Protein AF-A0A651HTE1-F1 (afdb_monomer)

Secondary structure (DSSP, 8-state):
--PPPTT--PPP-EEEEE-----TTS--HHHHHHHHHHHHHHHHHHT-SEEEE----S-STTTT-S-HHHHHHHHHTT-SSSEEEES-EEGGGS-HHHHHHHHHHHHHHHTS-EEEEEE----GGGGGGTTS-STTHHHHHHHHHHHHHHHHHTPPEEEE-TTS-EEEE--SSPPSSSS--EEEE--S-HHHHHHHHHHT-EEEEE-TT--HHHHHHHHHHHHHHHHHTT-SS---EEEEEEEEE-SSSTTHHHHHHHHHHHHHHHHHHHHHHHHHHSHHHHS-GGGSSTT--HHHHHHHHHHHHHHHHHHT-EEE-HHHHHHHHHHHHHTT--EEEEE--SSS-HHHHHHTHHHHHHHHHHHT-HHHHHHHTTSPPSS---------------------------------------------HHHHHHHHHHHHHHHHHHT-S---TTSBTTTTT--HHHHHHHHHHHHHHH-----HHHHHHS-BHHHHHHHHHHHHHHHHHHHHHHHHHHHHHTS-----------

Mean predicted aligned error: 14.79 Å

Nearest PDB structures (foldseek):
  6ket-assembly1_B  TM=9.426E-01  e=9.103E-34  Cylindrospermum alatosporum CCALA 988
  6ket-assembly1_A  TM=9.196E-01  e=2.499E-34  Cylindrospermum alatosporum CCALA 988
  1luc-assembly1_A  TM=8.635E-01  e=4.051E-17  Vibrio harveyi
  3fgc-assembly1_A  TM=8.120E-01  e=8.127E-17  Vibrio harveyi
  1xkj-assembly1_A  TM=7.922E-01  e=3.502E-14  Vibrio harveyi

pLDDT: mean 77.58, std 23.52, range [21.45, 98.88]

Structure (mmCIF, N/CA/C/O backbone):
data_AF-A0A651HTE1-F1
#
_entry.id   AF-A0A651HTE1-F1
#
loop_
_atom_site.group_PDB
_atom_site.id
_atom_site.type_symbol
_atom_site.label_atom_id
_atom_site.label_alt_id
_atom_site.label_comp_id
_atom_site.label_asym_id
_atom_site.label_entity_id
_atom_site.label_seq_id
_atom_site.pdbx_PDB_ins_code
_atom_site.Cartn_x
_atom_site.Cartn_y
_atom_site.Cartn_z
_atom_site.occupancy
_atom_site.B_iso_or_equiv
_atom_site.auth_seq_id
_atom_site.auth_comp_id
_atom_site.auth_asym_id
_atom_site.auth_atom_id
_atom_site.pdbx_PDB_model_num
ATOM 1 N N . MET A 1 1 ? -31.032 5.563 2.799 1.00 35.97 1 MET A N 1
ATOM 2 C CA . MET A 1 1 ? -30.763 4.192 3.279 1.00 35.97 1 MET A CA 1
ATOM 3 C C . MET A 1 1 ? -31.498 3.219 2.383 1.00 35.97 1 MET A C 1
ATOM 5 O O . MET A 1 1 ? -32.690 3.007 2.568 1.00 35.97 1 MET A O 1
ATOM 9 N N . THR A 1 2 ? -30.795 2.662 1.408 1.00 28.70 2 THR A N 1
ATOM 10 C CA . THR A 1 2 ? -31.246 1.480 0.676 1.00 28.70 2 THR A CA 1
ATOM 11 C C . THR A 1 2 ? -30.296 0.391 1.140 1.00 28.70 2 THR A C 1
ATOM 13 O O . THR A 1 2 ? -29.113 0.429 0.813 1.00 28.70 2 THR A O 1
ATOM 16 N N . PHE A 1 3 ? -30.761 -0.485 2.030 1.00 35.16 3 PHE A N 1
ATOM 17 C CA . PHE A 1 3 ? -30.018 -1.708 2.320 1.00 35.16 3 PHE A CA 1
ATOM 18 C C . PHE A 1 3 ? -29.878 -2.483 1.001 1.00 35.16 3 PHE A C 1
ATOM 20 O O . PHE A 1 3 ? -30.818 -2.443 0.199 1.00 35.16 3 PHE A O 1
ATOM 27 N N . PRO A 1 4 ? -28.726 -3.117 0.730 1.00 42.25 4 PRO A N 1
ATOM 28 C CA . PRO A 1 4 ? -28.551 -3.855 -0.509 1.00 42.25 4 PRO A CA 1
ATOM 29 C C . PRO A 1 4 ? -29.582 -4.986 -0.604 1.00 42.25 4 PRO A C 1
ATOM 31 O O . PRO A 1 4 ? -30.044 -5.516 0.408 1.00 42.25 4 PRO A O 1
ATOM 34 N N . ASP A 1 5 ? -29.953 -5.304 -1.842 1.00 39.78 5 ASP A N 1
ATOM 35 C CA . ASP A 1 5 ? -30.881 -6.372 -2.202 1.00 39.78 5 ASP A CA 1
ATOM 36 C C . ASP A 1 5 ? -30.426 -7.703 -1.557 1.00 39.78 5 ASP A C 1
ATOM 38 O O . ASP A 1 5 ? -29.271 -8.096 -1.757 1.00 39.78 5 ASP A O 1
ATOM 42 N N . PRO A 1 6 ? -31.270 -8.398 -0.767 1.00 41.12 6 PRO A N 1
ATOM 43 C CA . PRO A 1 6 ? -30.900 -9.639 -0.074 1.00 41.12 6 PRO A CA 1
ATOM 44 C C . PRO A 1 6 ? -30.515 -10.807 -1.003 1.00 41.12 6 PRO A C 1
ATOM 46 O O . PRO A 1 6 ? -30.077 -11.841 -0.505 1.00 41.12 6 PRO A O 1
ATOM 49 N N . ASP A 1 7 ? -30.660 -10.650 -2.323 1.00 42.41 7 ASP A N 1
ATOM 50 C CA . ASP A 1 7 ? -30.293 -11.641 -3.346 1.00 42.41 7 ASP A CA 1
ATOM 51 C C . ASP A 1 7 ? -28.888 -11.412 -3.958 1.00 42.41 7 ASP A C 1
ATOM 53 O O . ASP A 1 7 ? -28.466 -12.117 -4.876 1.00 42.41 7 ASP A O 1
ATOM 57 N N . MET A 1 8 ? -28.119 -10.435 -3.459 1.00 53.06 8 MET A N 1
ATOM 58 C CA . MET A 1 8 ? -26.707 -10.281 -3.829 1.00 53.06 8 MET A CA 1
ATOM 59 C C . MET A 1 8 ? -25.881 -11.396 -3.177 1.00 53.06 8 MET A C 1
ATOM 61 O O . MET A 1 8 ? -25.616 -11.368 -1.975 1.00 53.06 8 MET A O 1
ATOM 65 N N . SER A 1 9 ? -25.445 -12.381 -3.967 1.00 58.56 9 SER A N 1
ATOM 66 C CA . SER A 1 9 ? -24.512 -13.407 -3.496 1.00 58.56 9 SER A CA 1
ATOM 67 C C . SER A 1 9 ? -23.218 -12.742 -3.015 1.00 58.56 9 SER A C 1
ATOM 69 O O . SER A 1 9 ? -22.417 -12.273 -3.829 1.00 58.56 9 SER A O 1
ATOM 71 N N . MET A 1 10 ? -23.022 -12.689 -1.698 1.00 74.62 10 MET A N 1
ATOM 72 C CA . MET A 1 10 ? -21.795 -12.183 -1.090 1.00 74.62 10 MET A CA 1
ATOM 73 C C . MET A 1 10 ? -20.603 -12.994 -1.602 1.00 74.62 10 MET A C 1
ATOM 75 O O . MET A 1 10 ? -20.641 -14.226 -1.613 1.00 74.62 10 MET A O 1
ATOM 79 N N . LYS A 1 11 ? -19.545 -12.317 -2.052 1.00 83.69 11 LYS A N 1
ATOM 80 C CA . LYS A 1 11 ? -18.303 -12.995 -2.432 1.00 83.69 11 LYS A CA 1
ATOM 81 C C . LYS A 1 11 ? -17.443 -13.207 -1.176 1.00 83.69 11 LYS A C 1
ATOM 83 O O . LYS A 1 11 ? -17.454 -12.332 -0.302 1.00 83.69 11 LYS A O 1
ATOM 88 N N . PRO A 1 12 ? -16.709 -14.332 -1.071 1.00 90.44 12 PRO A N 1
ATOM 89 C CA . PRO A 1 12 ? -15.639 -14.466 -0.087 1.00 90.44 12 PRO A CA 1
ATOM 90 C C . PRO A 1 12 ? -14.688 -13.275 -0.189 1.00 90.44 12 PRO A C 1
ATOM 92 O O . PRO A 1 12 ? -14.401 -12.825 -1.299 1.00 90.44 12 PRO A O 1
ATOM 95 N N . LEU A 1 13 ? -14.226 -12.774 0.952 1.00 95.25 13 LEU A N 1
ATOM 96 C CA . LEU A 1 13 ? -13.308 -11.645 1.007 1.00 95.25 13 LEU A CA 1
ATOM 97 C C . LEU A 1 13 ? -11.955 -12.111 1.536 1.00 95.25 13 LEU A C 1
ATOM 99 O O . LEU A 1 13 ? -11.858 -12.604 2.664 1.00 95.25 13 LEU A O 1
ATOM 103 N N . ASP A 1 14 ? -10.912 -11.928 0.734 1.00 97.81 14 ASP A N 1
ATOM 104 C CA . ASP A 1 14 ? -9.554 -12.264 1.142 1.00 97.81 14 ASP A CA 1
ATOM 105 C C . ASP A 1 14 ? -9.010 -11.226 2.130 1.00 97.81 14 ASP A C 1
ATOM 107 O O . ASP A 1 14 ? -9.270 -10.028 2.003 1.00 97.81 14 ASP A O 1
ATOM 111 N N . LEU A 1 15 ? -8.217 -11.673 3.110 1.00 98.69 15 LEU A N 1
ATOM 112 C CA . LEU A 1 15 ? -7.454 -10.772 3.979 1.00 98.69 15 LEU A CA 1
ATOM 113 C C . LEU A 1 15 ? -5.953 -10.934 3.741 1.00 98.69 15 LEU A C 1
ATOM 115 O O . LEU A 1 15 ? -5.420 -12.050 3.770 1.00 98.69 15 LEU A O 1
ATOM 119 N N . GLY A 1 16 ? -5.275 -9.803 3.575 1.00 98.38 16 GLY A N 1
ATOM 120 C CA . GLY A 1 16 ? -3.819 -9.675 3.590 1.00 98.38 16 GLY A CA 1
ATOM 121 C C . GLY A 1 16 ? -3.338 -8.883 4.806 1.00 98.38 16 GLY A C 1
ATOM 122 O O . GLY A 1 16 ? -4.130 -8.236 5.490 1.00 98.38 16 GLY A O 1
ATOM 123 N N . ILE A 1 17 ? -2.034 -8.909 5.080 1.00 98.44 17 ILE A N 1
ATOM 124 C CA . ILE A 1 17 ? -1.409 -8.025 6.075 1.00 98.44 17 ILE A CA 1
ATOM 125 C C . ILE A 1 17 ? -0.729 -6.875 5.345 1.00 98.44 17 ILE A C 1
ATOM 127 O O . ILE A 1 17 ? 0.054 -7.083 4.421 1.00 98.44 17 ILE A O 1
ATOM 131 N N . PHE A 1 18 ? -1.019 -5.657 5.779 1.00 97.56 18 PHE A N 1
ATOM 132 C CA . PHE A 1 18 ? -0.428 -4.439 5.261 1.00 97.56 18 PHE A CA 1
ATOM 133 C C . PHE A 1 18 ? 0.492 -3.834 6.316 1.00 97.56 18 PHE A C 1
ATOM 135 O O . PHE A 1 18 ? 0.109 -3.685 7.478 1.00 97.56 18 PHE A O 1
ATOM 142 N N . PHE A 1 19 ? 1.703 -3.479 5.902 1.00 94.00 19 PHE A N 1
ATOM 143 C CA . PHE A 1 19 ? 2.649 -2.770 6.749 1.00 94.00 19 PHE A CA 1
ATOM 144 C C . PHE A 1 19 ? 2.746 -1.316 6.313 1.00 94.00 19 PHE A C 1
ATOM 146 O O . PHE A 1 19 ? 2.867 -0.999 5.132 1.00 94.00 19 PHE A O 1
ATOM 153 N N . PHE A 1 20 ? 2.727 -0.421 7.284 1.00 82.19 20 PHE A N 1
ATOM 154 C CA . PHE A 1 20 ? 3.165 0.950 7.125 1.00 82.19 20 PHE A CA 1
ATOM 155 C C . PHE A 1 20 ? 4.666 1.091 7.379 1.00 82.19 20 PHE A C 1
ATOM 157 O O . PHE A 1 20 ? 5.281 2.035 6.888 1.00 82.19 20 PHE A O 1
ATOM 164 N N . ALA A 1 21 ? 5.253 0.147 8.120 1.00 67.25 21 ALA A N 1
ATOM 165 C CA . ALA A 1 21 ? 6.638 0.133 8.564 1.00 67.25 21 ALA A CA 1
ATOM 166 C C . ALA A 1 21 ? 6.965 1.311 9.511 1.00 67.25 21 ALA A C 1
ATOM 168 O O . ALA A 1 21 ? 8.004 1.965 9.387 1.00 67.25 21 ALA A O 1
ATOM 169 N N . SER A 1 22 ? 6.054 1.624 10.442 1.00 65.06 22 SER A N 1
ATOM 170 C CA . SER A 1 22 ? 6.241 2.717 11.408 1.00 65.06 22 SER A CA 1
ATOM 171 C C . SER A 1 22 ? 7.262 2.356 12.492 1.00 65.06 22 SER A C 1
ATOM 173 O O . SER A 1 22 ? 7.169 1.294 13.101 1.00 65.06 22 SER A O 1
ATOM 175 N N . SER A 1 23 ? 8.207 3.260 12.773 1.00 55.91 23 SER A N 1
ATOM 176 C CA . SER A 1 23 ? 9.085 3.184 13.952 1.00 55.91 23 SER A CA 1
ATOM 177 C C . SER A 1 23 ? 8.604 4.072 15.111 1.00 55.91 23 SER A C 1
ATOM 179 O O . SER A 1 23 ? 9.311 4.239 16.105 1.00 55.91 23 SER A O 1
ATOM 181 N N . GLU A 1 24 ? 7.445 4.725 14.981 1.00 52.22 24 GLU A N 1
ATOM 182 C CA . GLU A 1 24 ? 6.925 5.615 16.020 1.00 52.22 24 GLU A CA 1
ATOM 183 C C . GLU A 1 24 ? 6.184 4.813 17.095 1.00 52.22 24 GLU A C 1
ATOM 185 O O . GLU A 1 24 ? 5.002 4.512 16.972 1.00 52.22 24 GLU A O 1
ATOM 190 N N . GLY A 1 25 ? 6.923 4.465 18.148 1.00 48.06 25 GLY A N 1
ATOM 191 C CA . GLY A 1 25 ? 6.406 3.814 19.358 1.00 48.06 25 GLY A CA 1
ATOM 192 C C . GLY A 1 25 ? 7.409 3.738 20.517 1.00 48.06 25 GLY A C 1
ATOM 193 O O . GLY A 1 25 ? 7.074 3.241 21.584 1.00 48.06 25 GLY A O 1
ATOM 194 N N . GLY A 1 26 ? 8.640 4.236 20.332 1.00 48.03 26 GLY A N 1
ATOM 195 C CA . GLY A 1 26 ? 9.736 4.034 21.289 1.00 48.03 26 GLY A CA 1
ATOM 196 C C . GLY A 1 26 ? 10.455 2.686 21.138 1.00 48.03 26 GLY A C 1
ATOM 197 O O . GLY A 1 26 ? 11.458 2.469 21.814 1.00 48.03 26 GLY A O 1
ATOM 198 N N . ASP A 1 27 ? 9.984 1.833 20.227 1.00 54.59 27 ASP A N 1
ATOM 199 C CA . ASP A 1 27 ? 10.595 0.553 19.875 1.00 54.59 27 ASP A CA 1
ATOM 200 C C . ASP A 1 27 ? 11.786 0.759 18.909 1.00 54.59 27 ASP A C 1
ATOM 202 O O . ASP A 1 27 ? 11.770 1.637 18.041 1.00 54.59 27 ASP A O 1
ATOM 206 N N . ASP A 1 28 ? 12.853 -0.034 19.071 1.00 68.31 28 ASP A N 1
ATOM 207 C CA . ASP A 1 28 ? 14.026 -0.025 18.181 1.00 68.31 28 ASP A CA 1
ATOM 208 C C . ASP A 1 28 ? 13.584 -0.415 16.754 1.00 68.31 28 ASP A C 1
ATOM 210 O O . ASP A 1 28 ? 12.675 -1.224 16.576 1.00 68.31 28 ASP A O 1
ATOM 214 N N . ALA A 1 29 ? 14.250 0.084 15.706 1.00 77.12 29 ALA A N 1
ATOM 215 C CA . ALA A 1 29 ? 13.986 -0.331 14.321 1.00 77.12 29 ALA A CA 1
ATOM 216 C C . ALA A 1 29 ? 14.007 -1.867 14.162 1.00 77.12 29 ALA A C 1
ATOM 218 O O . ALA A 1 29 ? 13.309 -2.435 13.321 1.00 77.12 29 ALA A O 1
ATOM 219 N N . ARG A 1 30 ? 14.782 -2.552 15.013 1.00 84.94 30 ARG A N 1
ATOM 220 C CA . ARG A 1 30 ? 14.804 -4.016 15.126 1.00 84.94 30 ARG A CA 1
ATOM 221 C C . ARG A 1 30 ? 13.449 -4.630 15.468 1.00 84.94 30 ARG A C 1
ATOM 223 O O . ARG A 1 30 ? 13.124 -5.672 14.904 1.00 84.94 30 ARG A O 1
ATOM 230 N N . ASP A 1 31 ? 12.677 -4.015 16.354 1.00 86.38 31 ASP A N 1
ATOM 231 C CA . ASP A 1 31 ? 11.358 -4.511 16.746 1.00 86.38 31 ASP A CA 1
ATOM 232 C C . ASP A 1 31 ? 10.343 -4.361 15.611 1.00 86.38 31 ASP A C 1
ATOM 234 O O . ASP A 1 31 ? 9.562 -5.279 15.365 1.00 86.38 31 ASP A O 1
ATOM 238 N N . GLY A 1 32 ? 10.421 -3.282 14.828 1.00 88.44 32 GLY A N 1
ATOM 239 C CA . GLY A 1 32 ? 9.608 -3.142 13.617 1.00 88.44 32 GLY A CA 1
ATOM 240 C C . GLY A 1 32 ? 9.885 -4.247 12.588 1.00 88.44 32 GLY A C 1
ATOM 241 O O . GLY A 1 32 ? 8.960 -4.861 12.055 1.00 88.44 32 GLY A O 1
ATOM 242 N N . TYR A 1 33 ? 11.156 -4.600 12.360 1.00 92.31 33 TYR A N 1
ATOM 243 C CA . TYR A 1 33 ? 11.487 -5.748 11.502 1.00 92.31 33 TYR A CA 1
ATOM 244 C C . TYR A 1 33 ? 11.105 -7.098 12.125 1.00 92.31 33 TYR A C 1
ATOM 246 O O . TYR A 1 33 ? 10.729 -8.015 11.391 1.00 92.31 33 TYR A O 1
ATOM 254 N N . ARG A 1 34 ? 11.162 -7.235 13.459 1.00 94.12 34 ARG A N 1
ATOM 255 C CA . ARG A 1 34 ? 10.652 -8.418 14.175 1.00 94.12 34 ARG A CA 1
ATOM 256 C C . ARG A 1 34 ? 9.163 -8.605 13.901 1.00 94.12 34 ARG A C 1
ATOM 258 O O . ARG A 1 34 ? 8.772 -9.701 13.500 1.00 94.12 34 ARG A O 1
ATOM 265 N N . LEU A 1 35 ? 8.369 -7.540 14.030 1.00 94.06 35 LEU A N 1
ATOM 266 C CA . LEU A 1 35 ? 6.942 -7.547 13.709 1.00 94.06 35 LEU A CA 1
ATOM 267 C C . LEU A 1 35 ? 6.697 -8.042 12.281 1.00 94.06 35 LEU A C 1
ATOM 269 O O . LEU A 1 35 ? 5.944 -8.994 12.089 1.00 94.06 35 LEU A O 1
ATOM 273 N N . ILE A 1 36 ? 7.372 -7.446 11.294 1.00 95.25 36 ILE A N 1
ATOM 274 C CA . ILE A 1 36 ? 7.217 -7.803 9.876 1.00 95.25 36 ILE A CA 1
ATOM 275 C C . ILE A 1 36 ? 7.532 -9.290 9.643 1.00 95.25 36 ILE A C 1
ATOM 277 O O . ILE A 1 36 ? 6.747 -10.001 9.014 1.00 95.25 36 ILE A O 1
ATOM 281 N N . LEU A 1 37 ? 8.653 -9.790 10.174 1.00 96.81 37 LEU A N 1
ATOM 282 C CA . LEU A 1 37 ? 9.079 -11.182 9.988 1.00 96.81 37 LEU A CA 1
ATOM 283 C C . LEU A 1 37 ? 8.140 -12.188 10.665 1.00 96.81 37 LEU A C 1
ATOM 285 O O . LEU A 1 37 ? 7.829 -13.234 10.086 1.00 96.81 37 LEU A O 1
ATOM 289 N N . GLU A 1 38 ? 7.708 -11.912 11.893 1.00 98.12 38 GLU A N 1
ATOM 290 C CA . GLU A 1 38 ? 6.826 -12.810 12.640 1.00 98.12 38 GLU A CA 1
ATOM 291 C C . GLU A 1 38 ? 5.405 -12.814 12.069 1.00 98.12 38 GLU A C 1
ATOM 293 O O . GLU A 1 38 ? 4.844 -13.895 11.857 1.00 98.12 38 GLU A O 1
ATOM 298 N N . ALA A 1 39 ? 4.867 -11.641 11.720 1.00 98.06 39 ALA A N 1
ATOM 299 C CA . ALA A 1 39 ? 3.572 -11.513 11.062 1.00 98.06 39 ALA A CA 1
ATOM 300 C C . ALA A 1 39 ? 3.565 -12.200 9.691 1.00 98.06 39 ALA A C 1
ATOM 302 O O . ALA A 1 39 ? 2.639 -12.953 9.401 1.00 98.06 39 ALA A O 1
ATOM 303 N N . ALA A 1 40 ? 4.623 -12.046 8.888 1.00 98.25 40 ALA A N 1
ATOM 304 C CA . ALA A 1 40 ? 4.748 -12.723 7.597 1.00 98.25 40 ALA A CA 1
ATOM 305 C C . ALA A 1 40 ? 4.700 -14.252 7.726 1.00 98.25 40 ALA A C 1
ATOM 307 O O . ALA A 1 40 ? 3.931 -14.926 7.039 1.00 98.25 40 ALA A O 1
ATOM 308 N N . ARG A 1 41 ? 5.488 -14.812 8.654 1.00 98.62 41 ARG A N 1
ATOM 309 C CA . ARG A 1 41 ? 5.513 -16.258 8.930 1.00 98.62 41 ARG A CA 1
ATOM 310 C C . ARG A 1 41 ? 4.170 -16.767 9.448 1.00 98.62 41 ARG A C 1
ATOM 312 O O . ARG A 1 41 ? 3.784 -17.897 9.150 1.00 98.62 41 ARG A O 1
ATOM 319 N N . PHE A 1 42 ? 3.491 -15.979 10.278 1.00 98.69 42 PHE A N 1
ATOM 320 C CA . PHE A 1 42 ? 2.157 -16.305 10.764 1.00 98.69 42 PHE A CA 1
ATOM 321 C C . PHE A 1 42 ? 1.151 -16.332 9.608 1.00 98.69 42 PHE A C 1
ATOM 323 O O . PHE A 1 42 ? 0.490 -17.349 9.399 1.00 98.69 42 PHE A O 1
ATOM 330 N N . ALA A 1 43 ? 1.094 -15.252 8.830 1.00 98.62 43 ALA A N 1
ATOM 331 C CA . ALA A 1 43 ? 0.166 -15.057 7.725 1.00 98.62 43 ALA A CA 1
ATOM 332 C C . ALA A 1 43 ? 0.271 -16.174 6.676 1.00 98.62 43 ALA A C 1
ATOM 334 O O . ALA A 1 43 ? -0.736 -16.780 6.303 1.00 98.62 43 ALA A O 1
ATOM 335 N N . ASP A 1 44 ? 1.501 -16.518 6.292 1.00 98.62 44 ASP A N 1
ATOM 336 C CA . ASP A 1 44 ? 1.807 -17.587 5.340 1.00 98.62 44 ASP A CA 1
ATOM 337 C C . ASP A 1 44 ? 1.289 -18.960 5.798 1.00 98.62 44 ASP A C 1
ATOM 339 O O . ASP A 1 44 ? 0.639 -19.684 5.042 1.00 98.62 44 ASP A O 1
ATOM 343 N N . ARG A 1 45 ? 1.491 -19.305 7.078 1.00 98.31 45 ARG A N 1
ATOM 344 C CA . ARG A 1 45 ? 1.008 -20.578 7.642 1.00 98.31 45 ARG A CA 1
ATOM 345 C C . ARG A 1 45 ? -0.506 -20.634 7.811 1.00 98.31 45 ARG A C 1
ATOM 347 O O . ARG A 1 45 ? -1.065 -21.731 7.852 1.00 98.31 45 ARG A O 1
ATOM 354 N N . ARG A 1 46 ? -1.157 -19.483 7.974 1.00 98.12 46 ARG A N 1
ATOM 355 C CA . ARG A 1 46 ? -2.597 -19.381 8.245 1.00 98.12 46 ARG A CA 1
ATOM 356 C C . ARG A 1 46 ? -3.439 -19.160 6.988 1.00 98.12 46 ARG A C 1
ATOM 358 O O . ARG A 1 46 ? -4.655 -19.291 7.071 1.00 98.12 46 ARG A O 1
ATOM 365 N N . GLY A 1 47 ? -2.815 -18.912 5.838 1.00 97.50 47 GLY A N 1
ATOM 366 C CA . GLY A 1 47 ? -3.516 -18.739 4.565 1.00 97.50 47 GLY A CA 1
ATOM 367 C C . GLY A 1 47 ? -4.111 -17.343 4.390 1.00 97.50 47 GLY A C 1
ATOM 368 O O . GLY A 1 47 ? -5.218 -17.213 3.876 1.00 97.50 47 GLY A O 1
ATOM 369 N N . PHE A 1 48 ? -3.405 -16.311 4.855 1.00 98.62 48 PHE A N 1
ATOM 370 C CA . PHE A 1 48 ? -3.650 -14.941 4.398 1.00 98.62 48 PHE A CA 1
ATOM 371 C C . PHE A 1 48 ? -3.220 -14.809 2.934 1.00 98.62 48 PHE A C 1
ATOM 373 O O . PHE A 1 48 ? -2.292 -15.495 2.497 1.00 98.62 48 PHE A O 1
ATOM 380 N N . ALA A 1 49 ? -3.890 -13.937 2.185 1.00 98.25 49 ALA A N 1
ATOM 381 C CA . ALA A 1 49 ? -3.694 -13.826 0.743 1.00 98.25 49 ALA A CA 1
ATOM 382 C C . ALA A 1 49 ? -2.368 -13.141 0.385 1.00 98.25 49 ALA A C 1
ATOM 384 O O . ALA A 1 49 ? -1.651 -13.596 -0.511 1.00 98.25 49 ALA A O 1
ATOM 385 N N . SER A 1 50 ? -2.013 -12.073 1.104 1.00 98.62 50 SER A N 1
ATOM 386 C CA . SER A 1 50 ? -0.877 -11.229 0.739 1.00 98.62 50 SER A CA 1
ATOM 387 C C . SER A 1 50 ? -0.178 -10.560 1.926 1.00 98.62 50 SER A C 1
ATOM 389 O O . SER A 1 50 ? -0.728 -10.441 3.026 1.00 98.62 50 SER A O 1
ATOM 391 N N . LEU A 1 51 ? 1.051 -10.110 1.669 1.00 98.62 51 LEU A N 1
ATOM 392 C CA . LEU A 1 51 ? 1.800 -9.142 2.466 1.00 98.62 51 LEU A CA 1
ATOM 393 C C . LEU A 1 51 ? 2.058 -7.898 1.614 1.00 98.62 51 LEU A C 1
ATOM 395 O O . LEU A 1 51 ? 2.558 -8.029 0.497 1.00 98.62 51 LEU A O 1
ATOM 399 N N . TRP A 1 52 ? 1.767 -6.712 2.147 1.00 98.31 52 TRP A N 1
ATOM 400 C CA . TRP A 1 52 ? 2.010 -5.433 1.477 1.00 98.31 52 TRP A CA 1
ATOM 401 C C . TRP A 1 52 ? 3.117 -4.643 2.176 1.00 98.31 52 TRP A C 1
ATOM 403 O O . TRP A 1 52 ? 2.997 -4.311 3.358 1.00 98.31 52 TRP A O 1
ATOM 413 N N . MET A 1 53 ? 4.182 -4.322 1.439 1.00 95.38 53 MET A N 1
ATOM 414 C CA . MET A 1 53 ? 5.340 -3.569 1.932 1.00 95.38 53 MET A CA 1
ATOM 415 C C . MET A 1 53 ? 5.400 -2.182 1.283 1.00 95.38 53 MET A C 1
ATOM 417 O O . MET A 1 53 ? 5.398 -2.097 0.053 1.00 95.38 53 MET A O 1
ATOM 421 N N . PRO A 1 54 ? 5.491 -1.091 2.057 1.00 93.62 54 PRO A N 1
ATOM 422 C CA . PRO A 1 54 ? 5.417 0.256 1.515 1.00 93.62 54 PRO A CA 1
ATOM 423 C C . PRO A 1 54 ? 6.769 0.716 0.958 1.00 93.62 54 PRO A C 1
ATOM 425 O O . PRO A 1 54 ? 7.797 0.076 1.171 1.00 93.62 54 PRO A O 1
ATOM 428 N N . GLU A 1 55 ? 6.773 1.858 0.279 1.00 94.62 55 GLU A N 1
ATOM 429 C CA . GLU A 1 55 ? 7.983 2.630 -0.008 1.00 94.62 55 GLU A CA 1
ATOM 430 C C . GLU A 1 55 ? 7.858 4.008 0.644 1.00 94.62 55 GLU A C 1
ATOM 432 O O . GLU A 1 55 ? 6.878 4.717 0.397 1.00 94.62 55 GLU A O 1
ATOM 437 N N . ARG A 1 56 ? 8.817 4.384 1.497 1.00 89.94 56 ARG A N 1
ATOM 438 C CA . ARG A 1 56 ? 8.841 5.685 2.183 1.00 89.94 56 ARG A CA 1
ATOM 439 C C . ARG A 1 56 ? 10.262 6.166 2.427 1.00 89.94 56 ARG A C 1
ATOM 441 O O . ARG A 1 56 ? 11.121 5.393 2.842 1.00 89.94 56 ARG A O 1
ATOM 448 N N . HIS A 1 57 ? 10.468 7.471 2.272 1.00 89.88 57 HIS A N 1
ATOM 449 C CA . HIS A 1 57 ? 11.781 8.094 2.397 1.00 89.88 57 HIS A CA 1
ATOM 450 C C . HIS A 1 57 ? 11.791 9.201 3.451 1.00 89.88 57 HIS A C 1
ATOM 452 O O . HIS A 1 57 ? 10.771 9.815 3.752 1.00 89.88 57 HIS A O 1
ATOM 458 N N . PHE A 1 58 ? 12.969 9.428 4.036 1.00 86.56 58 PHE A N 1
ATOM 459 C CA . PHE A 1 58 ? 13.326 10.616 4.831 1.00 86.56 58 PHE A CA 1
ATOM 460 C C . PHE A 1 58 ? 12.468 10.939 6.073 1.00 86.56 58 PHE A C 1
ATOM 462 O O . PHE A 1 58 ? 12.656 11.988 6.693 1.00 86.56 58 PHE A O 1
ATOM 469 N N . HIS A 1 59 ? 11.588 10.029 6.502 1.00 75.75 59 HIS A N 1
ATOM 470 C CA . HIS A 1 59 ? 10.732 10.187 7.678 1.00 75.75 59 HIS A CA 1
ATOM 471 C C . HIS A 1 59 ? 10.740 8.930 8.553 1.00 75.75 59 HIS A C 1
ATOM 473 O O . HIS A 1 59 ? 10.666 7.818 8.043 1.00 75.75 59 HIS A O 1
ATOM 479 N N . ALA A 1 60 ? 10.784 9.105 9.880 1.00 69.69 60 ALA A N 1
ATOM 480 C CA . ALA A 1 60 ? 10.665 7.993 10.833 1.00 69.69 60 ALA A CA 1
ATOM 481 C C . ALA A 1 60 ? 9.294 7.296 10.722 1.00 69.69 60 ALA A C 1
ATOM 483 O O . ALA A 1 60 ? 9.181 6.073 10.806 1.00 69.69 60 ALA A O 1
ATOM 484 N N . PHE A 1 61 ? 8.249 8.075 10.439 1.00 65.69 61 PHE A N 1
ATOM 485 C CA . PHE A 1 61 ? 6.912 7.571 10.161 1.00 65.69 61 PHE A CA 1
ATOM 486 C C . PHE A 1 61 ? 6.865 6.800 8.829 1.00 65.69 61 PHE A C 1
ATOM 488 O O . PHE A 1 61 ? 6.790 7.395 7.750 1.00 65.69 61 PHE A O 1
ATOM 495 N N . GLY A 1 62 ? 6.884 5.470 8.924 1.00 65.19 62 GLY A N 1
ATOM 496 C CA . GLY A 1 62 ? 6.966 4.547 7.788 1.00 65.19 62 GLY A CA 1
ATOM 497 C C . GLY A 1 62 ? 8.392 4.257 7.302 1.00 65.19 62 GLY A C 1
ATOM 498 O O . GLY A 1 62 ? 8.575 3.662 6.244 1.00 65.19 62 GLY A O 1
ATOM 499 N N . GLY A 1 63 ? 9.414 4.685 8.050 1.00 75.94 63 GLY A N 1
ATOM 500 C CA . GLY A 1 63 ? 10.810 4.712 7.601 1.00 75.94 63 GLY A CA 1
ATOM 501 C C . GLY A 1 63 ? 11.531 3.364 7.520 1.00 75.94 63 GLY A C 1
ATOM 502 O O . GLY A 1 63 ? 12.704 3.337 7.150 1.00 75.94 63 GLY A O 1
ATOM 503 N N . LEU A 1 64 ? 10.884 2.245 7.865 1.00 84.12 64 LEU A N 1
ATOM 504 C CA . LEU A 1 64 ? 11.523 0.920 7.828 1.00 84.12 64 LEU A CA 1
ATOM 505 C C . LEU A 1 64 ? 11.565 0.299 6.419 1.00 84.12 64 LEU A C 1
ATOM 507 O O . LEU A 1 64 ? 12.162 -0.757 6.238 1.00 84.12 64 LEU A O 1
ATOM 511 N N . SER A 1 65 ? 10.944 0.920 5.412 1.00 89.94 65 SER A N 1
ATOM 512 C CA . SER A 1 65 ? 10.914 0.389 4.043 1.00 89.94 65 SER A CA 1
ATOM 513 C C . SER A 1 65 ? 11.178 1.472 2.988 1.00 89.94 65 SER A C 1
ATOM 515 O O . SER A 1 65 ? 10.251 1.925 2.319 1.00 89.94 65 SER A O 1
ATOM 517 N N . PRO A 1 66 ? 12.442 1.899 2.803 1.00 92.69 66 PRO A N 1
ATOM 518 C CA . PRO A 1 66 ? 12.814 2.804 1.712 1.00 92.69 66 PRO A CA 1
ATOM 519 C C . PRO A 1 66 ? 12.864 2.106 0.349 1.00 92.69 66 PRO A C 1
ATOM 521 O O . PRO A 1 66 ? 12.779 2.756 -0.682 1.00 92.69 66 PRO A O 1
ATOM 524 N N . ASN A 1 67 ? 13.008 0.779 0.322 1.00 95.06 67 ASN A N 1
ATOM 525 C CA . ASN A 1 67 ? 12.850 -0.013 -0.892 1.00 95.06 67 ASN A CA 1
ATOM 526 C C . ASN A 1 67 ? 12.080 -1.301 -0.544 1.00 95.06 67 ASN A C 1
ATOM 528 O O . ASN A 1 67 ? 12.644 -2.180 0.122 1.00 95.06 67 ASN A O 1
ATOM 532 N N . PRO A 1 68 ? 10.823 -1.450 -1.003 1.00 96.69 68 PRO A N 1
ATOM 533 C CA . PRO A 1 68 ? 10.006 -2.618 -0.690 1.00 96.69 68 PRO A CA 1
ATOM 534 C C . PRO A 1 68 ? 10.588 -3.927 -1.238 1.00 96.69 68 PRO A C 1
ATOM 536 O O . PRO A 1 68 ? 10.348 -4.976 -0.642 1.00 96.69 68 PRO A O 1
ATOM 539 N N . ALA A 1 69 ? 11.395 -3.901 -2.307 1.00 97.94 69 ALA A N 1
ATOM 540 C CA . ALA A 1 69 ? 12.015 -5.104 -2.863 1.00 97.94 69 ALA A CA 1
ATOM 541 C C . ALA A 1 69 ? 13.020 -5.750 -1.891 1.00 97.94 69 ALA A C 1
ATOM 543 O O . ALA A 1 69 ? 13.147 -6.974 -1.864 1.00 97.94 69 ALA A O 1
ATOM 544 N N . LEU A 1 70 ? 13.695 -4.963 -1.042 1.00 96.12 70 LEU A N 1
ATOM 545 C CA . LEU A 1 70 ? 14.630 -5.490 -0.036 1.00 96.12 70 LEU A CA 1
ATOM 546 C C . LEU A 1 70 ? 13.902 -6.275 1.062 1.00 96.12 70 LEU A C 1
ATOM 548 O O . LEU A 1 70 ? 14.334 -7.366 1.455 1.00 96.12 70 LEU A O 1
ATOM 552 N N . LEU A 1 71 ? 12.769 -5.746 1.533 1.00 94.25 71 LEU A N 1
ATOM 553 C CA . LEU A 1 71 ? 11.912 -6.469 2.469 1.00 94.25 71 LEU A CA 1
ATOM 554 C C . LEU A 1 71 ? 11.278 -7.680 1.796 1.00 94.25 71 LEU A C 1
ATOM 556 O O . LEU A 1 71 ? 11.331 -8.773 2.358 1.00 94.25 71 LEU A O 1
ATOM 560 N N . ALA A 1 72 ? 10.772 -7.528 0.573 1.00 97.94 72 ALA A N 1
ATOM 561 C CA . ALA A 1 72 ? 10.190 -8.625 -0.190 1.00 97.94 72 ALA A CA 1
ATOM 562 C C . ALA A 1 72 ? 11.187 -9.779 -0.391 1.00 97.94 72 ALA A C 1
ATOM 564 O O . ALA A 1 72 ? 10.833 -10.929 -0.146 1.00 97.94 72 ALA A O 1
ATOM 565 N N . ALA A 1 73 ? 12.446 -9.495 -0.746 1.00 98.19 73 ALA A N 1
ATOM 566 C CA . ALA A 1 73 ? 13.498 -10.507 -0.886 1.00 98.19 73 ALA A CA 1
ATOM 567 C C . ALA A 1 73 ? 13.749 -11.265 0.426 1.00 98.19 73 ALA A C 1
ATOM 569 O O . ALA A 1 73 ? 13.921 -12.486 0.431 1.00 98.19 73 ALA A O 1
ATOM 570 N N . THR A 1 74 ? 13.725 -10.554 1.556 1.00 96.62 74 THR A N 1
ATOM 571 C CA . THR A 1 74 ? 13.862 -11.172 2.880 1.00 96.62 74 THR A CA 1
ATOM 572 C C . THR A 1 74 ? 12.667 -12.078 3.178 1.00 96.62 74 THR A C 1
ATOM 574 O O . THR A 1 74 ? 12.849 -13.238 3.557 1.00 96.62 74 THR A O 1
ATOM 577 N N . LEU A 1 75 ? 11.445 -11.588 2.965 1.00 97.88 75 LEU A N 1
ATOM 578 C CA . LEU A 1 75 ? 10.204 -12.323 3.218 1.00 97.88 75 LEU A CA 1
ATOM 579 C C . LEU A 1 75 ? 10.017 -13.525 2.286 1.00 97.88 75 LEU A C 1
ATOM 581 O O . LEU A 1 75 ? 9.505 -14.556 2.725 1.00 97.88 75 LEU A O 1
ATOM 585 N N . ALA A 1 76 ? 10.498 -13.443 1.045 1.00 98.50 76 ALA A N 1
ATOM 586 C CA . ALA A 1 76 ? 10.496 -14.538 0.078 1.00 98.50 76 ALA A CA 1
ATOM 587 C C . ALA A 1 76 ? 11.180 -15.796 0.621 1.00 98.50 76 ALA A C 1
ATOM 589 O O . ALA A 1 76 ? 10.685 -16.897 0.413 1.00 98.50 76 ALA A O 1
ATOM 590 N N . THR A 1 77 ? 12.258 -15.627 1.390 1.00 96.88 77 THR A N 1
ATOM 591 C CA . THR A 1 77 ? 13.003 -16.743 2.003 1.00 96.88 77 THR A CA 1
ATOM 592 C C . THR A 1 77 ? 12.423 -17.236 3.333 1.00 96.88 77 THR A C 1
ATOM 594 O O . THR A 1 77 ? 12.900 -18.224 3.888 1.00 96.88 77 THR A O 1
ATOM 597 N N . HIS A 1 78 ? 11.394 -16.564 3.852 1.00 97.62 78 HIS A N 1
ATOM 598 C CA . HIS A 1 78 ? 10.755 -16.863 5.138 1.00 97.62 78 HIS A CA 1
ATOM 599 C C . HIS A 1 78 ? 9.292 -17.304 5.015 1.00 97.62 78 HIS A C 1
ATOM 601 O O . HIS A 1 78 ? 8.642 -17.544 6.034 1.00 97.62 78 HIS A O 1
ATOM 607 N N . THR A 1 79 ? 8.779 -17.381 3.790 1.00 98.62 79 THR A N 1
ATOM 608 C CA . THR A 1 79 ? 7.391 -17.720 3.462 1.00 98.62 79 THR A CA 1
ATOM 609 C C . THR A 1 79 ? 7.364 -18.660 2.266 1.00 98.62 79 THR A C 1
ATOM 611 O O . THR A 1 79 ? 8.288 -18.643 1.454 1.00 98.62 79 THR A O 1
ATOM 614 N N . GLU A 1 80 ? 6.313 -19.463 2.134 1.00 98.19 80 GLU A N 1
ATOM 615 C CA . GLU A 1 80 ? 6.211 -20.482 1.083 1.00 98.19 80 GLU A CA 1
ATOM 616 C C . GLU A 1 80 ? 5.088 -20.217 0.072 1.00 98.19 80 GLU A C 1
ATOM 618 O O . GLU A 1 80 ? 5.180 -20.673 -1.066 1.00 98.19 80 GLU A O 1
ATOM 623 N N . ARG A 1 81 ? 4.013 -19.527 0.470 1.00 97.62 81 ARG A N 1
ATOM 624 C CA . ARG A 1 81 ? 2.736 -19.501 -0.268 1.00 97.62 81 ARG A CA 1
ATOM 625 C C . ARG A 1 81 ? 2.170 -18.104 -0.459 1.00 97.62 81 ARG A C 1
ATOM 627 O O . ARG A 1 81 ? 1.617 -17.831 -1.517 1.00 97.62 81 ARG A O 1
ATOM 634 N N . ILE A 1 82 ? 2.290 -17.249 0.551 1.00 98.50 82 ILE A N 1
ATOM 635 C CA . ILE A 1 82 ? 1.665 -15.924 0.561 1.00 98.50 82 ILE A CA 1
ATOM 636 C C . ILE A 1 82 ? 2.196 -15.037 -0.570 1.00 98.50 82 ILE A C 1
ATOM 638 O O . ILE A 1 82 ? 3.385 -15.102 -0.902 1.00 98.50 82 ILE A O 1
ATOM 642 N N . SER A 1 83 ? 1.330 -14.208 -1.154 1.00 98.56 83 SER A N 1
ATOM 643 C CA . SER A 1 83 ? 1.747 -13.224 -2.155 1.00 98.56 83 SER A CA 1
ATOM 644 C C . SER A 1 83 ? 2.574 -12.108 -1.509 1.00 98.56 83 SER A C 1
ATOM 646 O O . SER A 1 83 ? 2.277 -11.667 -0.396 1.00 98.56 83 SER A O 1
ATOM 648 N N . LEU A 1 84 ? 3.626 -11.657 -2.191 1.00 98.75 84 LEU A N 1
ATOM 649 C CA . LEU A 1 84 ? 4.525 -10.598 -1.730 1.00 98.75 84 LEU A CA 1
ATOM 650 C C . LEU A 1 84 ? 4.340 -9.368 -2.609 1.00 98.75 84 LEU A C 1
ATOM 652 O O . LEU A 1 84 ? 4.715 -9.380 -3.784 1.00 98.75 84 LEU A O 1
ATOM 656 N N . ARG A 1 85 ? 3.776 -8.304 -2.036 1.00 98.62 85 ARG A N 1
ATOM 657 C CA . ARG A 1 85 ? 3.331 -7.133 -2.787 1.00 98.62 85 ARG A CA 1
ATOM 658 C C . ARG A 1 85 ? 3.998 -5.857 -2.310 1.00 98.62 85 ARG A C 1
ATOM 660 O O . ARG A 1 85 ? 4.164 -5.641 -1.112 1.00 98.62 85 ARG A O 1
ATOM 667 N N . SER A 1 86 ? 4.347 -4.970 -3.233 1.00 98.25 86 SER A N 1
ATOM 668 C CA . SER A 1 86 ? 4.607 -3.576 -2.863 1.00 98.25 86 SER A CA 1
ATOM 669 C C . SER A 1 86 ? 3.298 -2.822 -2.662 1.00 98.25 86 SER A C 1
ATOM 671 O O . SER A 1 86 ? 2.367 -2.991 -3.435 1.00 98.25 86 SER A O 1
ATOM 673 N N . GLY A 1 87 ? 3.247 -1.955 -1.655 1.00 94.75 87 GLY A N 1
ATOM 674 C CA . GLY A 1 87 ? 2.142 -1.044 -1.355 1.00 94.75 87 GLY A CA 1
ATOM 675 C C . GLY A 1 87 ? 2.627 0.383 -1.049 1.00 94.75 87 GLY A C 1
ATOM 676 O O . GLY A 1 87 ? 2.361 0.895 0.031 1.00 94.75 87 GLY A O 1
ATOM 677 N N . SER A 1 88 ? 3.408 1.060 -1.896 1.00 95.88 88 SER A N 1
ATOM 678 C CA . SER A 1 88 ? 3.675 0.773 -3.314 1.00 95.88 88 SER A CA 1
ATOM 679 C C . SER A 1 88 ? 5.024 1.326 -3.755 1.00 95.88 88 SER A C 1
ATOM 681 O O . SER A 1 88 ? 5.492 2.301 -3.179 1.00 95.88 88 SER A O 1
ATOM 683 N N . VAL A 1 89 ? 5.605 0.750 -4.812 1.00 98.31 89 VAL A N 1
ATOM 684 C CA . VAL A 1 89 ? 6.780 1.324 -5.479 1.00 98.31 89 VAL A CA 1
ATOM 685 C C . VAL A 1 89 ? 6.399 2.675 -6.079 1.00 98.31 89 VAL A C 1
ATOM 687 O O . VAL A 1 89 ? 5.450 2.766 -6.868 1.00 98.31 89 VAL A O 1
ATOM 690 N N . VAL A 1 90 ? 7.138 3.723 -5.734 1.00 97.50 90 VAL A N 1
ATOM 691 C CA . VAL A 1 90 ? 6.945 5.071 -6.271 1.00 97.50 90 VAL A CA 1
ATOM 692 C C . VAL A 1 90 ? 7.685 5.172 -7.600 1.00 97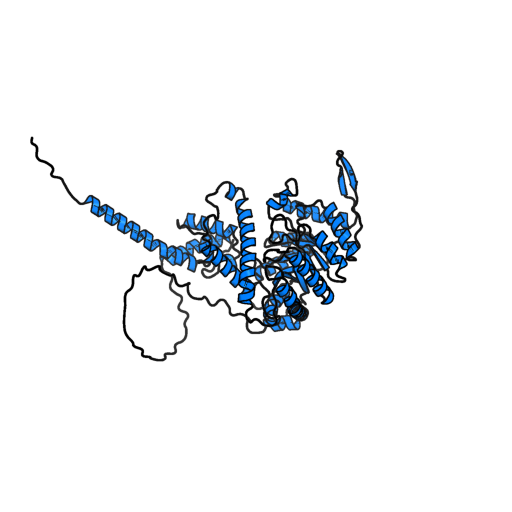.50 90 VAL A C 1
ATOM 694 O O . VAL A 1 90 ? 8.811 5.651 -7.679 1.00 97.50 90 VAL A O 1
ATOM 697 N N . VAL A 1 91 ? 7.057 4.669 -8.663 1.00 98.06 91 VAL A N 1
ATOM 698 C CA . VAL A 1 91 ? 7.705 4.385 -9.956 1.00 98.06 91 VAL A CA 1
ATOM 699 C C . VAL A 1 91 ? 8.522 5.553 -10.525 1.00 98.06 91 VAL A C 1
ATOM 701 O O . VAL A 1 91 ? 9.629 5.286 -10.988 1.00 98.06 91 VAL A O 1
ATOM 704 N N . PRO A 1 92 ? 8.072 6.824 -10.475 1.00 97.56 92 PRO A N 1
ATOM 705 C CA . PRO A 1 92 ? 8.863 7.942 -10.999 1.00 97.56 92 PRO A CA 1
ATOM 706 C C . PRO A 1 92 ? 10.212 8.176 -10.299 1.00 97.56 92 PRO A C 1
ATOM 708 O O . PRO A 1 92 ? 11.070 8.840 -10.872 1.00 97.56 92 PRO A O 1
ATOM 711 N N . LEU A 1 93 ? 10.429 7.617 -9.104 1.00 97.44 93 LEU A N 1
ATOM 712 C CA . LEU A 1 93 ? 11.706 7.703 -8.383 1.00 97.44 93 LEU A CA 1
ATOM 713 C C . LEU A 1 93 ? 12.740 6.676 -8.865 1.00 97.44 93 LEU A C 1
ATOM 715 O O . LEU A 1 93 ? 13.888 6.705 -8.426 1.00 97.44 93 LEU A O 1
ATOM 719 N N . HIS A 1 94 ? 12.354 5.755 -9.753 1.00 97.19 94 HIS A N 1
ATOM 720 C CA . HIS A 1 94 ? 13.183 4.615 -10.130 1.00 97.19 94 HIS A CA 1
ATOM 721 C C . HIS A 1 94 ? 13.309 4.469 -11.639 1.00 97.19 94 HIS A C 1
ATOM 723 O O . HIS A 1 94 ? 12.380 4.691 -12.415 1.00 97.19 94 HIS A O 1
ATOM 729 N N . HIS A 1 95 ? 14.469 3.979 -12.068 1.00 95.69 95 HIS A N 1
ATOM 730 C CA . HIS A 1 95 ? 14.628 3.523 -13.439 1.00 95.69 95 HIS A CA 1
ATOM 731 C C . HIS A 1 95 ? 13.835 2.210 -13.642 1.00 95.69 95 HIS A C 1
ATOM 733 O O . HIS A 1 95 ? 14.020 1.273 -12.861 1.00 95.69 95 HIS A O 1
ATOM 739 N N . PRO A 1 96 ? 13.029 2.052 -14.710 1.00 96.25 96 PRO A N 1
ATOM 740 C CA . PRO A 1 96 ? 12.182 0.867 -14.929 1.00 96.25 96 PRO A CA 1
ATOM 741 C C . PRO A 1 96 ? 12.976 -0.444 -14.961 1.00 96.25 96 PRO A C 1
ATOM 743 O O . PRO A 1 96 ? 12.544 -1.451 -14.408 1.00 96.25 96 PRO A O 1
ATOM 746 N N . ALA A 1 97 ? 14.178 -0.431 -15.548 1.00 97.06 97 ALA A N 1
ATOM 747 C CA . ALA A 1 97 ? 15.055 -1.602 -15.539 1.00 97.06 97 ALA A CA 1
ATOM 748 C C . ALA A 1 97 ? 15.468 -2.027 -14.121 1.00 97.06 97 ALA A C 1
ATOM 750 O O . ALA A 1 97 ? 15.533 -3.224 -13.870 1.00 97.06 97 ALA A O 1
ATOM 751 N N . ARG A 1 98 ? 15.675 -1.083 -13.189 1.00 97.88 98 ARG A N 1
ATOM 752 C CA . ARG A 1 98 ? 16.000 -1.405 -11.790 1.00 97.88 98 ARG A CA 1
ATOM 753 C C . ARG A 1 98 ? 14.822 -2.061 -11.088 1.00 97.88 98 ARG A C 1
ATOM 755 O O . ARG A 1 98 ? 15.009 -3.110 -10.487 1.00 97.88 98 ARG A O 1
ATOM 762 N N . ILE A 1 99 ? 13.614 -1.514 -11.265 1.00 98.44 99 ILE A N 1
ATOM 763 C CA . ILE A 1 99 ? 12.383 -2.131 -10.752 1.00 98.44 99 ILE A CA 1
ATOM 764 C C . ILE A 1 99 ? 12.290 -3.580 -11.246 1.00 98.44 99 ILE A C 1
ATOM 766 O O . ILE A 1 99 ? 12.127 -4.497 -10.446 1.00 98.44 99 ILE A O 1
ATOM 770 N N . VAL A 1 100 ? 12.440 -3.813 -12.554 1.00 98.69 100 VAL A N 1
ATOM 771 C CA . VAL A 1 100 ? 12.327 -5.169 -13.108 1.00 98.69 100 VAL A CA 1
ATOM 772 C C . VAL A 1 100 ? 13.434 -6.094 -12.613 1.00 98.69 100 VAL A C 1
ATOM 774 O O . VAL A 1 100 ? 13.126 -7.233 -12.278 1.00 98.69 100 VAL A O 1
ATOM 777 N N . GLU A 1 101 ? 14.693 -5.659 -12.551 1.00 98.69 101 GLU A N 1
ATOM 778 C CA . GLU A 1 101 ? 15.793 -6.491 -12.038 1.00 98.69 101 GLU A CA 1
ATOM 779 C C . GLU A 1 101 ? 15.569 -6.884 -10.575 1.00 98.69 101 GLU A C 1
ATOM 781 O O . GLU A 1 101 ? 15.641 -8.066 -10.237 1.00 98.69 101 GLU A O 1
ATOM 786 N N . GLU A 1 102 ? 15.241 -5.915 -9.719 1.00 98.75 102 GLU A N 1
ATOM 787 C CA . GLU A 1 102 ? 15.014 -6.132 -8.289 1.00 98.75 102 GLU A CA 1
ATOM 788 C C . GLU A 1 102 ? 13.838 -7.080 -8.056 1.00 98.75 102 GLU A C 1
ATOM 790 O O . GLU A 1 102 ? 13.983 -8.106 -7.390 1.00 98.75 102 GLU A O 1
ATOM 795 N N . TRP A 1 103 ? 12.689 -6.804 -8.671 1.00 98.81 103 TRP A N 1
ATOM 796 C CA . TRP A 1 103 ? 11.505 -7.640 -8.502 1.00 98.81 103 TRP A CA 1
ATOM 797 C C . TRP A 1 103 ? 11.625 -8.994 -9.205 1.00 98.81 103 TRP A C 1
ATOM 799 O O . TRP A 1 103 ? 11.053 -9.961 -8.713 1.00 98.81 103 TRP A O 1
ATOM 809 N N . SER A 1 104 ? 12.430 -9.125 -10.265 1.00 98.81 104 SER A N 1
ATOM 810 C CA . SER A 1 104 ? 12.753 -10.438 -10.851 1.00 98.81 104 SER A CA 1
ATOM 811 C C . SER A 1 104 ? 13.618 -11.284 -9.914 1.00 98.81 104 SER A C 1
ATOM 813 O O . SER A 1 104 ? 13.458 -12.504 -9.875 1.00 98.81 104 SER A O 1
ATOM 815 N N . VAL A 1 105 ? 14.516 -10.674 -9.127 1.00 98.81 105 VAL A N 1
ATOM 816 C CA . VAL A 1 105 ? 15.241 -11.391 -8.061 1.00 98.81 105 VAL A CA 1
ATOM 817 C C . VAL A 1 105 ? 14.263 -11.886 -6.998 1.00 98.81 105 VAL A C 1
ATOM 819 O O . VAL A 1 105 ? 14.323 -13.056 -6.623 1.00 98.81 105 VAL A O 1
ATOM 822 N N . VAL A 1 106 ? 13.342 -11.038 -6.531 1.00 98.75 106 VAL A N 1
ATOM 823 C CA . VAL A 1 106 ? 12.330 -11.445 -5.539 1.00 98.75 106 VAL A CA 1
ATOM 824 C C . VAL A 1 106 ? 11.420 -12.544 -6.100 1.00 98.75 106 VAL A C 1
ATOM 826 O O . VAL A 1 106 ? 11.110 -13.509 -5.401 1.00 98.75 106 VAL A O 1
ATOM 829 N N . ASP A 1 107 ? 11.033 -12.450 -7.370 1.00 98.88 107 ASP A N 1
ATOM 830 C CA . ASP A 1 107 ? 10.229 -13.462 -8.055 1.00 98.88 107 ASP A CA 1
ATOM 831 C C . ASP A 1 107 ? 10.937 -14.822 -8.092 1.00 98.88 107 ASP A C 1
ATOM 833 O O . ASP A 1 107 ? 10.347 -15.847 -7.750 1.00 98.88 107 ASP A O 1
ATOM 837 N N . GLN A 1 108 ? 12.238 -14.823 -8.393 1.00 98.62 108 GLN A N 1
ATOM 838 C CA . GLN A 1 108 ? 13.076 -16.021 -8.351 1.00 98.62 108 GLN A CA 1
ATOM 839 C C . GLN A 1 108 ? 13.211 -16.600 -6.939 1.00 98.62 108 GLN A C 1
ATOM 841 O O . GLN A 1 108 ? 13.070 -17.808 -6.752 1.00 98.62 108 GLN A O 1
ATOM 846 N N . LEU A 1 109 ? 13.454 -15.757 -5.932 1.00 98.62 109 LEU A N 1
ATOM 847 C CA . LEU A 1 109 ? 13.582 -16.197 -4.537 1.00 98.62 109 LEU A CA 1
ATOM 848 C C . LEU A 1 109 ? 12.267 -16.741 -3.971 1.00 98.62 109 LEU A C 1
ATOM 850 O O . LEU A 1 109 ? 12.283 -17.651 -3.146 1.00 98.62 109 LEU A O 1
ATOM 854 N N . SER A 1 110 ? 11.139 -16.174 -4.395 1.00 98.62 110 SER A N 1
ATOM 855 C CA . SER A 1 110 ? 9.811 -16.548 -3.910 1.00 98.62 110 SER A CA 1
ATOM 856 C C . SER A 1 110 ? 9.187 -17.711 -4.681 1.00 98.62 110 SER A C 1
ATOM 858 O O . SER A 1 110 ? 8.224 -18.300 -4.191 1.00 98.62 110 SER A O 1
ATOM 860 N N . GLY A 1 111 ? 9.724 -18.063 -5.852 1.00 98.19 111 GLY A N 1
ATOM 861 C CA . GLY A 1 111 ? 9.154 -19.086 -6.725 1.00 98.19 111 GLY A CA 1
ATOM 862 C C . GLY A 1 111 ? 7.909 -18.614 -7.478 1.00 98.19 111 GLY A C 1
ATOM 863 O O . GLY A 1 111 ? 7.012 -19.419 -7.717 1.00 98.19 111 GLY A O 1
ATOM 864 N N . GLY A 1 112 ? 7.843 -17.333 -7.846 1.00 98.44 112 GLY A N 1
ATOM 865 C CA . GLY A 1 112 ? 6.749 -16.798 -8.657 1.00 98.44 112 GLY A CA 1
ATOM 866 C C . GLY A 1 112 ? 5.605 -16.143 -7.876 1.00 98.44 112 GLY A C 1
ATOM 867 O O . GLY A 1 112 ? 4.470 -16.200 -8.340 1.00 98.44 112 GLY A O 1
ATOM 868 N N . ARG A 1 113 ? 5.853 -15.599 -6.675 1.00 98.50 113 ARG A N 1
ATOM 869 C CA . ARG A 1 113 ? 4.796 -15.098 -5.765 1.00 98.50 113 ARG A CA 1
ATOM 870 C C . ARG A 1 113 ? 4.735 -13.574 -5.635 1.00 98.50 113 ARG A C 1
ATOM 872 O O . ARG A 1 113 ? 4.157 -13.078 -4.670 1.00 98.50 113 ARG A O 1
ATOM 879 N N . VAL A 1 114 ? 5.373 -12.825 -6.532 1.00 98.56 114 VAL A N 1
ATOM 880 C CA . VAL A 1 114 ? 5.396 -11.357 -6.423 1.00 98.56 114 VAL A CA 1
ATOM 881 C C . VAL A 1 114 ? 4.276 -10.707 -7.215 1.00 98.56 114 VAL A C 1
ATOM 883 O O . VAL A 1 114 ? 3.949 -11.140 -8.319 1.00 98.56 114 VAL A O 1
ATOM 886 N N . GLU A 1 115 ? 3.754 -9.609 -6.682 1.00 98.62 115 GLU A N 1
ATOM 887 C CA . GLU A 1 115 ? 2.875 -8.694 -7.409 1.00 98.62 115 GLU A CA 1
ATOM 888 C C . GLU A 1 115 ? 3.329 -7.256 -7.138 1.00 98.62 115 GLU A C 1
ATOM 890 O O . GLU A 1 115 ? 3.756 -6.920 -6.034 1.00 98.62 115 GLU A O 1
ATOM 895 N N . LEU A 1 116 ? 3.272 -6.386 -8.143 1.00 98.62 116 LEU A N 1
ATOM 896 C CA . LEU A 1 116 ? 3.858 -5.050 -8.055 1.00 98.62 116 LEU A CA 1
ATOM 897 C C . LEU A 1 116 ? 2.776 -3.993 -7.853 1.00 98.62 116 LEU A C 1
ATOM 899 O O . LEU A 1 116 ? 2.108 -3.591 -8.805 1.00 98.62 116 LEU A O 1
ATOM 903 N N . GLY A 1 117 ? 2.627 -3.492 -6.629 1.00 98.50 117 GLY A N 1
ATOM 904 C CA . GLY A 1 117 ? 1.912 -2.241 -6.404 1.00 98.50 117 GLY A CA 1
ATOM 905 C C . GLY A 1 117 ? 2.762 -1.038 -6.782 1.00 98.50 117 GLY A C 1
ATOM 906 O O . GLY A 1 117 ? 3.919 -0.925 -6.366 1.00 98.50 117 GLY A O 1
ATOM 907 N N . VAL A 1 118 ? 2.180 -0.145 -7.575 1.00 98.56 118 VAL A N 1
ATOM 908 C CA . VAL A 1 118 ? 2.817 1.042 -8.144 1.00 98.56 118 VAL A CA 1
ATOM 909 C C . VAL A 1 118 ? 2.038 2.307 -7.794 1.00 98.56 118 VAL A C 1
ATOM 911 O O . VAL A 1 118 ? 0.808 2.296 -7.678 1.00 98.56 118 VAL A O 1
ATOM 914 N N . ALA A 1 119 ? 2.754 3.413 -7.629 1.00 96.75 119 ALA A N 1
ATOM 915 C CA . ALA A 1 119 ? 2.192 4.734 -7.377 1.00 96.75 119 ALA A CA 1
ATOM 916 C C . ALA A 1 119 ? 3.001 5.825 -8.093 1.00 96.75 119 ALA A C 1
ATOM 918 O O . ALA A 1 119 ? 4.195 5.669 -8.341 1.00 96.75 119 ALA A O 1
ATOM 919 N N . ALA A 1 120 ? 2.355 6.960 -8.380 1.00 94.31 120 ALA A N 1
ATOM 920 C CA . ALA A 1 120 ? 3.014 8.129 -8.975 1.00 94.31 120 ALA A CA 1
ATOM 921 C C . ALA A 1 120 ? 3.899 8.890 -7.973 1.00 94.31 120 ALA A C 1
ATOM 923 O O . ALA A 1 120 ? 4.737 9.693 -8.365 1.00 94.31 120 ALA A O 1
ATOM 924 N N . GLY A 1 121 ? 3.662 8.689 -6.675 1.00 90.38 121 GLY A N 1
ATOM 925 C CA . GLY A 1 121 ? 4.207 9.554 -5.637 1.00 90.38 121 GLY A CA 1
ATOM 926 C C . GLY A 1 121 ? 3.440 10.868 -5.538 1.00 90.38 121 GLY A C 1
ATOM 927 O O . GLY A 1 121 ? 2.846 11.374 -6.495 1.00 90.38 121 GLY A O 1
ATOM 928 N N . TRP A 1 122 ? 3.401 11.413 -4.332 1.00 84.31 122 TRP A N 1
ATOM 929 C CA . TRP A 1 122 ? 2.669 12.645 -4.049 1.00 84.31 122 TRP A CA 1
ATOM 930 C C . TRP A 1 122 ? 3.494 13.640 -3.246 1.00 84.31 122 TRP A C 1
ATOM 932 O O . TRP A 1 122 ? 3.204 14.829 -3.317 1.00 84.31 122 TRP A O 1
ATOM 942 N N . PHE A 1 123 ? 4.526 13.190 -2.535 1.00 84.81 123 PHE A N 1
ATOM 943 C CA . PHE A 1 123 ? 5.339 14.048 -1.692 1.00 84.81 123 PHE A CA 1
ATOM 944 C C . PHE A 1 123 ? 6.550 14.584 -2.480 1.00 84.81 123 PHE A C 1
ATOM 946 O O . PHE A 1 123 ? 7.355 13.784 -2.952 1.00 84.81 123 PHE A O 1
ATOM 953 N N . PRO A 1 124 ? 6.677 15.912 -2.685 1.00 86.38 124 PRO A N 1
ATOM 954 C CA . PRO A 1 124 ? 7.739 16.481 -3.517 1.00 86.38 124 PRO A CA 1
ATOM 955 C C . PRO A 1 124 ? 9.152 16.187 -3.017 1.00 86.38 124 PRO A C 1
ATOM 957 O O . PRO A 1 124 ? 10.039 15.964 -3.835 1.00 86.38 124 PRO A O 1
ATOM 960 N N . ASP A 1 125 ? 9.364 16.145 -1.698 1.00 88.06 125 ASP A N 1
ATOM 961 C CA . ASP A 1 125 ? 10.704 15.946 -1.129 1.00 88.06 125 ASP A CA 1
ATOM 962 C C . ASP A 1 125 ? 11.288 14.564 -1.498 1.00 88.06 125 ASP A C 1
ATOM 964 O O . ASP A 1 125 ? 12.507 14.425 -1.583 1.00 88.06 125 ASP A O 1
ATOM 968 N N . ASP A 1 126 ? 10.450 13.561 -1.798 1.00 91.94 126 ASP A N 1
ATOM 969 C CA . ASP A 1 126 ? 10.908 12.236 -2.250 1.00 91.94 126 ASP A CA 1
ATOM 970 C C . ASP A 1 126 ? 11.641 12.310 -3.603 1.00 91.94 126 ASP A C 1
ATOM 972 O O . ASP A 1 126 ? 12.540 11.514 -3.882 1.00 91.94 126 ASP A O 1
ATOM 976 N N . PHE A 1 127 ? 11.312 13.305 -4.434 1.00 93.88 127 PHE A N 1
ATOM 977 C CA . PHE A 1 127 ? 11.902 13.493 -5.761 1.00 93.88 127 PHE A CA 1
ATOM 978 C C . PHE A 1 127 ? 13.324 14.054 -5.708 1.00 93.88 127 PHE A C 1
ATOM 980 O O . PHE A 1 127 ? 13.942 14.209 -6.750 1.00 93.88 127 PHE A O 1
ATOM 987 N N . VAL A 1 128 ? 13.900 14.275 -4.520 1.00 93.44 128 VAL A N 1
ATOM 988 C CA . VAL A 1 128 ? 15.350 14.496 -4.369 1.00 93.44 128 VAL A CA 1
ATOM 989 C C . VAL A 1 128 ? 16.181 13.279 -4.814 1.00 93.44 128 VAL A C 1
ATOM 991 O O . VAL A 1 128 ? 17.380 13.401 -5.052 1.00 93.44 128 VAL A O 1
ATOM 994 N N . LEU A 1 129 ? 15.557 12.098 -4.911 1.00 94.62 129 LEU A N 1
ATOM 995 C CA . LEU A 1 129 ? 16.187 10.859 -5.379 1.00 94.62 129 LEU A CA 1
ATOM 996 C C . LEU A 1 129 ? 16.422 10.825 -6.896 1.00 94.62 129 LEU A C 1
ATOM 998 O O . LEU A 1 129 ? 17.172 9.972 -7.373 1.00 94.62 129 LEU A O 1
ATOM 1002 N N . VAL A 1 130 ? 15.793 11.731 -7.645 1.00 94.06 130 VAL A N 1
ATOM 1003 C CA . VAL A 1 130 ? 15.864 11.810 -9.106 1.00 94.06 130 VAL A CA 1
ATOM 1004 C C . VAL A 1 130 ? 16.048 13.256 -9.565 1.00 94.06 130 VAL A C 1
ATOM 1006 O O . VAL A 1 130 ? 15.782 14.208 -8.838 1.00 94.06 130 VAL A O 1
ATOM 1009 N N . ASP A 1 131 ? 16.493 13.442 -10.803 1.00 87.12 131 ASP A N 1
ATOM 1010 C CA . ASP A 1 131 ? 16.650 14.775 -11.381 1.00 87.12 131 ASP A CA 1
ATOM 1011 C C . ASP A 1 131 ? 15.301 15.297 -11.923 1.00 87.12 131 ASP A C 1
ATOM 1013 O O . ASP A 1 131 ? 15.025 15.232 -13.121 1.00 87.12 131 ASP A O 1
ATOM 1017 N N . GLY A 1 132 ? 14.443 15.823 -11.040 1.00 86.75 132 GLY A N 1
ATOM 1018 C CA . GLY A 1 132 ? 13.166 16.458 -11.407 1.00 86.75 132 GLY A CA 1
ATOM 1019 C C . GLY A 1 132 ? 12.002 15.481 -11.644 1.00 86.75 132 GLY A C 1
ATOM 1020 O O . GLY A 1 132 ? 11.940 14.417 -11.038 1.00 86.75 132 GLY A O 1
ATOM 1021 N N . GLY A 1 133 ? 11.030 15.866 -12.483 1.00 88.12 133 GLY A N 1
ATOM 1022 C CA . GLY A 1 133 ? 9.916 14.993 -12.902 1.00 88.12 133 GLY A CA 1
ATOM 1023 C C . GLY A 1 133 ? 8.697 14.943 -11.972 1.00 88.12 133 GLY A C 1
ATOM 1024 O O . GLY A 1 133 ? 7.818 14.100 -12.157 1.00 88.12 133 GLY A O 1
ATOM 1025 N N . TYR A 1 134 ? 8.613 15.821 -10.962 1.00 91.06 134 TYR A N 1
ATOM 1026 C CA . TYR A 1 134 ? 7.452 15.853 -10.066 1.00 91.06 134 TYR A CA 1
ATOM 1027 C C . TYR A 1 134 ? 6.166 16.229 -10.811 1.00 91.06 134 TYR A C 1
ATOM 1029 O O . TYR A 1 134 ? 5.125 15.626 -10.569 1.00 91.06 134 TYR A O 1
ATOM 1037 N N . GLU A 1 135 ? 6.193 17.203 -11.720 1.00 89.62 135 GLU A N 1
ATOM 1038 C CA . GLU A 1 135 ? 4.982 17.663 -12.416 1.00 89.62 135 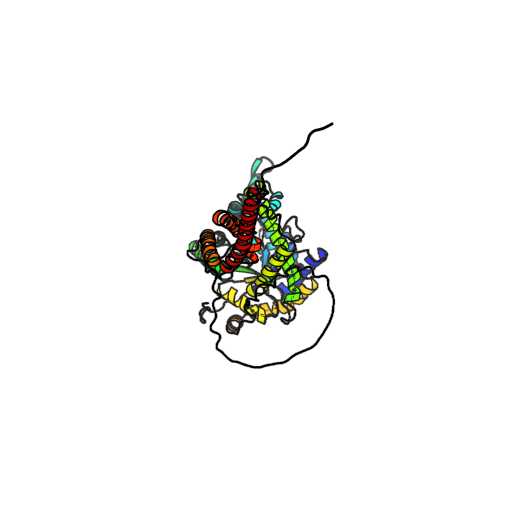GLU A CA 1
ATOM 1039 C C . GLU A 1 135 ? 4.421 16.577 -13.349 1.00 89.62 135 GLU A C 1
ATOM 1041 O O . GLU A 1 135 ? 3.221 16.297 -13.316 1.00 89.62 135 GLU A O 1
ATOM 1046 N N . GLU A 1 136 ? 5.299 15.871 -14.060 1.00 92.69 136 GLU A N 1
ATOM 1047 C CA . GLU A 1 136 ? 4.992 14.817 -15.035 1.00 92.69 136 GLU A CA 1
ATOM 1048 C C . GLU A 1 136 ? 4.837 13.421 -14.407 1.00 92.69 136 GLU A C 1
ATOM 1050 O O . GLU A 1 136 ? 4.649 12.425 -15.110 1.00 92.69 136 GLU A O 1
ATOM 1055 N N . ARG A 1 137 ? 4.911 13.306 -13.075 1.00 93.94 137 ARG A N 1
ATOM 1056 C CA . ARG A 1 137 ? 4.957 12.022 -12.349 1.00 93.94 137 ARG A CA 1
ATOM 1057 C C . ARG A 1 137 ? 3.821 11.051 -12.688 1.00 93.94 137 ARG A C 1
ATOM 1059 O O . ARG A 1 137 ? 4.020 9.837 -12.678 1.00 93.94 137 ARG A O 1
ATOM 1066 N N . LYS A 1 138 ? 2.622 11.567 -12.981 1.00 92.12 138 LYS A N 1
ATOM 1067 C CA . LYS A 1 138 ? 1.458 10.741 -13.344 1.00 92.12 138 LYS A CA 1
ATOM 1068 C C . LYS A 1 138 ? 1.594 10.161 -14.749 1.00 92.12 138 LYS A C 1
ATOM 1070 O O . LYS A 1 138 ? 1.330 8.977 -14.927 1.00 92.12 138 LYS A O 1
ATOM 1075 N N . ASP A 1 139 ? 2.047 10.962 -15.706 1.00 93.50 139 ASP A N 1
ATOM 1076 C CA . ASP A 1 139 ? 2.278 10.513 -17.081 1.00 93.50 139 ASP A CA 1
ATOM 1077 C C . ASP A 1 139 ? 3.457 9.535 -17.122 1.00 93.50 139 ASP A C 1
ATOM 1079 O O . ASP A 1 139 ? 3.356 8.448 -17.690 1.00 93.50 139 ASP A O 1
ATOM 1083 N N . THR A 1 140 ? 4.519 9.849 -16.373 1.00 95.62 140 THR A N 1
ATOM 1084 C CA . THR A 1 140 ? 5.685 8.974 -16.194 1.00 95.62 140 THR A CA 1
ATOM 1085 C C . THR A 1 140 ? 5.273 7.608 -15.648 1.00 95.62 140 THR A C 1
ATOM 1087 O O . THR A 1 140 ? 5.716 6.585 -16.161 1.00 95.62 140 THR A O 1
ATOM 1090 N N . LEU A 1 141 ? 4.399 7.546 -14.635 1.00 96.62 141 LEU A N 1
ATOM 1091 C CA . LEU A 1 141 ? 3.899 6.271 -14.110 1.00 96.62 141 LEU A CA 1
ATOM 1092 C C . LEU A 1 141 ? 3.264 5.408 -15.211 1.00 96.62 141 LEU A C 1
ATOM 1094 O O . LEU A 1 141 ? 3.564 4.218 -15.299 1.00 96.62 141 LEU A O 1
ATOM 1098 N N . VAL A 1 142 ? 2.399 5.997 -16.039 1.00 96.38 142 VAL A N 1
ATOM 1099 C CA . VAL A 1 142 ? 1.695 5.285 -17.116 1.00 96.38 142 VAL A CA 1
ATOM 1100 C C . VAL A 1 142 ? 2.685 4.725 -18.131 1.00 96.38 142 VAL A C 1
ATOM 1102 O O . VAL A 1 142 ? 2.642 3.533 -18.441 1.00 96.38 142 VAL A O 1
ATOM 1105 N N . GLU A 1 143 ? 3.612 5.556 -18.607 1.00 96.19 143 GLU A N 1
ATOM 1106 C CA . GLU A 1 143 ? 4.654 5.141 -19.551 1.00 96.19 143 GLU A CA 1
ATOM 1107 C C . GLU A 1 143 ? 5.510 4.006 -18.975 1.00 96.19 143 GLU A C 1
ATOM 1109 O O . GLU A 1 143 ? 5.696 2.963 -19.612 1.00 96.19 143 GLU A O 1
ATOM 1114 N N . ARG A 1 144 ? 5.964 4.155 -17.725 1.00 96.56 144 ARG A N 1
ATOM 1115 C CA . ARG A 1 144 ? 6.810 3.161 -17.057 1.00 96.56 144 ARG A CA 1
ATOM 1116 C C . ARG A 1 144 ? 6.084 1.843 -16.794 1.00 96.56 144 ARG A C 1
ATOM 1118 O O . ARG A 1 144 ? 6.736 0.805 -16.848 1.00 96.56 144 ARG A O 1
ATOM 1125 N N . ILE A 1 145 ? 4.765 1.818 -16.572 1.00 98.12 145 ILE A N 1
ATOM 1126 C CA . ILE A 1 145 ? 4.005 0.554 -16.461 1.00 98.12 145 ILE A CA 1
ATOM 1127 C C . ILE A 1 145 ? 4.150 -0.284 -17.741 1.00 98.12 145 ILE A C 1
ATOM 1129 O O . ILE A 1 145 ? 4.353 -1.502 -17.668 1.00 98.12 145 ILE A O 1
ATOM 1133 N N . HIS A 1 146 ? 4.081 0.346 -18.918 1.00 97.12 146 HIS A N 1
ATOM 1134 C CA . HIS A 1 146 ? 4.256 -0.356 -20.192 1.00 97.12 146 HIS A CA 1
ATOM 1135 C C . HIS A 1 146 ? 5.677 -0.903 -20.352 1.00 97.12 146 HIS A C 1
ATOM 1137 O O . HIS A 1 146 ? 5.853 -2.062 -20.739 1.00 97.12 146 HIS A O 1
ATOM 1143 N N . GLU A 1 147 ? 6.685 -0.106 -20.005 1.00 97.31 147 GLU A N 1
ATOM 1144 C CA . GLU A 1 147 ? 8.086 -0.524 -20.063 1.00 97.31 147 GLU A CA 1
ATOM 1145 C C . GLU A 1 147 ? 8.414 -1.637 -19.066 1.00 97.31 147 GLU A C 1
ATOM 1147 O O . GLU A 1 147 ? 9.106 -2.587 -19.428 1.00 97.31 147 GLU A O 1
ATOM 1152 N N . ILE A 1 148 ? 7.889 -1.563 -17.837 1.00 98.44 148 ILE A N 1
ATOM 1153 C CA . ILE A 1 148 ? 8.037 -2.605 -16.814 1.00 98.44 148 ILE A CA 1
ATOM 1154 C C . ILE A 1 148 ? 7.508 -3.933 -17.357 1.00 98.44 148 ILE A C 1
ATOM 1156 O O . ILE A 1 148 ? 8.224 -4.930 -17.310 1.00 98.44 148 ILE A O 1
ATOM 1160 N N . ARG A 1 149 ? 6.304 -3.956 -17.945 1.00 98.25 149 ARG A N 1
ATOM 1161 C CA . ARG A 1 149 ? 5.732 -5.172 -18.555 1.00 98.25 149 ARG A CA 1
ATOM 1162 C C . ARG A 1 149 ? 6.581 -5.700 -19.715 1.00 98.25 149 ARG A C 1
ATOM 1164 O O . ARG A 1 149 ? 6.822 -6.903 -19.799 1.00 98.25 149 ARG A O 1
ATOM 1171 N N . ALA A 1 150 ? 7.060 -4.819 -20.594 1.00 97.94 150 ALA A N 1
ATOM 1172 C CA . ALA A 1 150 ? 7.909 -5.208 -21.723 1.00 97.94 150 ALA A CA 1
ATOM 1173 C C . ALA A 1 150 ? 9.236 -5.830 -21.251 1.00 97.94 150 ALA A C 1
ATOM 1175 O O . ALA A 1 150 ? 9.608 -6.931 -21.666 1.00 97.94 150 ALA A O 1
ATOM 1176 N N . LEU A 1 151 ? 9.920 -5.171 -20.315 1.00 98.38 151 LEU A N 1
ATOM 1177 C CA . LEU A 1 151 ? 11.147 -5.668 -19.692 1.00 98.38 151 LEU A CA 1
ATOM 1178 C C . LEU A 1 151 ? 10.906 -6.974 -18.920 1.00 98.38 151 LEU A C 1
ATOM 1180 O O . LEU A 1 151 ? 11.722 -7.899 -18.998 1.00 98.38 151 LEU A O 1
ATOM 1184 N N . TRP A 1 152 ? 9.768 -7.099 -18.231 1.00 98.62 152 TRP A N 1
ATOM 1185 C CA . TRP A 1 152 ? 9.378 -8.325 -17.534 1.00 98.62 152 TRP A CA 1
ATOM 1186 C C . TRP A 1 152 ? 9.241 -9.501 -18.501 1.00 98.62 152 TRP A C 1
ATOM 1188 O O . TRP A 1 152 ? 9.849 -10.544 -18.268 1.00 98.62 152 TRP A O 1
ATOM 1198 N N . ARG A 1 153 ? 8.595 -9.313 -19.661 1.00 98.25 153 ARG A N 1
ATOM 1199 C CA . ARG A 1 153 ? 8.559 -10.295 -20.770 1.00 98.25 153 ARG A CA 1
ATOM 1200 C C . ARG A 1 153 ? 9.912 -10.535 -21.443 1.00 98.25 153 ARG A C 1
ATOM 1202 O O . ARG A 1 153 ? 10.080 -11.497 -22.194 1.00 98.25 153 ARG A O 1
ATOM 1209 N N . GLY A 1 154 ? 10.901 -9.703 -21.139 1.00 97.44 154 GLY A N 1
ATOM 1210 C CA . GLY A 1 154 ? 12.272 -9.832 -21.616 1.00 97.44 154 GLY A CA 1
ATOM 1211 C C . GLY A 1 154 ? 12.540 -9.090 -22.901 1.00 97.44 154 GLY A C 1
ATOM 1212 O O . GLY A 1 154 ? 13.576 -9.342 -23.510 1.00 97.44 154 GLY A O 1
ATOM 1213 N N . GLU A 1 155 ? 11.651 -8.194 -23.317 1.00 97.94 155 GLU A N 1
ATOM 1214 C CA . GLU A 1 155 ? 11.891 -7.272 -24.419 1.00 97.94 155 GLU A CA 1
ATOM 1215 C C . GLU A 1 155 ? 13.086 -6.353 -24.091 1.00 97.94 155 GLU A C 1
ATOM 1217 O O . GLU A 1 155 ? 13.335 -6.044 -22.923 1.00 97.94 155 GLU A O 1
ATOM 1222 N N . PRO A 1 156 ? 13.892 -5.960 -25.091 1.00 96.62 156 PRO A N 1
ATOM 1223 C CA . PRO A 1 156 ? 15.057 -5.128 -24.840 1.00 96.62 156 PRO A CA 1
ATOM 1224 C C . PRO A 1 156 ? 14.676 -3.658 -24.629 1.00 96.62 156 PRO A C 1
ATOM 1226 O O . PRO A 1 156 ? 13.875 -3.105 -25.379 1.00 96.62 156 PRO A O 1
ATOM 1229 N N . LEU A 1 157 ? 15.344 -2.996 -23.687 1.00 94.31 157 LEU A N 1
ATOM 1230 C CA . LEU A 1 157 ? 15.296 -1.546 -23.518 1.00 94.31 157 LEU A CA 1
ATOM 1231 C C . LEU A 1 157 ? 16.386 -0.897 -24.373 1.00 94.31 157 LEU A C 1
ATOM 1233 O O . LEU A 1 157 ? 17.556 -1.279 -24.293 1.00 94.31 157 LEU A O 1
ATOM 1237 N N . ARG A 1 158 ? 16.006 0.086 -25.192 1.00 94.62 158 ARG A N 1
ATOM 1238 C CA . ARG A 1 158 ? 16.961 0.973 -25.866 1.00 94.62 158 ARG A CA 1
ATOM 1239 C C . ARG A 1 158 ? 17.226 2.173 -24.969 1.00 94.62 158 ARG A C 1
ATOM 1241 O O . ARG A 1 158 ? 16.281 2.825 -24.542 1.00 94.62 158 ARG A O 1
ATOM 1248 N N . ALA A 1 159 ? 18.491 2.440 -24.684 1.00 93.25 159 ALA A N 1
ATOM 1249 C CA . ALA A 1 159 ? 18.907 3.543 -23.828 1.00 93.25 159 ALA A CA 1
ATOM 1250 C C . ALA A 1 159 ? 20.264 4.085 -24.279 1.00 93.25 159 ALA A C 1
ATOM 1252 O O . ALA A 1 159 ? 20.995 3.420 -25.013 1.00 93.25 159 ALA A O 1
ATOM 1253 N N . VAL A 1 160 ? 20.606 5.285 -23.820 1.00 95.44 160 VAL A N 1
ATOM 1254 C CA . VAL A 1 160 ? 21.927 5.881 -24.032 1.00 95.44 160 VAL A CA 1
ATOM 1255 C C . VAL A 1 160 ? 22.825 5.505 -22.856 1.00 95.44 160 VAL A C 1
ATOM 1257 O O . VAL A 1 160 ? 22.435 5.660 -21.698 1.00 95.44 160 VAL A O 1
ATOM 1260 N N . ASN A 1 161 ? 24.010 4.96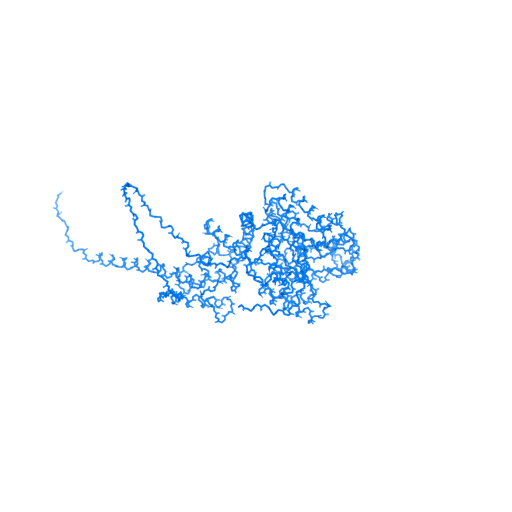6 -23.136 1.00 95.19 161 ASN A N 1
ATOM 1261 C CA . ASN A 1 161 ? 24.969 4.589 -22.097 1.00 95.19 161 ASN A CA 1
ATOM 1262 C C . ASN A 1 161 ? 25.753 5.813 -21.569 1.00 95.19 161 ASN A C 1
ATOM 1264 O O . ASN A 1 161 ? 25.645 6.923 -22.086 1.00 95.19 161 ASN A O 1
ATOM 1268 N N . GLY A 1 162 ? 26.615 5.606 -20.568 1.00 95.19 162 GLY A N 1
ATOM 1269 C CA . GLY A 1 162 ? 27.452 6.677 -20.001 1.00 95.19 162 GLY A CA 1
ATOM 1270 C C . GLY A 1 162 ? 28.503 7.279 -20.950 1.00 95.19 162 GLY A C 1
ATOM 1271 O O . GLY A 1 162 ? 29.146 8.257 -20.585 1.00 95.19 162 GLY A O 1
ATOM 1272 N N . MET A 1 163 ? 28.685 6.713 -22.148 1.00 96.50 163 MET A N 1
ATOM 1273 C CA . MET A 1 163 ? 29.559 7.233 -23.208 1.00 96.50 163 MET A CA 1
ATOM 1274 C C . MET A 1 163 ? 28.785 8.005 -24.289 1.00 96.50 163 MET A C 1
ATOM 1276 O O . MET A 1 163 ? 29.409 8.586 -25.174 1.00 96.50 163 MET A O 1
ATOM 1280 N N . GLY A 1 164 ? 27.450 8.036 -24.219 1.00 95.88 164 GLY A N 1
ATOM 1281 C CA . GLY A 1 164 ? 26.594 8.671 -25.221 1.00 95.88 164 GLY A CA 1
ATOM 1282 C C . GLY A 1 164 ? 26.179 7.762 -26.384 1.00 95.88 164 GLY A C 1
ATOM 1283 O O . GLY A 1 164 ? 25.507 8.240 -27.294 1.00 95.88 164 GLY A O 1
ATOM 1284 N N . ASP A 1 165 ? 26.532 6.472 -26.368 1.00 97.38 165 ASP A N 1
ATOM 1285 C CA . ASP A 1 165 ? 26.134 5.532 -27.420 1.00 97.38 165 ASP A CA 1
ATOM 1286 C C . ASP A 1 165 ? 24.738 4.958 -27.152 1.00 97.38 165 ASP A C 1
ATOM 1288 O O . ASP A 1 165 ? 24.398 4.614 -26.014 1.00 97.38 165 ASP A O 1
ATOM 1292 N N . GLU A 1 166 ? 23.954 4.761 -28.214 1.00 97.00 166 GLU A N 1
ATOM 1293 C CA . GLU A 1 166 ? 22.729 3.968 -28.136 1.00 97.00 166 GLU A CA 1
ATOM 1294 C C . GLU A 1 166 ? 23.062 2.486 -27.927 1.00 97.00 166 GLU A C 1
ATOM 1296 O O . GLU A 1 166 ? 23.751 1.850 -28.730 1.00 97.00 166 GLU A O 1
ATOM 1301 N N . VAL A 1 167 ? 22.526 1.912 -26.853 1.00 96.56 167 VAL A N 1
ATOM 1302 C CA . VAL A 1 167 ? 22.663 0.497 -26.510 1.00 96.56 167 VAL A CA 1
ATOM 1303 C C . VAL A 1 167 ? 21.297 -0.160 -26.360 1.00 96.56 167 VAL A C 1
ATOM 1305 O O . VAL A 1 167 ? 20.291 0.480 -26.058 1.00 96.56 167 VAL A O 1
ATOM 1308 N N . SER A 1 168 ? 21.265 -1.475 -26.561 1.00 96.62 168 SER A N 1
ATOM 1309 C CA . SER A 1 168 ? 20.085 -2.304 -26.334 1.00 96.62 168 SER A CA 1
ATOM 1310 C C . SER A 1 168 ? 20.399 -3.320 -25.241 1.00 96.62 168 SER A C 1
ATOM 1312 O O . SER A 1 168 ? 21.262 -4.180 -25.424 1.00 96.62 168 SER A O 1
ATOM 1314 N N . VAL A 1 169 ? 19.725 -3.200 -24.099 1.00 93.69 169 VAL A N 1
ATOM 1315 C CA . VAL A 1 169 ? 19.970 -4.013 -22.899 1.00 93.69 169 VAL A CA 1
ATOM 1316 C C . VAL A 1 169 ? 18.739 -4.837 -22.535 1.00 93.69 169 VAL A C 1
ATOM 1318 O O . VAL A 1 169 ? 17.616 -4.491 -22.892 1.00 93.69 169 VAL A O 1
ATOM 1321 N N . ARG A 1 170 ? 18.944 -5.948 -21.828 1.00 95.75 170 ARG A N 1
ATOM 1322 C CA . ARG A 1 170 ? 17.874 -6.779 -21.258 1.00 95.75 170 ARG A CA 1
ATOM 1323 C C . ARG A 1 170 ? 18.129 -6.947 -19.771 1.00 95.75 170 ARG A C 1
ATOM 1325 O O . ARG A 1 170 ? 19.284 -7.058 -19.368 1.00 95.75 170 ARG A O 1
ATOM 1332 N N . THR A 1 171 ? 17.059 -6.989 -18.991 1.00 96.75 171 THR A N 1
ATOM 1333 C CA . THR A 1 171 ? 17.131 -7.187 -17.543 1.00 96.75 171 THR A CA 1
ATOM 1334 C C . THR A 1 171 ? 17.419 -8.647 -17.203 1.00 96.75 171 THR A C 1
ATOM 1336 O O . THR A 1 171 ? 16.953 -9.576 -17.878 1.00 96.75 171 THR A O 1
ATOM 1339 N N . VAL A 1 172 ? 18.205 -8.843 -16.147 1.00 96.12 172 VAL A N 1
ATOM 1340 C CA . VAL A 1 172 ? 18.517 -10.150 -15.556 1.00 96.12 172 VAL A CA 1
ATOM 1341 C C . VAL A 1 172 ? 18.466 -10.053 -14.019 1.00 96.12 172 VAL A C 1
ATOM 1343 O O . VAL A 1 172 ? 18.806 -9.001 -13.487 1.00 96.12 172 VAL A O 1
ATOM 1346 N N . PRO A 1 173 ? 18.091 -11.124 -13.287 1.00 98.00 173 PRO A N 1
ATOM 1347 C CA . PRO A 1 173 ? 17.669 -12.434 -13.784 1.00 98.00 173 PRO A CA 1
ATOM 1348 C C . PRO A 1 173 ? 16.317 -12.367 -14.506 1.00 98.00 173 PRO A C 1
ATOM 1350 O O . PRO A 1 173 ? 15.582 -11.394 -14.393 1.00 98.00 173 PRO A O 1
ATOM 1353 N N . ARG A 1 174 ? 15.995 -13.404 -15.283 1.00 97.88 174 ARG A N 1
ATOM 1354 C CA . ARG A 1 174 ? 14.652 -13.539 -15.863 1.00 97.88 174 ARG A CA 1
ATOM 1355 C C . ARG A 1 174 ? 13.674 -13.968 -14.762 1.00 97.88 174 ARG A C 1
ATOM 1357 O O . ARG A 1 174 ? 14.072 -14.824 -13.974 1.00 97.88 174 ARG A O 1
ATOM 1364 N N . PRO A 1 175 ? 12.452 -13.419 -14.697 1.00 98.31 175 PRO A N 1
ATOM 1365 C CA . PRO A 1 175 ? 11.457 -13.831 -13.711 1.00 98.31 175 PRO A CA 1
ATOM 1366 C C . PRO A 1 175 ? 10.965 -15.265 -13.965 1.00 98.31 175 PRO A C 1
ATOM 1368 O O . PRO A 1 175 ? 11.107 -15.802 -15.068 1.00 98.31 175 PRO A O 1
ATOM 1371 N N . VAL A 1 176 ? 10.397 -15.877 -12.929 1.00 98.50 176 VAL A N 1
ATOM 1372 C CA . VAL A 1 176 ? 9.641 -17.137 -12.978 1.00 98.50 176 VAL A CA 1
ATOM 1373 C C . VAL A 1 176 ? 8.287 -16.902 -13.647 1.00 98.50 176 VAL A C 1
ATOM 1375 O O . VAL A 1 176 ? 7.886 -17.680 -14.514 1.00 98.50 176 VAL A O 1
ATOM 1378 N N . GLN A 1 177 ? 7.589 -15.829 -13.265 1.00 98.50 177 GLN A N 1
ATOM 1379 C CA . GLN A 1 177 ? 6.293 -15.465 -13.838 1.00 98.50 177 GLN A CA 1
ATOM 1380 C C . GLN A 1 177 ? 6.449 -14.890 -15.252 1.00 98.50 177 GLN A C 1
ATOM 1382 O O . GLN A 1 177 ? 7.301 -14.037 -15.499 1.00 98.50 177 GLN A O 1
ATOM 1387 N N . ALA A 1 178 ? 5.587 -15.312 -16.182 1.00 97.56 178 ALA A N 1
ATOM 1388 C CA . ALA A 1 178 ? 5.599 -14.812 -17.562 1.00 97.56 178 ALA A CA 1
ATOM 1389 C C . ALA A 1 178 ? 5.150 -13.343 -17.671 1.00 97.56 178 ALA A C 1
ATOM 1391 O O . ALA A 1 178 ? 5.672 -12.592 -18.492 1.00 97.56 178 ALA A O 1
ATOM 1392 N N . GLU A 1 179 ? 4.202 -12.946 -16.826 1.00 96.81 179 GLU A N 1
ATOM 1393 C CA . GLU A 1 179 ? 3.674 -11.591 -16.693 1.00 96.81 179 GLU A CA 1
ATOM 1394 C C . GLU A 1 179 ? 3.681 -11.221 -15.213 1.00 96.81 179 GLU A C 1
ATOM 1396 O O . GLU A 1 179 ? 3.476 -12.089 -14.367 1.00 96.81 179 GLU A O 1
ATOM 1401 N N . ILE A 1 180 ? 3.900 -9.944 -14.906 1.00 97.62 180 ILE A N 1
ATOM 1402 C CA . ILE A 1 180 ? 3.805 -9.434 -13.538 1.00 97.62 180 ILE A CA 1
ATOM 1403 C C . ILE A 1 180 ? 2.407 -8.863 -13.282 1.00 97.62 180 ILE A C 1
ATOM 1405 O O . ILE A 1 180 ? 1.989 -7.949 -14.004 1.00 97.62 180 ILE A O 1
ATOM 1409 N N . PRO A 1 181 ? 1.674 -9.347 -12.262 1.00 98.06 181 PRO A N 1
ATOM 1410 C CA . PRO A 1 181 ? 0.466 -8.677 -11.798 1.00 98.06 181 PRO A CA 1
ATOM 1411 C C . PRO A 1 181 ? 0.825 -7.298 -11.236 1.00 98.06 181 PRO A C 1
ATOM 1413 O O . PRO A 1 181 ? 1.733 -7.172 -10.413 1.00 98.06 181 PRO A O 1
ATOM 1416 N N . ILE A 1 182 ? 0.131 -6.256 -11.698 1.00 98.69 182 ILE A N 1
ATOM 1417 C CA . ILE A 1 182 ? 0.375 -4.868 -11.284 1.00 98.69 182 ILE A CA 1
ATOM 1418 C C . ILE A 1 182 ? -0.873 -4.311 -10.607 1.00 98.69 182 ILE A C 1
ATOM 1420 O O . ILE A 1 182 ? -1.969 -4.400 -11.166 1.00 98.69 182 ILE A O 1
ATOM 1424 N N . TRP A 1 183 ? -0.677 -3.678 -9.451 1.00 98.69 183 TRP A N 1
ATOM 1425 C CA . TRP A 1 183 ? -1.694 -2.950 -8.697 1.00 98.69 183 TRP A CA 1
ATOM 1426 C C . TRP A 1 183 ? -1.427 -1.446 -8.784 1.00 98.69 183 TRP A C 1
ATOM 1428 O O . TRP A 1 183 ? -0.392 -0.970 -8.328 1.00 98.69 183 TRP A O 1
ATOM 1438 N N . LEU A 1 184 ? -2.344 -0.669 -9.350 1.00 98.38 184 LEU A N 1
ATOM 1439 C CA . LEU A 1 184 ? -2.263 0.785 -9.321 1.00 98.38 184 LEU A CA 1
ATOM 1440 C C . LEU A 1 184 ? -2.831 1.307 -8.000 1.00 98.38 184 LEU A C 1
ATOM 1442 O O . LEU A 1 184 ? -3.976 1.030 -7.640 1.00 98.38 184 LEU A O 1
ATOM 1446 N N . THR A 1 185 ? -2.033 2.100 -7.289 1.00 96.50 185 THR A N 1
ATOM 1447 C CA . THR A 1 185 ? -2.491 2.790 -6.081 1.00 96.50 185 THR A CA 1
ATOM 1448 C C . THR A 1 185 ? -3.356 3.975 -6.475 1.00 96.50 185 THR A C 1
ATOM 1450 O O . THR A 1 185 ? -2.856 4.957 -7.028 1.00 96.50 185 THR A O 1
ATOM 1453 N N . ALA A 1 186 ? -4.647 3.898 -6.172 1.00 90.12 186 ALA A N 1
ATOM 1454 C CA . ALA A 1 186 ? -5.614 4.951 -6.441 1.00 90.12 186 ALA A CA 1
ATOM 1455 C C . ALA A 1 186 ? -6.237 5.432 -5.126 1.00 90.12 186 ALA A C 1
ATOM 1457 O O . ALA A 1 186 ? -6.795 4.648 -4.363 1.00 90.12 186 ALA A O 1
ATOM 1458 N N . ALA A 1 187 ? -6.142 6.736 -4.859 1.00 80.12 187 ALA A N 1
ATOM 1459 C CA . ALA A 1 187 ? -6.767 7.353 -3.690 1.00 80.12 187 ALA A CA 1
ATOM 1460 C C . ALA A 1 187 ? -8.254 7.644 -3.967 1.00 80.12 187 ALA A C 1
ATOM 1462 O O . ALA A 1 187 ? -9.065 6.727 -4.005 1.00 80.12 187 ALA A O 1
ATOM 1463 N N . MET A 1 188 ? -8.616 8.911 -4.197 1.00 76.00 188 MET A N 1
ATOM 1464 C CA . MET A 1 188 ? -10.016 9.347 -4.345 1.00 76.00 188 MET A CA 1
ATOM 1465 C C . MET A 1 188 ? -10.377 9.836 -5.756 1.00 76.00 188 MET A C 1
ATOM 1467 O O . MET A 1 188 ? -11.533 10.164 -6.011 1.00 76.00 188 MET A O 1
ATOM 1471 N N . SER A 1 189 ? -9.408 9.916 -6.673 1.00 80.94 189 SER A N 1
ATOM 1472 C CA . SER A 1 189 ? -9.629 10.449 -8.023 1.00 80.94 189 SER A CA 1
ATOM 1473 C C . SER A 1 189 ? -10.349 9.428 -8.916 1.00 80.94 189 SER A C 1
ATOM 1475 O O . SER A 1 189 ? -9.760 8.375 -9.176 1.00 80.94 189 SER A O 1
ATOM 1477 N N . PRO A 1 190 ? -11.553 9.728 -9.446 1.00 84.94 190 PRO A N 1
ATOM 1478 C CA . PRO A 1 190 ? -12.235 8.858 -10.410 1.00 84.94 190 PRO A CA 1
ATOM 1479 C C . PRO A 1 190 ? -11.381 8.572 -11.655 1.00 84.94 190 PRO A C 1
ATOM 1481 O O . PRO A 1 190 ? -11.333 7.443 -12.143 1.00 84.94 190 PRO A O 1
ATOM 1484 N N . ASP A 1 191 ? -10.602 9.559 -12.113 1.00 88.38 191 ASP A N 1
ATOM 1485 C CA . ASP A 1 191 ? -9.685 9.391 -13.247 1.00 88.38 191 ASP A CA 1
ATOM 1486 C C . ASP A 1 191 ? -8.642 8.300 -13.001 1.00 88.38 191 ASP A C 1
ATOM 1488 O O . ASP A 1 191 ? -8.314 7.548 -13.915 1.00 88.38 191 ASP A O 1
ATOM 1492 N N . SER A 1 192 ? -8.142 8.168 -11.768 1.00 89.88 192 SER A N 1
ATOM 1493 C CA . SER A 1 192 ? -7.170 7.123 -11.427 1.00 89.88 192 SER A CA 1
ATOM 1494 C C . SER A 1 192 ? -7.789 5.723 -11.475 1.00 89.88 192 SER A C 1
ATOM 1496 O O . SER A 1 192 ? -7.122 4.786 -11.907 1.00 89.88 192 SER A O 1
ATOM 1498 N N . PHE A 1 193 ? -9.064 5.577 -11.098 1.00 96.00 193 PHE A N 1
ATOM 1499 C CA . PHE A 1 193 ? -9.794 4.306 -11.198 1.00 96.00 193 PHE A CA 1
ATOM 1500 C C . PHE A 1 193 ? -10.060 3.928 -12.658 1.00 96.00 193 PHE A C 1
ATOM 1502 O O . PHE A 1 193 ? -9.783 2.797 -13.064 1.00 96.00 193 PHE A O 1
ATOM 1509 N N . ARG A 1 194 ? -10.517 4.881 -13.481 1.00 96.25 194 ARG A N 1
ATOM 1510 C CA . ARG A 1 194 ? -10.680 4.663 -14.928 1.00 96.25 194 ARG A CA 1
ATOM 1511 C C . ARG A 1 194 ? -9.354 4.319 -15.601 1.00 96.25 194 ARG A C 1
ATOM 1513 O O . ARG A 1 194 ? -9.293 3.374 -16.380 1.00 96.25 194 ARG A O 1
ATOM 1520 N N . GLN A 1 195 ? -8.280 5.033 -15.262 1.00 95.38 195 GLN A N 1
ATOM 1521 C CA . GLN A 1 195 ? -6.941 4.771 -15.787 1.00 95.38 195 GLN A CA 1
ATOM 1522 C C . GLN A 1 195 ? -6.443 3.365 -15.424 1.00 95.38 195 GLN A C 1
ATOM 1524 O O . GLN A 1 195 ? -5.916 2.682 -16.300 1.00 95.38 195 GLN A O 1
ATOM 1529 N N . ALA A 1 196 ? -6.659 2.899 -14.187 1.00 97.44 196 ALA A N 1
ATOM 1530 C CA . ALA A 1 196 ? -6.338 1.523 -13.794 1.00 97.44 196 ALA A CA 1
ATOM 1531 C C . ALA A 1 196 ? -7.063 0.493 -14.675 1.00 97.44 196 ALA A C 1
ATOM 1533 O O . ALA A 1 196 ? -6.451 -0.468 -15.145 1.00 97.44 196 ALA A O 1
ATOM 1534 N N . GLY A 1 197 ? -8.355 0.725 -14.937 1.00 97.94 197 GLY A N 1
ATOM 1535 C CA . GLY A 1 197 ? -9.177 -0.125 -15.797 1.00 97.94 197 GLY A CA 1
ATOM 1536 C C . GLY A 1 197 ? -8.649 -0.157 -17.229 1.00 97.94 197 GLY A C 1
ATOM 1537 O O . GLY A 1 197 ? -8.390 -1.231 -17.763 1.00 97.94 197 GLY A O 1
ATOM 1538 N N . THR A 1 198 ? -8.376 1.009 -17.817 1.00 97.81 198 THR A N 1
ATOM 1539 C CA . THR A 1 198 ? -7.793 1.124 -19.164 1.00 97.81 198 THR A CA 1
ATOM 1540 C C . THR A 1 198 ? -6.441 0.417 -19.273 1.00 97.81 198 THR A C 1
ATOM 1542 O O . THR A 1 198 ? -6.176 -0.268 -20.261 1.00 97.81 198 THR A O 1
ATOM 1545 N N . LEU A 1 199 ? -5.586 0.533 -18.252 1.00 97.38 199 LEU A N 1
ATOM 1546 C CA . LEU A 1 199 ? -4.260 -0.092 -18.224 1.00 97.38 199 LEU A CA 1
ATOM 1547 C C . LEU A 1 199 ? -4.287 -1.587 -17.881 1.00 97.38 199 LEU A C 1
ATOM 1549 O O . LEU A 1 199 ? -3.247 -2.246 -17.992 1.00 97.38 199 LEU A O 1
ATOM 1553 N N . GLY A 1 200 ? -5.425 -2.135 -17.455 1.00 97.75 200 GLY A N 1
ATOM 1554 C CA . GLY A 1 200 ? -5.526 -3.527 -17.020 1.00 97.75 200 GLY A CA 1
ATOM 1555 C C . GLY A 1 200 ? -4.682 -3.801 -15.775 1.00 97.75 200 GLY A C 1
ATOM 1556 O O . GLY A 1 200 ? -3.980 -4.810 -15.710 1.00 97.75 200 GLY A O 1
ATOM 1557 N N . THR A 1 201 ? -4.651 -2.865 -14.826 1.00 98.50 201 THR A N 1
ATOM 1558 C CA . THR A 1 201 ? -3.999 -3.028 -13.515 1.00 98.50 201 THR A CA 1
ATOM 1559 C C . THR A 1 201 ? -5.052 -3.227 -12.437 1.00 98.50 201 THR A C 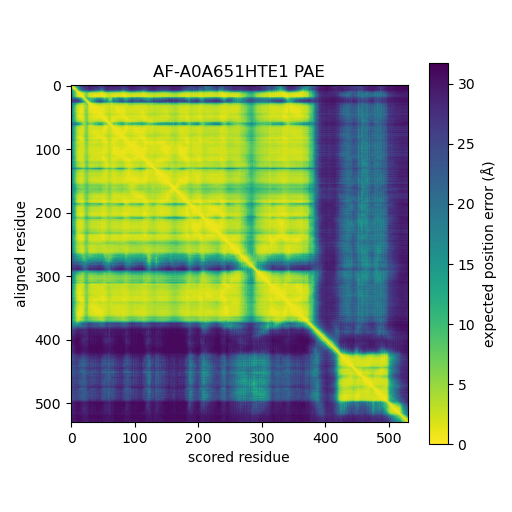1
ATOM 1561 O O . THR A 1 201 ? -6.097 -2.583 -12.486 1.00 98.50 201 THR A O 1
ATOM 1564 N N . HIS A 1 202 ? -4.770 -4.060 -11.442 1.00 98.50 202 HIS A N 1
ATOM 1565 C CA . HIS A 1 202 ? -5.594 -4.154 -10.237 1.00 98.50 202 HIS A CA 1
ATOM 1566 C C . HIS A 1 202 ? -5.558 -2.837 -9.444 1.00 98.50 202 HIS A C 1
ATOM 1568 O O . HIS A 1 202 ? -4.731 -1.972 -9.730 1.00 98.50 202 HIS A O 1
ATOM 1574 N N . ILE A 1 203 ? -6.437 -2.656 -8.459 1.00 98.25 203 ILE A N 1
ATOM 1575 C CA . ILE A 1 203 ? -6.502 -1.427 -7.654 1.00 98.25 203 ILE A CA 1
ATOM 1576 C C . ILE A 1 203 ? -6.108 -1.699 -6.211 1.00 98.25 203 ILE A C 1
ATOM 1578 O O . ILE A 1 203 ? -6.708 -2.546 -5.558 1.00 98.25 203 ILE A O 1
ATOM 1582 N N . LEU A 1 204 ? -5.156 -0.918 -5.702 1.00 98.31 204 LEU A N 1
ATOM 1583 C CA . LEU A 1 204 ? -4.937 -0.734 -4.269 1.00 98.31 204 LEU A CA 1
ATOM 1584 C C . LEU A 1 204 ? -5.509 0.630 -3.854 1.00 98.31 204 LEU A C 1
ATOM 1586 O O . LEU A 1 204 ? -5.139 1.657 -4.424 1.00 98.31 204 LEU A O 1
ATOM 1590 N N . THR A 1 205 ? -6.388 0.664 -2.855 1.00 96.12 205 THR A N 1
ATOM 1591 C CA . THR A 1 205 ? -6.985 1.904 -2.327 1.00 96.12 205 THR A CA 1
ATOM 1592 C C . THR A 1 205 ? -7.133 1.861 -0.800 1.00 96.12 205 THR A C 1
ATOM 1594 O O . THR A 1 205 ? -6.618 0.957 -0.149 1.00 96.12 205 THR A O 1
ATOM 1597 N N . HIS A 1 206 ? -7.791 2.849 -0.193 1.00 91.62 206 HIS A N 1
ATOM 1598 C CA . HIS A 1 206 ? -7.942 2.987 1.262 1.00 91.62 206 HIS A CA 1
ATOM 1599 C C . HIS A 1 206 ? -9.262 3.665 1.644 1.00 91.62 206 HIS A C 1
ATOM 1601 O O . HIS A 1 206 ? -9.847 4.373 0.837 1.00 91.62 206 HIS A O 1
ATOM 1607 N N . LEU A 1 207 ? -9.680 3.585 2.909 1.00 83.81 207 LEU A N 1
ATOM 1608 C CA . LEU A 1 207 ? -10.846 4.338 3.418 1.00 83.81 207 LEU A CA 1
ATOM 1609 C C . LEU A 1 207 ? -10.499 5.671 4.104 1.00 83.81 207 LEU A C 1
ATOM 1611 O O . LEU A 1 207 ? -11.374 6.332 4.662 1.00 83.81 207 LEU A O 1
ATOM 1615 N N . LEU A 1 208 ? -9.228 6.092 4.098 1.00 73.81 208 LEU A N 1
ATOM 1616 C CA . LEU A 1 208 ? -8.863 7.429 4.584 1.00 73.81 208 LEU A CA 1
ATOM 1617 C C . LEU A 1 208 ? -9.528 8.500 3.708 1.00 73.81 208 LEU A C 1
ATOM 1619 O O . LEU A 1 208 ? -9.354 8.497 2.493 1.00 73.81 208 LEU A O 1
ATOM 1623 N N . PHE A 1 209 ? -10.293 9.395 4.335 1.00 68.62 209 PHE A N 1
ATOM 1624 C CA . PHE A 1 209 ? -10.986 10.525 3.700 1.00 68.62 209 PHE A CA 1
ATOM 1625 C C . PHE A 1 209 ?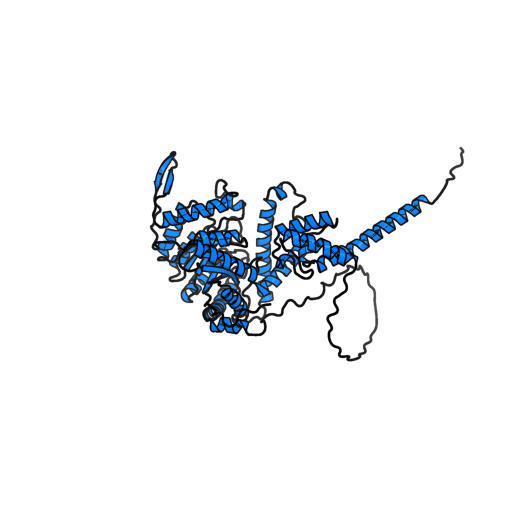 -12.007 10.181 2.598 1.00 68.62 209 PHE A C 1
ATOM 1627 O O . PHE A 1 209 ? -12.527 11.094 1.968 1.00 68.62 209 PHE A O 1
ATOM 1634 N N . GLN A 1 210 ? -12.363 8.904 2.405 1.00 71.06 210 GLN A N 1
ATOM 1635 C CA . GLN A 1 210 ? -13.411 8.494 1.464 1.00 71.06 210 GLN A CA 1
ATOM 1636 C C . GLN A 1 210 ? -14.431 7.547 2.094 1.00 71.06 210 GLN A C 1
ATOM 1638 O O . GLN A 1 210 ? -14.100 6.717 2.942 1.00 71.06 210 GLN A O 1
ATOM 1643 N N . GLY A 1 211 ? -15.692 7.691 1.681 1.00 77.56 211 GLY A N 1
ATOM 1644 C CA . GLY A 1 211 ? -16.788 6.814 2.092 1.00 77.56 211 GLY A CA 1
ATOM 1645 C C . GLY A 1 211 ? -16.902 5.563 1.219 1.00 77.56 211 GLY A C 1
ATOM 1646 O O . GLY A 1 211 ? -16.493 5.564 0.060 1.00 77.56 211 GLY A O 1
ATOM 1647 N N . ILE A 1 212 ? -17.516 4.510 1.768 1.00 86.38 212 ILE A N 1
ATOM 1648 C CA . ILE A 1 212 ? -17.761 3.237 1.064 1.00 86.38 212 ILE A CA 1
ATOM 1649 C C . ILE A 1 212 ? -18.656 3.442 -0.167 1.00 86.38 212 ILE A C 1
ATOM 1651 O O . ILE A 1 212 ? -18.397 2.843 -1.202 1.00 86.38 212 ILE A O 1
ATOM 1655 N N . ASP A 1 213 ? -19.657 4.322 -0.089 1.00 83.88 213 ASP A N 1
ATOM 1656 C CA . ASP A 1 213 ? -20.585 4.555 -1.204 1.00 83.88 213 ASP A CA 1
ATOM 1657 C C . ASP A 1 213 ? -19.867 5.198 -2.405 1.00 83.88 213 ASP A C 1
ATOM 1659 O O . ASP A 1 213 ? -19.996 4.739 -3.535 1.00 83.88 213 ASP A O 1
ATOM 1663 N N . GLN A 1 214 ? -18.998 6.181 -2.148 1.00 83.06 214 GLN A N 1
ATOM 1664 C CA . GLN A 1 214 ? -18.158 6.792 -3.186 1.00 83.06 214 GLN A CA 1
ATOM 1665 C C . GLN A 1 214 ? -17.141 5.789 -3.751 1.00 83.06 214 GLN A C 1
ATOM 1667 O O . GLN A 1 214 ? -16.827 5.807 -4.939 1.00 83.06 214 GLN A O 1
ATOM 1672 N N . LEU A 1 215 ? -16.601 4.904 -2.906 1.00 89.69 215 LEU A N 1
ATOM 1673 C CA . LEU A 1 215 ? -15.734 3.823 -3.367 1.00 89.69 215 LEU A CA 1
ATOM 1674 C C . LEU A 1 215 ? -16.498 2.854 -4.285 1.00 89.69 215 LEU A C 1
ATOM 1676 O O . LEU A 1 215 ? -15.942 2.425 -5.292 1.00 89.69 215 LEU A O 1
ATOM 1680 N N . ALA A 1 216 ? -17.763 2.552 -3.989 1.00 92.44 216 ALA A N 1
ATOM 1681 C CA . ALA A 1 216 ? -18.598 1.694 -4.826 1.00 92.44 216 ALA A CA 1
ATOM 1682 C C . ALA A 1 216 ? -18.760 2.265 -6.244 1.00 92.44 216 ALA A C 1
ATOM 1684 O O . ALA A 1 216 ? -18.569 1.541 -7.221 1.00 92.44 216 ALA A O 1
ATOM 1685 N N . GLU A 1 217 ? -19.037 3.566 -6.363 1.00 92.38 217 GLU A N 1
ATOM 1686 C CA . GLU A 1 217 ? -19.120 4.265 -7.655 1.00 92.38 217 GLU A CA 1
ATOM 1687 C C . GLU A 1 217 ? -17.798 4.165 -8.430 1.00 92.38 217 GLU A C 1
ATOM 1689 O O . GLU A 1 217 ? -17.772 3.762 -9.594 1.00 92.38 217 GLU A O 1
ATOM 1694 N N . ARG A 1 218 ? -16.668 4.419 -7.763 1.00 94.25 218 ARG A N 1
ATOM 1695 C CA . ARG A 1 218 ? -15.332 4.327 -8.375 1.00 94.25 218 ARG A CA 1
ATOM 1696 C C . ARG A 1 218 ? -14.979 2.907 -8.830 1.00 94.25 218 ARG A C 1
ATOM 1698 O O . ARG A 1 218 ? -14.377 2.737 -9.890 1.00 94.25 218 ARG A O 1
ATOM 1705 N N . ILE A 1 219 ? -15.361 1.879 -8.068 1.00 96.81 219 ILE A N 1
ATOM 1706 C CA . ILE A 1 219 ? -15.181 0.472 -8.466 1.00 96.81 219 ILE A CA 1
ATOM 1707 C C . ILE A 1 219 ? -15.992 0.169 -9.731 1.00 96.81 219 ILE A C 1
ATOM 1709 O O . ILE A 1 219 ? -15.488 -0.514 -10.626 1.00 96.81 219 ILE A O 1
ATOM 1713 N N . GLN A 1 220 ? -17.217 0.689 -9.846 1.00 96.19 220 GLN A N 1
ATOM 1714 C CA . GLN A 1 220 ? -18.031 0.511 -11.051 1.00 96.19 220 GLN A CA 1
ATOM 1715 C C . GLN A 1 220 ? -17.376 1.157 -12.274 1.00 96.19 220 GLN A C 1
ATOM 1717 O O . GLN A 1 220 ? -17.285 0.512 -13.321 1.00 96.19 220 GLN A O 1
ATOM 1722 N N . GLU A 1 221 ? -16.865 2.382 -12.141 1.00 96.12 221 GLU A N 1
ATOM 1723 C CA . GLU A 1 221 ? -16.135 3.063 -13.217 1.00 96.12 221 GLU A CA 1
ATOM 1724 C C . GLU A 1 221 ? -14.870 2.304 -13.636 1.00 96.12 221 GLU A C 1
ATOM 1726 O O . GLU A 1 221 ? -14.614 2.124 -14.827 1.00 96.12 221 GLU A O 1
ATOM 1731 N N . TYR A 1 222 ? -14.103 1.803 -12.665 1.00 98.31 222 TYR A N 1
ATOM 1732 C CA . TYR A 1 222 ? -12.931 0.965 -12.914 1.00 98.31 222 TYR A CA 1
ATOM 1733 C C . TYR A 1 222 ? -13.286 -0.298 -13.706 1.00 98.31 222 TYR A C 1
ATOM 1735 O O . TYR A 1 222 ? -12.681 -0.569 -14.746 1.00 98.31 222 TYR A O 1
ATOM 1743 N N . ARG A 1 223 ? -14.290 -1.063 -13.256 1.00 98.00 223 ARG A N 1
ATOM 1744 C CA . ARG A 1 223 ? -14.701 -2.311 -13.920 1.00 98.00 223 ARG A CA 1
ATOM 1745 C C . ARG A 1 223 ? -15.385 -2.054 -15.269 1.00 98.00 223 ARG A C 1
ATOM 1747 O O . ARG A 1 223 ? -15.404 -2.941 -16.125 1.00 98.00 223 ARG A O 1
ATOM 1754 N N . ALA A 1 224 ? -15.964 -0.872 -15.487 1.00 97.69 224 ALA A N 1
ATOM 1755 C CA . ALA A 1 224 ? -16.425 -0.440 -16.806 1.00 97.69 224 ALA A CA 1
ATOM 1756 C C . ALA A 1 224 ? -15.236 -0.212 -17.750 1.00 97.69 224 ALA A C 1
ATOM 1758 O O . ALA A 1 224 ? -15.160 -0.882 -18.780 1.00 97.69 224 ALA A O 1
ATOM 1759 N N . ALA A 1 225 ? -14.261 0.609 -17.348 1.00 98.19 225 ALA A N 1
ATOM 1760 C CA . ALA A 1 225 ? -13.051 0.869 -18.131 1.00 98.19 225 ALA A CA 1
ATOM 1761 C C . ALA A 1 225 ? -12.242 -0.413 -18.418 1.00 98.19 225 ALA A C 1
ATOM 1763 O O . ALA A 1 225 ? -11.759 -0.604 -19.533 1.00 98.19 225 ALA A O 1
ATOM 1764 N N . TRP A 1 226 ? -12.156 -1.336 -17.451 1.00 98.25 226 TRP A N 1
ATOM 1765 C CA . TRP A 1 226 ? -11.525 -2.654 -17.620 1.00 98.25 226 TRP A CA 1
ATOM 1766 C C . TRP A 1 226 ? -12.152 -3.460 -18.765 1.00 98.25 226 TRP A C 1
ATOM 1768 O O . TRP A 1 226 ? -11.446 -3.991 -19.626 1.00 98.25 226 TRP A O 1
ATOM 1778 N N . ARG A 1 227 ? -13.490 -3.536 -18.794 1.00 98.06 227 ARG A N 1
ATOM 1779 C CA . ARG A 1 227 ? -14.241 -4.264 -19.829 1.00 98.06 227 ARG A CA 1
ATOM 1780 C C . ARG A 1 227 ? -14.166 -3.573 -21.185 1.00 98.06 227 ARG A C 1
ATOM 1782 O O . ARG A 1 227 ? -14.006 -4.255 -22.193 1.00 98.06 227 ARG A O 1
ATOM 1789 N N . GLU A 1 228 ? -14.264 -2.247 -21.218 1.00 98.12 228 GLU A N 1
ATOM 1790 C CA . GLU A 1 228 ? -14.159 -1.455 -22.451 1.00 98.12 228 GLU A CA 1
ATOM 1791 C C . GLU A 1 228 ? -12.788 -1.605 -23.119 1.00 98.12 228 GLU A C 1
ATOM 1793 O O . GLU A 1 228 ? -12.708 -1.714 -24.342 1.00 98.12 228 GLU A O 1
ATOM 1798 N N . ALA A 1 229 ? -11.718 -1.694 -22.325 1.00 97.88 229 ALA A N 1
ATOM 1799 C CA . ALA A 1 229 ? -10.367 -1.953 -22.814 1.00 97.88 229 ALA A CA 1
ATOM 1800 C C . ALA A 1 229 ? -10.127 -3.419 -23.238 1.00 97.88 229 ALA A C 1
ATOM 1802 O O . ALA A 1 229 ? -9.085 -3.727 -23.818 1.00 97.88 229 ALA A O 1
ATOM 1803 N N . GLY A 1 230 ? -11.086 -4.322 -22.995 1.00 97.69 230 GLY A N 1
ATOM 1804 C CA . GLY A 1 230 ? -11.031 -5.719 -23.432 1.00 97.69 230 GLY A CA 1
ATOM 1805 C C . GLY A 1 230 ? -10.139 -6.625 -22.579 1.00 97.69 230 GLY A C 1
ATOM 1806 O O . GLY A 1 230 ? -9.727 -7.687 -23.052 1.00 97.69 230 GLY A O 1
ATOM 1807 N N . HIS A 1 231 ? -9.832 -6.232 -21.340 1.00 97.12 231 HIS A N 1
ATOM 1808 C CA . HIS A 1 231 ? -9.030 -7.052 -20.428 1.00 97.12 231 HIS A CA 1
ATOM 1809 C C . HIS A 1 231 ? -9.824 -8.271 -19.924 1.00 97.12 231 HIS A C 1
ATOM 1811 O O . HIS A 1 231 ? -11.036 -8.179 -19.712 1.00 97.12 231 HIS A O 1
ATOM 1817 N N . PRO A 1 232 ? -9.178 -9.432 -19.706 1.00 95.12 232 PRO A N 1
ATOM 1818 C CA . PRO A 1 232 ? -9.853 -10.621 -19.192 1.00 95.12 232 PRO A CA 1
ATOM 1819 C C . PRO A 1 232 ? -10.278 -10.451 -17.725 1.00 95.12 232 PRO A C 1
ATOM 1821 O O . PRO A 1 232 ? -9.611 -9.775 -16.945 1.00 95.12 232 PRO A O 1
ATOM 1824 N N . GLY A 1 233 ? -11.367 -11.112 -17.324 1.00 94.44 233 GLY A N 1
ATOM 1825 C CA . GLY A 1 233 ? -11.898 -11.015 -15.960 1.00 94.44 233 GLY A CA 1
ATOM 1826 C C . GLY A 1 233 ? -12.452 -9.623 -15.645 1.00 94.44 233 GLY A C 1
ATOM 1827 O O . GLY A 1 233 ? -12.886 -8.907 -16.542 1.00 94.44 233 GLY A O 1
ATOM 1828 N N . GLU A 1 234 ? -12.446 -9.247 -14.367 1.00 94.12 234 GLU A N 1
ATOM 1829 C CA . GLU A 1 234 ? -13.003 -7.964 -13.908 1.00 94.12 234 GLU A CA 1
ATOM 1830 C C . GLU A 1 234 ? -11.968 -7.078 -13.194 1.00 94.12 234 GLU A C 1
ATOM 1832 O O . GLU A 1 234 ? -12.325 -6.016 -12.686 1.00 94.12 234 GLU A O 1
ATOM 1837 N N . GLY A 1 235 ? -10.709 -7.528 -13.124 1.00 95.94 235 GLY A N 1
ATOM 1838 C CA . GLY A 1 235 ? -9.664 -6.934 -12.294 1.00 95.94 235 GLY A CA 1
ATOM 1839 C C . GLY A 1 235 ? -9.933 -7.086 -10.788 1.00 95.94 235 GLY A C 1
ATOM 1840 O O . GLY A 1 235 ? -11.057 -7.350 -10.373 1.00 95.94 235 GLY A O 1
ATOM 1841 N N . GLN A 1 236 ? -8.900 -6.956 -9.953 1.00 97.88 236 GLN A N 1
ATOM 1842 C CA . GLN A 1 236 ? -9.033 -7.077 -8.498 1.00 97.88 236 GLN A CA 1
ATOM 1843 C C . GLN A 1 236 ? -9.008 -5.709 -7.812 1.00 97.88 236 GLN A C 1
ATOM 1845 O O . GLN A 1 236 ? -8.384 -4.772 -8.322 1.00 97.88 236 GLN A O 1
ATOM 1850 N N . VAL A 1 237 ? -9.678 -5.602 -6.665 1.00 98.31 237 VAL A N 1
ATOM 1851 C CA . VAL A 1 237 ? -9.713 -4.411 -5.808 1.00 98.31 237 VAL A CA 1
ATOM 1852 C C . VAL A 1 237 ? -9.327 -4.790 -4.379 1.00 98.31 237 VAL A C 1
ATOM 1854 O O . VAL A 1 237 ? -10.019 -5.577 -3.735 1.00 98.31 237 VAL A O 1
ATOM 1857 N N . SER A 1 238 ? -8.251 -4.183 -3.878 1.00 98.50 238 SER A N 1
ATOM 1858 C CA . SER A 1 238 ? -7.754 -4.327 -2.511 1.00 98.50 238 SER A CA 1
ATOM 1859 C C . SER A 1 238 ? -7.902 -3.010 -1.752 1.00 98.50 238 SER A C 1
ATOM 1861 O O . SER A 1 238 ? -7.515 -1.945 -2.248 1.00 98.50 238 SER A O 1
ATOM 1863 N N . VAL A 1 239 ? -8.477 -3.062 -0.549 1.00 97.75 239 VAL A N 1
ATOM 1864 C CA . VAL A 1 239 ? -8.692 -1.885 0.306 1.00 97.75 239 VAL A CA 1
ATOM 1865 C C . VAL A 1 239 ? -7.848 -2.003 1.568 1.00 97.75 239 VAL A C 1
ATOM 1867 O O . VAL A 1 239 ? -8.051 -2.898 2.384 1.00 97.75 239 VAL A O 1
ATOM 1870 N N . MET A 1 240 ? -6.924 -1.066 1.765 1.00 96.81 240 MET A N 1
ATOM 1871 C CA . MET A 1 240 ? -6.164 -0.938 3.003 1.00 96.81 240 MET A CA 1
ATOM 1872 C C . MET A 1 240 ? -7.060 -0.396 4.127 1.00 96.81 240 MET A C 1
ATOM 1874 O O . MET A 1 240 ? -7.655 0.684 4.003 1.00 96.81 240 MET A O 1
ATOM 1878 N N . VAL A 1 241 ? -7.113 -1.119 5.248 1.00 95.56 241 VAL A N 1
ATOM 1879 C CA . VAL A 1 241 ? -7.940 -0.787 6.418 1.00 95.56 241 VAL A CA 1
ATOM 1880 C C . VAL A 1 241 ? -7.122 -0.910 7.705 1.00 95.56 241 VAL A C 1
ATOM 1882 O O . VAL A 1 241 ? -6.491 -1.940 7.944 1.00 95.56 241 VAL A O 1
ATOM 1885 N N . HIS A 1 242 ? -7.152 0.114 8.566 1.00 94.88 242 HIS A N 1
ATOM 1886 C CA . HIS A 1 242 ? -6.495 0.038 9.879 1.00 94.88 242 HIS A CA 1
ATOM 1887 C C . HIS A 1 242 ? -7.165 -1.031 10.727 1.00 94.88 242 HIS A C 1
ATOM 1889 O O . HIS A 1 242 ? -8.392 -1.051 10.844 1.00 94.88 242 HIS A O 1
ATOM 1895 N N . THR A 1 243 ? -6.355 -1.922 11.289 1.00 97.12 243 THR A N 1
ATOM 1896 C CA . THR A 1 243 ? -6.845 -3.173 11.859 1.00 97.12 243 THR A CA 1
ATOM 1897 C C . THR A 1 243 ? -6.180 -3.465 13.196 1.00 97.12 243 THR A C 1
ATOM 1899 O O . THR A 1 243 ? -4.963 -3.615 13.273 1.00 97.12 243 THR A O 1
ATOM 1902 N N . HIS A 1 244 ? -6.985 -3.614 14.244 1.00 97.06 244 HIS A N 1
ATOM 1903 C CA . HIS A 1 244 ? -6.553 -4.196 15.509 1.00 97.06 244 HIS A CA 1
ATOM 1904 C C . HIS A 1 244 ? -7.687 -5.028 16.113 1.00 97.06 244 HIS A C 1
ATOM 1906 O O . HIS A 1 244 ? -8.662 -4.488 16.639 1.00 97.06 244 HIS A O 1
ATOM 1912 N N . VAL A 1 245 ? -7.562 -6.351 15.997 1.00 96.75 245 VAL A N 1
ATOM 1913 C CA . VAL A 1 245 ? -8.594 -7.309 16.409 1.00 96.75 245 VAL A CA 1
ATOM 1914 C C . VAL A 1 245 ? -8.220 -7.930 17.755 1.00 96.75 245 VAL A C 1
ATOM 1916 O O . VAL A 1 245 ? -7.084 -8.352 17.962 1.00 96.75 245 VAL A O 1
ATOM 1919 N N . THR A 1 246 ? -9.186 -8.010 18.659 1.00 95.75 246 THR A N 1
ATOM 1920 C CA . THR A 1 246 ? -9.068 -8.561 20.018 1.00 95.75 246 THR A CA 1
ATOM 1921 C C . THR A 1 246 ? -10.062 -9.710 20.215 1.00 95.75 246 THR A C 1
ATOM 1923 O O . THR A 1 246 ? -10.855 -10.015 19.330 1.00 95.75 246 THR A O 1
ATOM 1926 N N . ASP A 1 247 ? -10.030 -10.399 21.360 1.00 93.44 247 ASP A N 1
ATOM 1927 C CA . ASP A 1 247 ? -11.042 -11.422 21.690 1.00 93.44 247 ASP A CA 1
ATOM 1928 C C . ASP A 1 247 ? -12.433 -10.833 21.977 1.00 93.44 247 ASP A C 1
ATOM 1930 O O . ASP A 1 247 ? -13.440 -11.523 21.843 1.00 93.44 247 ASP A O 1
ATOM 1934 N N . HIS A 1 248 ? -12.490 -9.570 22.397 1.00 92.00 248 HIS A N 1
ATOM 1935 C CA . HIS A 1 248 ? -13.707 -8.863 22.783 1.00 92.00 248 HIS A CA 1
ATOM 1936 C C . HIS A 1 248 ? -13.569 -7.361 22.513 1.00 92.00 248 HIS A C 1
ATOM 1938 O O . HIS A 1 248 ? -12.458 -6.833 22.465 1.00 92.00 248 HIS A O 1
ATOM 1944 N N . ASP A 1 249 ? -14.692 -6.649 22.420 1.00 91.50 249 ASP A N 1
ATOM 1945 C CA . ASP A 1 249 ? -14.706 -5.198 22.182 1.00 91.50 249 ASP A CA 1
ATOM 1946 C C . ASP A 1 249 ? -14.309 -4.355 23.406 1.00 91.50 249 ASP A C 1
ATOM 1948 O O . ASP A 1 249 ? -14.062 -3.157 23.277 1.00 91.50 249 ASP A O 1
ATOM 1952 N N . GLU A 1 250 ? -14.257 -4.940 24.606 1.00 92.31 250 GLU A N 1
ATOM 1953 C CA . GLU A 1 250 ? -13.961 -4.185 25.828 1.00 92.31 250 GLU A CA 1
ATOM 1954 C C . GLU A 1 250 ? -12.585 -3.500 25.756 1.00 92.31 250 GLU A C 1
ATOM 1956 O O . GLU A 1 250 ? -11.568 -4.142 25.494 1.00 92.31 250 GLU A O 1
ATOM 1961 N N . GLY A 1 251 ? -12.566 -2.180 25.979 1.00 90.38 251 GLY A N 1
ATOM 1962 C CA . GLY A 1 251 ? -11.353 -1.357 26.024 1.00 90.38 251 GLY A CA 1
ATOM 1963 C C . GLY A 1 251 ? -10.680 -1.082 24.675 1.00 90.38 251 GLY A C 1
ATOM 1964 O O . GLY A 1 251 ? -9.673 -0.372 24.644 1.00 90.38 251 GLY A O 1
ATOM 1965 N N . ILE A 1 252 ? -11.213 -1.592 23.554 1.00 93.94 252 ILE A N 1
ATOM 1966 C CA . ILE A 1 252 ? -10.570 -1.423 22.241 1.00 93.94 252 ILE A CA 1
ATOM 1967 C C . ILE A 1 252 ? -10.455 0.048 21.841 1.00 93.94 252 ILE A C 1
ATOM 1969 O O . ILE A 1 252 ? -9.436 0.461 21.294 1.00 93.94 252 ILE A O 1
ATOM 1973 N N . ARG A 1 253 ? -11.478 0.855 22.141 1.00 93.12 253 ARG A N 1
ATOM 1974 C CA . ARG A 1 253 ? -11.505 2.279 21.800 1.00 93.12 253 ARG A CA 1
ATOM 1975 C C . ARG A 1 253 ? -10.349 3.013 22.467 1.00 93.12 253 ARG A C 1
ATOM 1977 O O . ARG A 1 253 ? -9.608 3.723 21.794 1.00 93.12 253 ARG A O 1
ATOM 1984 N N . GLU A 1 254 ? -10.186 2.833 23.772 1.00 93.19 254 GLU A N 1
ATOM 1985 C CA . GLU A 1 254 ? -9.125 3.460 24.560 1.00 93.19 254 GLU A CA 1
ATOM 1986 C C . GLU A 1 254 ? -7.742 2.988 24.102 1.00 93.19 254 GLU A C 1
ATOM 1988 O O . GLU A 1 254 ? -6.823 3.804 24.019 1.00 93.19 254 GLU A O 1
ATOM 1993 N N . LEU A 1 255 ? -7.617 1.707 23.743 1.00 92.44 255 LEU A N 1
ATOM 1994 C CA . LEU A 1 255 ? -6.377 1.105 23.261 1.00 92.44 255 LEU A CA 1
ATOM 1995 C C . LEU A 1 255 ? -5.881 1.745 21.958 1.00 92.44 255 LEU A C 1
ATOM 1997 O O . LEU A 1 255 ? -4.711 2.112 21.857 1.00 92.44 255 LEU A O 1
ATOM 2001 N N . VAL A 1 256 ? -6.759 1.895 20.960 1.00 93.38 256 VAL A N 1
ATOM 2002 C CA . VAL A 1 256 ? -6.347 2.368 19.626 1.00 93.38 256 VAL A CA 1
ATOM 2003 C C . VAL A 1 256 ? -6.375 3.891 19.478 1.00 93.38 256 VAL A C 1
ATOM 2005 O O . VAL A 1 256 ? -5.739 4.416 18.566 1.00 93.38 256 VAL A O 1
ATOM 2008 N N . ARG A 1 257 ? -7.071 4.620 20.364 1.00 91.75 257 ARG A N 1
ATOM 2009 C CA . ARG A 1 257 ? -7.269 6.079 20.261 1.00 91.75 257 ARG A CA 1
ATOM 2010 C C . ARG A 1 257 ? -5.968 6.864 20.169 1.00 91.75 257 ARG A C 1
ATOM 2012 O O . ARG A 1 257 ? -5.817 7.674 19.261 1.00 91.75 257 ARG A O 1
ATOM 2019 N N . GLY A 1 258 ? -5.039 6.634 21.095 1.00 90.19 258 GLY A N 1
ATOM 2020 C CA . GLY A 1 258 ? -3.750 7.334 21.121 1.00 90.19 258 GLY A CA 1
ATOM 2021 C C . GLY A 1 258 ? -2.922 7.083 19.854 1.00 90.19 258 GLY A C 1
ATOM 2022 O O . GLY A 1 258 ? -2.659 8.039 19.120 1.00 90.19 258 GLY A O 1
ATOM 2023 N N . PRO A 1 259 ? -2.576 5.815 19.552 1.00 89.19 259 PRO A N 1
ATOM 2024 C CA . PRO A 1 259 ? -1.822 5.455 18.350 1.00 89.19 259 PRO A CA 1
ATOM 2025 C C . PRO A 1 259 ? -2.462 5.965 17.054 1.00 89.19 259 PRO A C 1
ATOM 2027 O O . PRO A 1 259 ? -1.791 6.559 16.213 1.00 89.19 259 PRO A O 1
ATOM 2030 N N . MET A 1 260 ? -3.782 5.819 16.913 1.00 87.81 260 MET A N 1
ATOM 2031 C CA . MET A 1 260 ? -4.490 6.250 15.709 1.00 87.81 260 MET A CA 1
ATOM 2032 C C . MET A 1 260 ? -4.491 7.776 15.548 1.00 87.81 260 MET A C 1
ATOM 2034 O O . MET A 1 260 ? -4.287 8.271 14.441 1.00 87.81 260 MET A O 1
ATOM 2038 N N . LYS A 1 261 ? -4.676 8.551 16.628 1.00 85.81 261 LYS A N 1
ATOM 2039 C CA . LYS A 1 261 ? -4.567 10.021 16.566 1.00 85.81 261 LYS A CA 1
ATOM 2040 C C . LYS A 1 261 ? -3.165 10.460 16.155 1.00 85.81 261 LYS A C 1
ATOM 2042 O O . LYS A 1 261 ? -3.044 11.379 15.348 1.00 85.81 261 LYS A O 1
ATOM 2047 N N . GLN A 1 262 ? -2.123 9.797 16.658 1.00 83.94 262 GLN A N 1
ATOM 2048 C CA . GLN A 1 262 ? -0.744 10.076 16.258 1.00 83.94 262 GLN A CA 1
ATOM 2049 C C . GLN A 1 262 ? -0.519 9.776 14.769 1.00 83.94 262 GLN A C 1
ATOM 2051 O O . GLN A 1 262 ? -0.008 10.633 14.049 1.00 83.94 262 GLN A O 1
ATOM 2056 N N . TYR A 1 263 ? -0.975 8.616 14.290 1.00 83.62 263 TYR A N 1
ATOM 2057 C CA . TYR A 1 263 ? -0.921 8.237 12.875 1.00 83.62 263 TYR A CA 1
ATOM 2058 C C . TYR A 1 263 ? -1.649 9.242 11.961 1.00 83.62 263 TYR A C 1
ATOM 2060 O O . TYR A 1 263 ? -1.150 9.642 10.904 1.00 83.62 263 TYR A O 1
ATOM 2068 N N . LEU A 1 264 ? -2.851 9.672 12.356 1.00 80.81 264 LEU A N 1
ATOM 2069 C CA . LEU A 1 264 ? -3.612 10.674 11.610 1.00 80.81 264 LEU A CA 1
ATOM 2070 C C . LEU A 1 264 ? -2.894 12.030 11.639 1.00 80.81 264 LEU A C 1
ATOM 2072 O O . LEU A 1 264 ? -2.813 12.700 10.612 1.00 80.81 264 LEU A O 1
ATOM 2076 N N . GLY A 1 265 ? -2.317 12.409 12.781 1.00 75.94 265 GLY A N 1
ATOM 2077 C CA . GLY A 1 265 ? -1.557 13.646 12.952 1.00 75.94 265 GLY A CA 1
ATOM 2078 C C . GLY A 1 265 ? -0.307 13.721 12.078 1.00 75.94 265 GLY A C 1
ATOM 2079 O O . GLY A 1 265 ? -0.065 14.754 11.449 1.00 75.94 265 GLY A O 1
ATOM 2080 N N . SER A 1 266 ? 0.464 12.638 11.966 1.00 72.88 266 SER A N 1
ATOM 2081 C CA . SER A 1 266 ? 1.639 12.589 11.083 1.00 72.88 266 SER A CA 1
ATOM 2082 C C . SER A 1 266 ? 1.236 12.655 9.605 1.00 72.88 266 SER A C 1
ATOM 2084 O O . SER A 1 266 ? 1.866 13.370 8.822 1.00 72.88 266 SER A O 1
ATOM 2086 N N . SER A 1 267 ? 0.131 12.004 9.232 1.00 67.94 267 SER A N 1
ATOM 2087 C CA . SER A 1 267 ? -0.440 12.077 7.880 1.00 67.94 267 SER A CA 1
ATOM 2088 C C . SER A 1 267 ? -0.907 13.497 7.532 1.00 67.94 267 SER A C 1
ATOM 2090 O O . SER A 1 267 ? -0.587 14.010 6.458 1.00 67.94 267 SER A O 1
ATOM 2092 N N . VAL A 1 268 ? -1.598 14.170 8.458 1.00 64.62 268 VAL A N 1
ATOM 2093 C CA . VAL A 1 268 ? -1.994 15.583 8.325 1.00 64.62 268 VAL A CA 1
ATOM 2094 C C . VAL A 1 268 ? -0.768 16.489 8.233 1.00 64.62 268 VAL A C 1
ATOM 2096 O O . VAL A 1 268 ? -0.748 17.393 7.403 1.00 64.62 268 VAL A O 1
ATOM 2099 N N . SER A 1 269 ? 0.278 16.230 9.018 1.00 63.59 269 SER A N 1
ATOM 2100 C CA . SER A 1 269 ? 1.517 17.019 8.984 1.00 63.59 269 SER A CA 1
ATOM 2101 C C . SER A 1 269 ? 2.219 16.922 7.627 1.00 63.59 269 SER A C 1
ATOM 2103 O O . SER A 1 269 ? 2.665 17.934 7.085 1.00 63.59 269 SER A O 1
ATOM 2105 N N . LEU A 1 270 ? 2.274 15.726 7.031 1.00 60.28 270 LEU A N 1
ATOM 2106 C CA . LEU A 1 270 ? 2.816 15.537 5.682 1.00 60.28 270 LEU A CA 1
ATOM 2107 C C . LEU A 1 270 ? 1.946 16.226 4.621 1.00 60.28 270 LEU A C 1
ATOM 2109 O O . LEU A 1 270 ? 2.472 16.898 3.735 1.00 60.28 270 LEU A O 1
ATOM 2113 N N . ALA A 1 271 ? 0.619 16.118 4.734 1.00 59.81 271 ALA A N 1
ATOM 2114 C CA . ALA A 1 271 ? -0.310 16.810 3.843 1.00 59.81 271 ALA A CA 1
ATOM 2115 C C . ALA A 1 271 ? -0.182 18.340 3.950 1.00 59.81 271 ALA A C 1
ATOM 2117 O O . ALA A 1 271 ? -0.214 19.036 2.938 1.00 59.81 271 ALA A O 1
ATOM 2118 N N . HIS A 1 272 ? 0.014 18.867 5.159 1.00 62.41 272 HIS A N 1
ATOM 2119 C CA . HIS A 1 272 ? 0.250 20.286 5.399 1.00 62.41 272 HIS A CA 1
ATOM 2120 C C . HIS A 1 272 ? 1.561 20.758 4.760 1.00 62.41 272 HIS A C 1
ATOM 2122 O O . HIS A 1 272 ? 1.548 21.734 4.012 1.00 62.41 272 HIS A O 1
ATOM 2128 N N . ARG A 1 273 ? 2.666 20.025 4.956 1.00 61.03 273 ARG A N 1
ATOM 2129 C CA . ARG A 1 273 ? 3.945 20.311 4.280 1.00 61.03 273 ARG A CA 1
ATOM 2130 C C . ARG A 1 273 ? 3.804 20.309 2.761 1.00 61.03 273 ARG A C 1
ATOM 2132 O O . ARG A 1 273 ? 4.343 21.186 2.091 1.00 61.03 273 ARG A O 1
ATOM 2139 N N . TYR A 1 274 ? 3.047 19.358 2.217 1.00 55.84 274 TYR A N 1
ATOM 2140 C CA . TYR A 1 274 ? 2.735 19.339 0.793 1.00 55.84 274 TYR A CA 1
ATOM 2141 C C . TYR A 1 274 ? 1.977 20.603 0.359 1.00 55.84 274 TYR A C 1
ATOM 2143 O O . TYR A 1 274 ? 2.389 21.249 -0.600 1.00 55.84 274 TYR A O 1
ATOM 2151 N N . LEU A 1 275 ? 0.923 21.009 1.074 1.00 54.31 275 LEU A N 1
ATOM 2152 C CA . LEU A 1 275 ? 0.191 22.241 0.758 1.00 54.31 275 LEU A CA 1
ATOM 2153 C C . LEU A 1 275 ? 1.105 23.474 0.786 1.00 54.31 275 LEU A C 1
ATOM 2155 O O . LEU A 1 275 ? 1.065 24.268 -0.150 1.00 54.31 275 LEU A O 1
ATOM 2159 N N . GLN A 1 276 ? 1.979 23.593 1.788 1.00 58.31 276 GLN A N 1
ATOM 2160 C CA . GLN A 1 276 ? 2.957 24.685 1.887 1.00 58.31 276 GLN A CA 1
ATOM 2161 C C . GLN A 1 276 ? 3.967 24.702 0.728 1.00 58.31 276 GLN A C 1
ATOM 2163 O O . GLN A 1 276 ? 4.471 25.764 0.370 1.00 58.31 276 GLN A O 1
ATOM 2168 N N . SER A 1 277 ? 4.258 23.548 0.121 1.00 56.88 277 SER A N 1
ATOM 2169 C CA . SER A 1 277 ? 5.171 23.465 -1.026 1.00 56.88 277 SER A CA 1
ATOM 2170 C C . SER A 1 277 ? 4.570 23.993 -2.337 1.00 56.88 277 SER A C 1
ATOM 2172 O O . SER A 1 277 ? 5.311 24.279 -3.279 1.00 56.88 277 SER A O 1
ATOM 2174 N N . LEU A 1 278 ? 3.241 24.143 -2.422 1.00 50.50 278 LEU A N 1
ATOM 2175 C CA . LEU A 1 278 ? 2.576 24.611 -3.640 1.00 50.50 278 LEU A CA 1
ATOM 2176 C C . LEU A 1 278 ? 2.839 26.113 -3.875 1.00 50.50 278 LEU A C 1
ATOM 2178 O O . LEU A 1 278 ? 2.765 26.890 -2.920 1.00 50.50 278 LEU A O 1
ATOM 2182 N N . PRO A 1 279 ? 3.048 26.563 -5.133 1.00 48.28 279 PRO A N 1
ATOM 2183 C CA . PRO A 1 279 ? 3.383 27.959 -5.449 1.00 48.28 279 PRO A CA 1
ATOM 2184 C C . PRO A 1 279 ? 2.418 28.985 -4.847 1.00 48.28 279 PRO A C 1
ATOM 2186 O O . PRO A 1 279 ? 2.844 30.018 -4.348 1.00 48.28 279 PRO A O 1
ATOM 2189 N N . ILE A 1 280 ? 1.121 28.664 -4.815 1.00 40.78 280 ILE A N 1
ATOM 2190 C CA . ILE A 1 280 ? 0.088 29.547 -4.264 1.00 40.78 280 ILE A CA 1
ATOM 2191 C C . ILE A 1 280 ? 0.273 29.831 -2.765 1.00 40.78 280 ILE A C 1
ATOM 2193 O O . ILE A 1 280 ? 0.024 30.954 -2.342 1.00 40.78 280 ILE A O 1
ATOM 2197 N N . PHE A 1 281 ? 0.746 28.859 -1.979 1.00 45.44 281 PHE A N 1
ATOM 2198 C CA . PHE A 1 281 ? 0.985 29.014 -0.538 1.00 45.44 281 PHE A CA 1
ATOM 2199 C C . PHE A 1 281 ? 2.400 29.507 -0.247 1.00 45.44 281 PHE A C 1
ATOM 2201 O O . PHE A 1 281 ? 2.596 30.321 0.651 1.00 45.44 281 PHE A O 1
ATOM 2208 N N . ARG A 1 282 ? 3.383 29.077 -1.044 1.00 54.38 282 ARG A N 1
ATOM 2209 C CA . ARG A 1 282 ? 4.761 29.570 -0.957 1.00 54.38 282 ARG A CA 1
ATOM 2210 C C . ARG A 1 282 ? 4.843 31.079 -1.199 1.00 54.38 282 ARG A C 1
ATOM 2212 O O . ARG A 1 282 ? 5.590 31.771 -0.514 1.00 54.38 282 ARG A O 1
ATOM 2219 N N . ASP A 1 283 ? 4.072 31.574 -2.164 1.00 45.75 283 ASP A N 1
ATOM 2220 C CA . ASP A 1 283 ? 4.101 32.976 -2.579 1.00 45.75 283 ASP A CA 1
ATOM 2221 C C . ASP A 1 283 ? 3.075 33.838 -1.799 1.00 45.75 283 ASP A C 1
ATOM 2223 O O . ASP A 1 283 ? 3.103 35.063 -1.902 1.00 45.75 283 ASP A O 1
ATOM 2227 N N . ASN A 1 284 ? 2.214 33.220 -0.970 1.00 40.66 284 ASN A N 1
ATOM 2228 C CA . ASN A 1 284 ? 1.270 33.892 -0.066 1.00 40.66 284 ASN A CA 1
ATOM 2229 C C . ASN A 1 284 ? 1.352 33.305 1.359 1.00 40.66 284 ASN A C 1
ATOM 2231 O O . ASN A 1 284 ? 0.467 32.551 1.770 1.00 40.66 284 ASN A O 1
ATOM 2235 N N . PRO A 1 285 ? 2.380 33.663 2.150 1.00 48.53 285 PRO A N 1
ATOM 2236 C CA . PRO A 1 285 ? 2.577 33.129 3.498 1.00 48.53 285 PRO A CA 1
ATOM 2237 C C . PRO A 1 285 ? 1.483 33.526 4.505 1.00 48.53 285 PRO A C 1
ATOM 2239 O O . PRO A 1 285 ? 1.488 33.026 5.615 1.00 48.53 285 PRO A O 1
ATOM 2242 N N . GLU A 1 286 ? 0.539 34.397 4.139 1.00 44.06 286 GLU A N 1
ATOM 2243 C CA . GLU A 1 286 ? -0.633 34.741 4.964 1.00 44.06 286 GLU A CA 1
ATOM 2244 C C . GLU A 1 286 ? -1.813 33.767 4.761 1.00 44.06 286 GLU A C 1
ATOM 2246 O O . GLU A 1 286 ? -2.792 33.811 5.498 1.00 44.06 286 GLU A O 1
ATOM 2251 N N . LEU A 1 287 ? -1.719 32.870 3.769 1.00 41.34 287 LEU A N 1
ATOM 2252 C CA . LEU A 1 287 ? -2.638 31.747 3.531 1.00 41.34 287 LEU A CA 1
ATOM 2253 C C . LEU A 1 287 ? -2.155 30.448 4.207 1.00 41.34 287 LEU A C 1
ATOM 2255 O O . LEU A 1 287 ? -2.698 29.371 3.949 1.00 41.34 287 LEU A O 1
ATOM 2259 N N . THR A 1 288 ? -1.105 30.508 5.030 1.00 45.09 288 THR A N 1
ATOM 2260 C CA . THR A 1 288 ? -0.595 29.336 5.746 1.00 45.09 288 THR A CA 1
ATOM 2261 C C . THR A 1 288 ? -1.554 28.923 6.859 1.00 45.09 288 THR A C 1
ATOM 2263 O O . THR A 1 288 ? -2.153 29.742 7.545 1.00 45.09 288 THR A O 1
ATOM 2266 N N . VAL A 1 289 ? -1.645 27.613 7.103 1.00 46.62 289 VAL A N 1
ATOM 2267 C CA . VAL A 1 289 ? -2.296 27.047 8.302 1.00 46.62 289 VAL A CA 1
ATOM 2268 C C . VAL A 1 289 ? -1.382 27.226 9.533 1.00 46.62 289 VAL A C 1
ATOM 2270 O O . VAL A 1 289 ? -1.247 26.337 10.371 1.00 46.62 289 VAL A O 1
ATOM 2273 N N . GLU A 1 290 ? -0.691 28.362 9.633 1.00 44.25 290 GLU A N 1
ATOM 2274 C CA . GLU A 1 290 ? 0.110 28.742 10.796 1.00 44.25 290 GLU A CA 1
ATOM 2275 C C . GLU A 1 290 ? -0.773 29.571 11.727 1.00 44.25 290 GLU A C 1
ATOM 2277 O O . GLU A 1 290 ? -0.747 30.797 11.743 1.00 44.25 290 GLU A O 1
ATOM 2282 N N . GLY A 1 291 ? -1.602 28.864 12.493 1.00 46.00 291 GLY A N 1
ATOM 2283 C CA . GLY A 1 291 ? -2.523 29.494 13.440 1.00 46.00 291 GLY A CA 1
ATOM 2284 C C . GLY A 1 291 ? -3.365 28.536 14.278 1.00 46.00 291 GLY A C 1
ATOM 2285 O O . GLY A 1 291 ? -4.030 28.978 15.212 1.00 46.00 291 GLY A O 1
ATOM 2286 N N . LEU A 1 292 ? -3.335 27.225 14.004 1.00 49.19 292 LEU A N 1
ATOM 2287 C CA . LEU A 1 292 ? -4.120 26.279 14.793 1.00 49.19 292 LEU A CA 1
ATOM 2288 C C . LEU A 1 292 ? -3.514 26.125 16.185 1.00 49.19 292 LEU A C 1
ATOM 2290 O O . LEU A 1 292 ? -2.359 25.719 16.332 1.00 49.19 292 LEU A O 1
ATOM 2294 N N . SER A 1 293 ? -4.308 26.417 17.217 1.00 57.47 293 SER A N 1
ATOM 2295 C CA . SER A 1 293 ? -3.906 26.077 18.576 1.00 57.47 293 SER A CA 1
ATOM 2296 C C . SER A 1 293 ? -3.712 24.555 18.679 1.00 57.47 293 SER A C 1
ATOM 2298 O O . SER A 1 293 ? -4.420 23.791 18.010 1.00 57.47 293 SER A O 1
ATOM 2300 N N . PRO A 1 294 ? -2.786 24.074 19.527 1.00 63.00 294 PRO A N 1
ATOM 2301 C CA . PRO A 1 294 ? -2.631 22.641 19.776 1.00 63.00 294 PRO A CA 1
ATOM 2302 C C . PRO A 1 294 ? -3.953 21.948 20.148 1.00 63.00 294 PRO A C 1
ATOM 2304 O O . PRO A 1 294 ? -4.185 20.803 19.774 1.00 63.00 294 PRO A O 1
ATOM 2307 N N . GLU A 1 295 ? -4.850 22.667 20.827 1.00 65.06 295 GLU A N 1
ATOM 2308 C CA . GLU A 1 295 ? -6.182 22.190 21.219 1.00 65.06 295 GLU A CA 1
ATOM 2309 C C . GLU A 1 295 ? -7.116 22.003 20.015 1.00 65.06 295 GLU A C 1
ATOM 2311 O O . GLU A 1 295 ? -7.879 21.036 19.962 1.00 65.06 295 GLU A O 1
ATOM 2316 N N . ALA A 1 296 ? -7.045 22.894 19.025 1.00 56.38 296 ALA A N 1
ATOM 2317 C CA . ALA A 1 296 ? -7.831 22.798 17.802 1.00 56.38 296 ALA A CA 1
ATOM 2318 C C . ALA A 1 296 ? -7.399 21.602 16.939 1.00 56.38 296 ALA A C 1
ATOM 2320 O O . ALA A 1 296 ? -8.246 20.856 16.440 1.00 56.38 296 ALA A O 1
ATOM 2321 N N . VAL A 1 297 ? -6.086 21.370 16.824 1.00 63.97 297 VAL A N 1
ATOM 2322 C CA . VAL A 1 297 ? -5.533 20.184 16.148 1.00 63.97 297 VAL A CA 1
ATOM 2323 C C . VAL A 1 297 ? -5.955 18.907 16.872 1.00 63.97 297 VAL A C 1
ATOM 2325 O O . VAL A 1 297 ? -6.444 17.978 16.231 1.00 63.97 297 VAL A O 1
ATOM 2328 N N . ASP A 1 298 ? -5.828 18.861 18.201 1.00 68.62 298 ASP A N 1
ATOM 2329 C CA . ASP A 1 298 ? -6.224 17.685 18.981 1.00 68.62 298 ASP A CA 1
ATOM 2330 C C . ASP A 1 298 ? -7.723 17.373 18.845 1.00 68.62 298 ASP A C 1
ATOM 2332 O O . ASP A 1 298 ? -8.099 16.208 18.696 1.00 68.62 298 ASP A O 1
ATOM 2336 N N . THR A 1 299 ? -8.568 18.408 18.807 1.00 65.69 299 THR A N 1
ATOM 2337 C CA . THR A 1 299 ? -10.019 18.277 18.597 1.00 65.69 299 THR A CA 1
ATOM 2338 C C . THR A 1 299 ? -10.342 17.723 17.207 1.00 65.69 299 THR A C 1
ATOM 2340 O O . THR A 1 299 ? -11.157 16.808 17.079 1.00 65.69 299 THR A O 1
ATOM 2343 N N . ALA A 1 300 ? -9.687 18.223 16.156 1.00 65.56 300 ALA A N 1
ATOM 2344 C CA . ALA A 1 300 ? -9.881 17.723 14.794 1.00 65.56 300 ALA A CA 1
ATOM 2345 C C . ALA A 1 300 ? -9.410 16.264 14.643 1.00 65.56 300 ALA A C 1
ATOM 2347 O O . ALA A 1 300 ? -10.076 15.452 13.989 1.00 65.56 300 ALA A O 1
ATOM 2348 N N . LEU A 1 301 ? -8.292 15.905 15.282 1.00 72.94 301 LEU A N 1
ATOM 2349 C CA . LEU A 1 301 ? -7.804 14.526 15.333 1.00 72.94 301 LEU A CA 1
ATOM 2350 C C . LEU A 1 301 ? -8.751 13.617 16.113 1.00 72.94 301 LEU A C 1
ATOM 2352 O O . LEU A 1 301 ? -8.976 12.483 15.698 1.00 72.94 301 LEU A O 1
ATOM 2356 N N . GLU A 1 302 ? -9.333 14.105 17.206 1.00 79.06 302 GLU A N 1
ATOM 2357 C CA . GLU A 1 302 ? -10.333 13.368 17.976 1.00 79.06 302 GLU A CA 1
ATOM 2358 C C . GLU A 1 302 ? -11.580 13.067 17.143 1.00 79.06 302 GLU A C 1
ATOM 2360 O O . GLU A 1 302 ? -12.033 11.926 17.090 1.00 79.06 302 GLU A O 1
ATOM 2365 N N . TYR A 1 303 ? -12.100 14.070 16.436 1.00 68.88 303 TYR A N 1
ATOM 2366 C CA . TYR A 1 303 ? -13.239 13.891 15.542 1.00 68.88 303 TYR A CA 1
ATOM 2367 C C . TYR A 1 303 ? -12.929 12.897 14.413 1.00 68.88 303 TYR A C 1
ATOM 2369 O O . TYR A 1 303 ? -13.717 11.991 14.124 1.00 68.88 303 TYR A O 1
ATOM 2377 N N . SER A 1 304 ? -11.747 13.031 13.805 1.00 71.62 304 SER A N 1
ATOM 2378 C CA . SER A 1 304 ? -11.274 12.127 12.752 1.00 71.62 304 SER A CA 1
ATOM 2379 C C . SER A 1 304 ? -11.147 10.693 13.264 1.00 71.62 304 SER A C 1
ATOM 2381 O O . SER A 1 304 ? -11.576 9.761 12.583 1.00 71.62 304 SER A O 1
ATOM 2383 N N . PHE A 1 305 ? -10.619 10.518 14.478 1.00 83.44 305 PHE A N 1
ATOM 2384 C CA . PHE A 1 305 ? -10.546 9.228 15.151 1.00 83.44 305 PHE A CA 1
ATOM 2385 C C . PHE A 1 305 ? -11.936 8.630 15.383 1.00 83.44 305 PHE A C 1
ATOM 2387 O O . PHE A 1 305 ? -12.164 7.498 14.973 1.00 83.44 305 PHE A O 1
ATOM 2394 N N . GLU A 1 306 ? -12.873 9.368 15.982 1.00 79.19 306 GLU A N 1
ATOM 2395 C CA . GLU A 1 306 ? -14.221 8.864 16.285 1.00 79.19 306 GLU A CA 1
ATOM 2396 C C . GLU A 1 306 ? -14.964 8.413 15.027 1.00 79.19 306 GLU A C 1
ATOM 2398 O O . GLU A 1 306 ? -15.562 7.331 15.001 1.00 79.19 306 GLU A O 1
ATOM 2403 N N . ARG A 1 307 ? -14.878 9.201 13.951 1.00 72.19 307 ARG A N 1
ATOM 2404 C CA . ARG A 1 307 ? -15.427 8.814 12.650 1.00 72.19 307 ARG A CA 1
ATOM 2405 C C . ARG A 1 307 ? -14.768 7.532 12.151 1.00 72.19 307 ARG A C 1
ATOM 2407 O O . ARG A 1 307 ? -15.461 6.563 11.851 1.00 72.19 307 ARG A O 1
ATOM 2414 N N . TYR A 1 308 ? -13.438 7.508 12.095 1.00 75.25 308 TYR A N 1
ATOM 2415 C CA . TYR A 1 308 ? -12.694 6.383 11.535 1.00 75.25 308 TYR A CA 1
ATOM 2416 C C . TYR A 1 308 ? -12.916 5.089 12.325 1.00 75.25 308 TYR A C 1
ATOM 2418 O O . TYR A 1 308 ? -13.168 4.037 11.736 1.00 75.25 308 TYR A O 1
ATOM 2426 N N . PHE A 1 309 ? -12.896 5.182 13.655 1.00 84.19 309 PHE A N 1
ATOM 2427 C CA . PHE A 1 309 ? -13.150 4.079 14.571 1.00 84.19 309 PHE A CA 1
ATOM 2428 C C . PHE A 1 309 ? -14.520 3.450 14.319 1.00 84.19 309 PHE A C 1
ATOM 2430 O O . PHE A 1 309 ? -14.638 2.229 14.322 1.00 84.19 309 PHE A O 1
ATOM 2437 N N . ARG A 1 310 ? -15.554 4.255 14.055 1.00 77.62 310 ARG A N 1
ATOM 2438 C CA . ARG A 1 310 ? -16.914 3.748 13.826 1.00 77.62 310 ARG A CA 1
ATOM 2439 C C . ARG A 1 310 ? -17.135 3.206 12.419 1.00 77.62 310 ARG A C 1
ATOM 2441 O O . ARG A 1 310 ? -17.843 2.212 12.287 1.00 77.62 310 ARG A O 1
ATOM 2448 N N . THR A 1 311 ? -16.590 3.852 11.387 1.00 73.56 311 THR A N 1
ATOM 2449 C CA . THR A 1 311 ? -17.036 3.612 10.002 1.00 73.56 311 THR A CA 1
ATOM 2450 C C . THR A 1 311 ? -16.015 2.945 9.093 1.00 73.56 311 THR A C 1
ATOM 2452 O O . THR A 1 311 ? -16.412 2.432 8.049 1.00 73.56 311 THR A O 1
ATOM 2455 N N . SER A 1 312 ? -14.727 2.990 9.439 1.00 80.38 312 SER A N 1
ATOM 2456 C CA . SER A 1 312 ? -13.659 2.787 8.450 1.00 80.38 312 SER A CA 1
ATOM 2457 C C . SER A 1 312 ? -12.472 1.956 8.944 1.00 80.38 312 SER A C 1
ATOM 2459 O O . SER A 1 312 ? -11.535 1.763 8.175 1.00 80.38 312 SER A O 1
ATOM 2461 N N . GLY A 1 313 ? -12.494 1.466 10.188 1.00 89.88 313 GLY A N 1
ATOM 2462 C CA . GLY A 1 313 ? -11.454 0.613 10.772 1.00 89.88 313 GLY A CA 1
ATOM 2463 C C . GLY A 1 313 ? -11.993 -0.714 11.309 1.00 89.88 313 GLY A C 1
ATOM 2464 O O . GLY A 1 313 ? -13.145 -0.805 11.739 1.00 89.88 313 GLY A O 1
ATOM 2465 N N . LEU A 1 314 ? -11.141 -1.739 11.309 1.00 95.38 314 LEU A N 1
ATOM 2466 C CA . LEU A 1 314 ? -11.416 -3.067 11.864 1.00 95.38 314 LEU A CA 1
ATOM 2467 C C . LEU A 1 314 ? -10.849 -3.137 13.282 1.00 95.38 314 LEU A C 1
ATOM 2469 O O . LEU A 1 314 ? -9.724 -3.585 13.501 1.00 95.38 314 LEU A O 1
ATOM 2473 N N . PHE A 1 315 ? -11.618 -2.638 14.244 1.00 95.38 315 PHE A N 1
ATOM 2474 C CA . PHE A 1 315 ? -11.224 -2.603 15.650 1.00 95.38 315 PHE A CA 1
ATOM 2475 C C . PHE A 1 315 ? -12.170 -3.462 16.481 1.00 95.38 315 PHE A C 1
ATOM 2477 O O . PHE A 1 315 ? -13.374 -3.244 16.400 1.00 95.38 315 PHE A O 1
ATOM 2484 N N . GLY A 1 316 ? -11.651 -4.368 17.308 1.00 94.75 316 GLY A N 1
ATOM 2485 C CA . GLY A 1 316 ? -12.444 -5.105 18.303 1.00 94.75 316 GLY A CA 1
ATOM 2486 C C . GLY A 1 316 ? -12.542 -6.597 18.014 1.00 94.75 316 GLY A C 1
ATOM 2487 O O . GLY A 1 316 ? -11.631 -7.172 17.425 1.00 94.75 316 GLY A O 1
ATOM 2488 N N . ALA A 1 317 ? -13.627 -7.239 18.437 1.00 96.12 317 ALA A N 1
ATOM 2489 C CA . ALA A 1 317 ? -13.854 -8.661 18.195 1.00 96.12 317 ALA A CA 1
ATOM 2490 C C . ALA A 1 317 ? -14.048 -8.962 16.692 1.00 96.12 317 ALA A C 1
ATOM 2492 O O . ALA A 1 317 ? -14.555 -8.101 15.958 1.00 96.12 317 ALA A O 1
ATOM 2493 N N . PRO A 1 318 ? -13.702 -10.175 16.212 1.00 96.38 318 PRO A N 1
ATOM 2494 C CA . PRO A 1 318 ? -13.953 -10.584 14.831 1.00 96.38 318 PRO A CA 1
ATOM 2495 C C . PRO A 1 318 ? -15.400 -10.338 14.384 1.00 96.38 318 PRO A C 1
ATOM 2497 O O . PRO A 1 318 ? -15.642 -9.755 13.330 1.00 96.38 318 PRO A O 1
ATOM 2500 N N . GLU A 1 319 ? -16.369 -10.703 15.217 1.00 93.25 319 GLU A N 1
ATOM 2501 C CA . GLU A 1 319 ? -17.799 -10.593 14.931 1.00 93.25 319 GLU A CA 1
ATOM 2502 C C . GLU A 1 319 ? -18.231 -9.131 14.753 1.00 93.25 319 GLU A C 1
ATOM 2504 O O . GLU A 1 319 ? -19.013 -8.811 13.859 1.00 93.25 319 GLU A O 1
ATOM 2509 N N . SER A 1 320 ? -17.661 -8.222 15.547 1.00 91.44 320 SER A N 1
ATOM 2510 C CA . SER A 1 320 ? -17.929 -6.783 15.469 1.00 91.44 320 SER A CA 1
ATOM 2511 C C . SER A 1 320 ? -17.308 -6.123 14.236 1.00 91.44 320 SER A C 1
ATOM 2513 O O . SER A 1 320 ? -17.776 -5.067 13.804 1.00 91.44 320 SER A O 1
ATOM 2515 N N . CYS A 1 321 ? -16.289 -6.749 13.640 1.00 94.50 321 CYS A N 1
ATOM 2516 C CA . CYS A 1 321 ? -15.626 -6.291 12.420 1.00 94.50 321 CYS A CA 1
ATOM 2517 C C . CYS A 1 321 ? -16.320 -6.777 11.133 1.00 94.50 321 CYS A C 1
ATOM 2519 O O . CYS A 1 321 ? -16.204 -6.122 10.092 1.00 94.50 321 CYS A O 1
ATOM 2521 N N . LEU A 1 322 ? -17.060 -7.892 11.186 1.00 93.06 322 LEU A N 1
ATOM 2522 C CA . LEU A 1 322 ? -17.705 -8.496 10.012 1.00 93.06 322 LEU A CA 1
ATOM 2523 C C . LEU A 1 322 ? -18.636 -7.561 9.227 1.00 93.06 322 LEU A C 1
ATOM 2525 O O . LEU A 1 322 ? -18.542 -7.578 8.000 1.00 93.06 322 LEU A O 1
ATOM 2529 N N . PRO A 1 323 ? -19.473 -6.705 9.849 1.00 90.75 323 PRO A N 1
ATOM 2530 C CA . PRO A 1 323 ? -20.362 -5.828 9.090 1.00 90.75 323 PRO A CA 1
ATOM 2531 C C . PRO A 1 323 ? -19.618 -4.879 8.142 1.00 90.75 323 PRO A C 1
ATOM 2533 O O . PRO A 1 323 ? -20.111 -4.581 7.054 1.00 90.75 323 PRO A O 1
ATOM 2536 N N . LEU A 1 324 ? -18.419 -4.416 8.517 1.00 92.19 324 LEU A N 1
ATOM 2537 C CA . LEU A 1 324 ? -17.591 -3.588 7.637 1.00 92.19 324 LEU A CA 1
ATOM 2538 C C . LEU A 1 324 ? -17.067 -4.405 6.449 1.00 92.19 324 LEU A C 1
ATOM 2540 O O . LEU A 1 324 ? -17.171 -3.954 5.310 1.00 92.19 324 LEU A O 1
ATOM 2544 N N . LEU A 1 325 ? -16.566 -5.619 6.695 1.00 95.38 325 LEU A N 1
ATOM 2545 C CA . LEU A 1 325 ? -16.106 -6.523 5.635 1.00 95.38 325 LEU A CA 1
ATOM 2546 C C . LEU A 1 325 ? -17.240 -6.910 4.681 1.00 95.38 325 LEU A C 1
ATOM 2548 O O . LEU A 1 325 ? -17.050 -6.913 3.468 1.00 95.38 325 LEU A O 1
ATOM 2552 N N . ALA A 1 326 ? -18.441 -7.152 5.205 1.00 93.06 326 ALA A N 1
ATOM 2553 C CA . ALA A 1 326 ? -19.620 -7.439 4.402 1.00 93.06 326 ALA A CA 1
ATOM 2554 C C . ALA A 1 326 ? -20.015 -6.242 3.524 1.00 93.06 326 ALA A C 1
ATOM 2556 O O . ALA A 1 326 ? -20.335 -6.415 2.352 1.00 93.06 326 ALA A O 1
ATOM 2557 N N . ARG A 1 327 ? -19.929 -5.009 4.036 1.00 91.81 327 ARG A N 1
ATOM 2558 C CA . ARG A 1 327 ? -20.148 -3.808 3.211 1.00 91.81 327 ARG A CA 1
ATOM 2559 C C . ARG A 1 327 ? -19.095 -3.633 2.118 1.00 91.81 327 ARG A C 1
ATOM 2561 O O . ARG A 1 327 ? -19.433 -3.165 1.041 1.00 91.81 327 ARG A O 1
ATOM 2568 N N . LEU A 1 328 ? -17.838 -3.986 2.379 1.00 94.31 328 LEU A N 1
ATOM 2569 C CA . LEU A 1 328 ? -16.776 -3.920 1.370 1.00 94.31 328 LEU A CA 1
ATOM 2570 C C . LEU A 1 328 ? -16.953 -5.008 0.299 1.00 94.31 328 LEU A C 1
ATOM 2572 O O . LEU A 1 328 ? -16.908 -4.710 -0.893 1.00 94.31 328 LEU A O 1
ATOM 2576 N N . SER A 1 329 ? -17.239 -6.245 0.707 1.00 94.88 329 SER A N 1
ATOM 2577 C CA . SER A 1 329 ? -17.530 -7.351 -0.216 1.00 94.88 329 SER A CA 1
ATOM 2578 C C . SER A 1 329 ? -18.746 -7.046 -1.105 1.00 94.88 329 SER A C 1
ATOM 2580 O O . SER A 1 329 ? -18.699 -7.276 -2.315 1.00 94.88 329 SER A O 1
ATOM 2582 N N . SER A 1 330 ? -19.806 -6.429 -0.563 1.00 92.38 330 SER A N 1
ATOM 2583 C CA . SER A 1 330 ? -21.020 -6.124 -1.338 1.00 92.38 330 SER A CA 1
ATOM 2584 C C . SER A 1 330 ? -20.824 -5.064 -2.426 1.00 92.38 330 SER A C 1
ATOM 2586 O O . SER A 1 330 ? -21.566 -5.063 -3.407 1.00 92.38 330 SER A O 1
ATOM 2588 N N . ILE A 1 331 ? -19.812 -4.200 -2.302 1.00 93.06 331 ILE A N 1
ATOM 2589 C CA . ILE A 1 331 ? -19.445 -3.225 -3.343 1.00 93.06 331 ILE A CA 1
ATOM 2590 C C . ILE A 1 331 ? -18.379 -3.766 -4.311 1.00 93.06 331 ILE A C 1
ATOM 2592 O O . ILE A 1 331 ? -17.886 -3.032 -5.166 1.00 93.06 331 ILE A O 1
ATOM 2596 N N . GLY A 1 332 ? -18.029 -5.052 -4.199 1.00 94.31 332 GLY A N 1
ATOM 2597 C CA . GLY A 1 332 ? -17.099 -5.728 -5.098 1.00 94.31 332 GLY A CA 1
ATOM 2598 C C . GLY A 1 332 ? -15.624 -5.525 -4.754 1.00 94.31 332 GLY A C 1
ATOM 2599 O O . GLY A 1 332 ? -14.802 -5.549 -5.670 1.00 94.31 332 GLY A O 1
ATOM 2600 N N . VAL A 1 333 ? -15.290 -5.305 -3.478 1.00 96.94 333 VAL A N 1
ATOM 2601 C CA . VAL A 1 333 ? -13.909 -5.440 -2.986 1.00 96.94 333 VAL A CA 1
ATOM 2602 C C . VAL A 1 333 ? -13.548 -6.924 -2.932 1.00 96.94 333 VAL A C 1
ATOM 2604 O O . VAL A 1 333 ? -14.330 -7.727 -2.428 1.00 96.94 333 VAL A O 1
ATOM 2607 N N . ASP A 1 334 ? -12.372 -7.272 -3.452 1.00 97.62 334 ASP A N 1
ATOM 2608 C CA . ASP A 1 334 ? -11.884 -8.654 -3.522 1.00 97.62 334 ASP A CA 1
ATOM 2609 C C . ASP A 1 334 ? -10.975 -8.990 -2.325 1.00 97.62 334 ASP A C 1
ATOM 2611 O O . ASP A 1 334 ? -10.960 -10.123 -1.847 1.00 97.62 334 ASP A O 1
ATOM 2615 N N . GLU A 1 335 ? -10.262 -7.991 -1.795 1.00 98.31 335 GLU A N 1
ATOM 2616 C CA . GLU A 1 335 ? -9.345 -8.153 -0.666 1.00 98.31 335 GLU A CA 1
ATOM 2617 C C . GLU A 1 335 ? -9.364 -6.947 0.290 1.00 98.31 335 GLU A C 1
ATOM 2619 O O . GLU A 1 335 ? -9.477 -5.791 -0.126 1.00 98.31 335 GLU A O 1
ATOM 2624 N N . VAL A 1 336 ? -9.172 -7.198 1.586 1.00 98.50 336 VAL A N 1
ATOM 2625 C CA . VAL A 1 336 ? -8.801 -6.165 2.562 1.00 98.50 336 VAL A CA 1
ATOM 2626 C C . VAL A 1 336 ? -7.361 -6.357 3.039 1.00 98.50 336 VAL A C 1
ATOM 2628 O O . VAL A 1 336 ? -7.004 -7.379 3.627 1.00 98.50 336 VAL A O 1
ATOM 2631 N N . GLY A 1 337 ? -6.530 -5.338 2.813 1.00 98.12 337 GLY A N 1
ATOM 2632 C CA . GLY A 1 337 ? -5.181 -5.239 3.363 1.00 98.12 337 GLY A CA 1
ATOM 2633 C C . GLY A 1 337 ? -5.224 -4.683 4.785 1.00 98.12 337 GLY A C 1
ATOM 2634 O O . GLY A 1 337 ? -5.403 -3.480 4.988 1.00 98.12 337 GLY A O 1
ATOM 2635 N N . CYS A 1 338 ? -5.060 -5.544 5.784 1.00 98.38 338 CYS A N 1
ATOM 2636 C CA . CYS A 1 338 ? -5.113 -5.161 7.190 1.00 98.38 338 CYS A CA 1
ATOM 2637 C C . CYS A 1 338 ? -3.842 -4.408 7.598 1.00 98.38 338 CYS A C 1
ATOM 2639 O O . CYS A 1 338 ? -2.807 -5.032 7.815 1.00 98.38 338 CYS A O 1
ATOM 2641 N N . LEU A 1 339 ? -3.912 -3.080 7.726 1.00 96.44 339 LEU A N 1
ATOM 2642 C CA . LEU A 1 339 ? -2.816 -2.253 8.235 1.00 96.44 339 LEU A CA 1
ATOM 2643 C C . LEU A 1 339 ? -2.687 -2.440 9.749 1.00 96.44 339 LEU A C 1
ATOM 2645 O O . LEU A 1 339 ? -3.554 -1.980 10.497 1.00 96.44 339 LEU A O 1
ATOM 2649 N N . VAL A 1 340 ? -1.630 -3.122 10.191 1.00 95.44 340 VAL A N 1
ATOM 2650 C CA . VAL A 1 340 ? -1.498 -3.597 11.585 1.00 95.44 340 VAL A CA 1
ATOM 2651 C C . VAL A 1 340 ? -0.541 -2.775 12.455 1.00 95.44 340 VAL A C 1
ATOM 2653 O O . VAL A 1 340 ? -0.626 -2.827 13.677 1.00 95.44 340 VAL A O 1
ATOM 2656 N N . ASP A 1 341 ? 0.360 -2.001 11.858 1.00 91.19 341 ASP A N 1
ATOM 2657 C CA . ASP A 1 341 ? 1.501 -1.347 12.517 1.00 91.19 341 ASP A CA 1
ATOM 2658 C C . ASP A 1 341 ? 1.400 0.189 12.498 1.00 91.19 341 ASP A C 1
ATOM 2660 O O . ASP A 1 341 ? 2.365 0.913 12.251 1.00 91.19 341 ASP A O 1
ATOM 2664 N N . PHE A 1 342 ? 0.211 0.710 12.801 1.00 88.50 342 PHE A N 1
ATOM 2665 C CA . PHE A 1 342 ? -0.075 2.150 12.848 1.00 88.50 342 PHE A CA 1
ATOM 2666 C C . PHE A 1 342 ? 0.291 2.824 14.191 1.00 88.50 342 PHE A C 1
ATOM 2668 O O . PHE A 1 342 ? -0.195 3.915 14.476 1.00 88.50 342 PHE A O 1
ATOM 2675 N N . GLY A 1 343 ? 1.149 2.200 15.014 1.00 86.88 343 GLY A N 1
ATOM 2676 C CA . GLY A 1 343 ? 1.711 2.800 16.241 1.00 86.88 343 GLY A CA 1
ATOM 2677 C C . GLY A 1 343 ? 1.429 2.059 17.557 1.00 86.88 343 GLY A C 1
ATOM 2678 O O . GLY A 1 343 ? 1.768 2.563 18.624 1.00 86.88 343 GLY A O 1
ATOM 2679 N N . LEU A 1 344 ? 0.793 0.885 17.517 1.00 90.12 344 LEU A N 1
ATOM 2680 C CA . LEU A 1 344 ? 0.652 0.018 18.695 1.00 90.12 344 LEU A CA 1
ATOM 2681 C C . LEU A 1 344 ? 1.973 -0.722 18.996 1.00 90.12 344 LEU A C 1
ATOM 2683 O O . LEU A 1 344 ? 2.700 -1.040 18.053 1.00 90.12 344 LEU A O 1
ATOM 2687 N N . PRO A 1 345 ? 2.268 -1.057 20.270 1.00 90.31 345 PRO A N 1
ATOM 2688 C CA . PRO A 1 345 ? 3.462 -1.826 20.629 1.00 90.31 345 PRO A CA 1
ATOM 2689 C C . PRO A 1 345 ? 3.529 -3.174 19.908 1.00 90.31 345 PRO A C 1
ATOM 2691 O O . PRO A 1 345 ? 2.516 -3.877 19.814 1.00 90.31 345 PRO A O 1
ATOM 2694 N N . VAL A 1 346 ? 4.723 -3.579 19.468 1.00 91.69 346 VAL A N 1
ATOM 2695 C CA . VAL A 1 346 ? 4.910 -4.771 18.615 1.00 91.69 346 VAL A CA 1
ATOM 2696 C C . VAL A 1 346 ? 4.276 -6.034 19.195 1.00 91.69 346 VAL A C 1
ATOM 2698 O O . VAL A 1 346 ? 3.568 -6.745 18.484 1.00 91.69 346 VAL A O 1
ATOM 2701 N N . ASP A 1 347 ? 4.464 -6.306 20.487 1.00 93.38 347 ASP A N 1
ATOM 2702 C CA . ASP A 1 347 ? 3.920 -7.521 21.108 1.00 93.38 347 ASP A CA 1
ATOM 2703 C C . ASP A 1 347 ? 2.383 -7.527 21.146 1.00 93.38 347 ASP A C 1
ATOM 2705 O O . ASP A 1 347 ? 1.769 -8.590 21.056 1.00 93.38 347 ASP A O 1
ATOM 2709 N N . GLN A 1 348 ? 1.745 -6.353 21.220 1.00 93.75 348 GLN A N 1
ATOM 2710 C CA . GLN A 1 348 ? 0.286 -6.249 21.127 1.00 93.75 348 GLN A CA 1
ATOM 2711 C C . GLN A 1 348 ? -0.195 -6.517 19.702 1.00 93.75 348 GLN A C 1
ATOM 2713 O O . GLN A 1 348 ? -1.195 -7.208 19.510 1.00 93.75 348 GLN A O 1
ATOM 2718 N N . VAL A 1 349 ? 0.526 -6.013 18.697 1.00 95.19 349 VAL A N 1
ATOM 2719 C CA . VAL A 1 349 ? 0.208 -6.287 17.290 1.00 95.19 349 VAL A CA 1
ATOM 2720 C C . VAL A 1 349 ? 0.366 -7.778 16.984 1.00 95.19 349 VAL A C 1
ATOM 2722 O O . VAL A 1 349 ? -0.519 -8.374 16.373 1.00 95.19 349 VAL A O 1
ATOM 2725 N N . LEU A 1 350 ? 1.443 -8.410 17.460 1.00 96.88 350 LEU A N 1
ATOM 2726 C CA . LEU A 1 350 ? 1.667 -9.850 17.299 1.00 96.88 350 LEU A CA 1
ATOM 2727 C C . LEU A 1 350 ? 0.589 -10.686 18.002 1.00 96.88 350 LEU A C 1
ATOM 2729 O O . LEU A 1 350 ? 0.117 -11.670 17.433 1.00 96.88 350 LEU A O 1
ATOM 2733 N N . ALA A 1 351 ? 0.154 -10.286 19.201 1.00 96.81 351 ALA A N 1
ATOM 2734 C CA . ALA A 1 351 ? -0.938 -10.954 19.910 1.00 96.81 351 ALA A CA 1
ATOM 2735 C C . ALA A 1 351 ? -2.283 -10.852 19.162 1.00 96.81 351 ALA A C 1
ATOM 2737 O O . ALA A 1 351 ? -3.072 -11.798 19.187 1.00 96.81 351 ALA A O 1
ATOM 2738 N N . ALA A 1 352 ? -2.524 -9.748 18.447 1.00 97.56 352 ALA A N 1
ATOM 2739 C CA . ALA A 1 352 ? -3.738 -9.527 17.657 1.00 97.56 352 ALA A CA 1
ATOM 2740 C C . ALA A 1 352 ? -3.826 -10.388 16.378 1.00 97.56 352 ALA A C 1
ATOM 2742 O O . ALA A 1 352 ? -4.896 -10.478 15.769 1.00 97.56 352 ALA A O 1
ATOM 2743 N N . LEU A 1 353 ? -2.746 -11.072 15.974 1.00 98.50 353 LEU A N 1
ATOM 2744 C CA . LEU A 1 353 ? -2.737 -11.912 14.770 1.00 98.50 353 LEU A CA 1
ATOM 2745 C C . LEU A 1 353 ? -3.645 -13.150 14.882 1.00 98.50 353 LEU A C 1
ATOM 2747 O O . LEU A 1 353 ? -4.257 -13.550 13.891 1.00 98.50 353 LEU A O 1
ATOM 2751 N N . GLU A 1 354 ? -3.774 -13.757 16.066 1.00 98.38 354 GLU A N 1
ATOM 2752 C CA . GLU A 1 354 ? -4.649 -14.928 16.254 1.00 98.38 354 GLU A CA 1
ATOM 2753 C C . GLU A 1 354 ? -6.146 -14.550 16.172 1.00 98.38 354 GLU A C 1
ATOM 2755 O O . GLU A 1 354 ? -6.877 -15.191 15.408 1.00 98.38 354 GLU A O 1
ATOM 2760 N N . PRO A 1 355 ? -6.627 -13.475 16.836 1.00 98.25 355 PRO A N 1
ATOM 2761 C CA . PRO A 1 355 ? -7.948 -12.916 16.555 1.00 98.25 355 PRO A CA 1
ATOM 2762 C C . PRO A 1 355 ? -8.160 -12.538 15.085 1.00 98.25 355 PRO A C 1
ATOM 2764 O O . PRO A 1 355 ? -9.228 -12.821 14.538 1.00 98.25 355 PRO A O 1
ATOM 2767 N N . LEU A 1 356 ? -7.149 -11.970 14.424 1.00 98.56 356 LEU A N 1
ATOM 2768 C CA . LEU A 1 356 ? -7.225 -11.615 13.008 1.00 98.56 356 LEU A CA 1
ATOM 2769 C C . LEU A 1 356 ? -7.385 -12.845 12.091 1.00 98.56 356 LEU A C 1
ATOM 2771 O O . LEU A 1 356 ? -8.151 -12.786 11.133 1.00 98.56 356 LEU A O 1
ATOM 2775 N N . ASP A 1 357 ? -6.747 -13.986 12.386 1.00 98.62 357 ASP A N 1
ATOM 2776 C CA . ASP A 1 357 ? -6.981 -15.238 11.636 1.00 98.62 357 ASP A CA 1
ATOM 2777 C C . ASP A 1 357 ? -8.413 -15.768 11.819 1.00 98.62 357 ASP A C 1
ATOM 2779 O O . ASP A 1 357 ? -8.986 -16.333 10.886 1.00 98.62 357 ASP A O 1
ATOM 2783 N N . ARG A 1 358 ? -9.037 -15.573 12.990 1.00 98.12 358 ARG A N 1
ATOM 2784 C CA . ARG A 1 358 ? -10.469 -15.891 13.152 1.00 98.12 358 ARG A CA 1
ATOM 2785 C C . ARG A 1 358 ? -11.335 -14.997 12.269 1.00 98.12 358 ARG A C 1
ATOM 2787 O O . ARG A 1 358 ? -12.189 -15.524 11.561 1.00 98.12 358 ARG A O 1
ATOM 2794 N N . LEU A 1 359 ? -11.073 -13.687 12.251 1.00 98.06 359 LEU A N 1
ATOM 2795 C CA . LEU A 1 359 ? -11.767 -12.756 11.356 1.00 98.06 359 LEU A CA 1
ATOM 2796 C C . LEU A 1 359 ? -11.602 -13.161 9.885 1.00 98.06 359 LEU A C 1
ATOM 2798 O O . LEU A 1 359 ? -12.588 -13.201 9.158 1.00 98.06 359 LEU A O 1
ATOM 2802 N N . ARG A 1 360 ? -10.390 -13.545 9.465 1.00 98.06 360 ARG A N 1
ATOM 2803 C CA . ARG A 1 360 ? -10.115 -14.048 8.109 1.00 98.06 360 ARG A CA 1
ATOM 2804 C C . ARG A 1 360 ? -10.980 -15.255 7.753 1.00 98.06 360 ARG A C 1
ATOM 2806 O O . ARG A 1 360 ? -11.550 -15.295 6.669 1.00 98.06 360 ARG A O 1
ATOM 2813 N N . LYS A 1 361 ? -11.085 -16.240 8.650 1.00 97.69 361 LYS A N 1
ATOM 2814 C CA . LYS A 1 361 ? -11.920 -17.432 8.415 1.00 97.69 361 LYS A CA 1
ATOM 2815 C C . LYS A 1 361 ? -13.391 -17.067 8.258 1.00 97.69 361 LYS A C 1
ATOM 2817 O O . LYS A 1 361 ? -14.035 -17.608 7.374 1.00 97.69 361 LYS A O 1
ATOM 2822 N N . LEU A 1 362 ? -13.897 -16.142 9.073 1.00 96.31 362 LEU A N 1
ATOM 2823 C CA . LEU A 1 362 ? -15.279 -15.673 8.966 1.00 96.31 362 LEU A CA 1
ATOM 2824 C C . LEU A 1 362 ? -15.515 -14.885 7.664 1.00 96.31 362 LEU A C 1
ATOM 2826 O O . LEU A 1 362 ? -16.526 -15.082 7.003 1.00 96.31 362 LEU A O 1
ATOM 2830 N N . ALA A 1 363 ? -14.565 -14.040 7.255 1.00 95.25 363 ALA A N 1
ATOM 2831 C CA . ALA A 1 363 ? -14.644 -13.265 6.014 1.00 95.25 363 ALA A CA 1
ATOM 2832 C C . ALA A 1 363 ? -14.584 -14.133 4.741 1.00 95.25 363 ALA A C 1
ATOM 2834 O O . ALA A 1 363 ? -15.115 -13.750 3.698 1.00 95.25 363 ALA A O 1
ATOM 2835 N N . ALA A 1 364 ? -13.974 -15.316 4.829 1.00 94.25 364 ALA A N 1
ATOM 2836 C CA . ALA A 1 364 ? -13.935 -16.287 3.742 1.00 94.25 364 ALA A CA 1
ATOM 2837 C C . ALA A 1 364 ? -15.272 -17.028 3.535 1.00 94.25 364 ALA A C 1
ATOM 2839 O O . ALA A 1 364 ? -15.442 -17.675 2.503 1.00 94.25 364 ALA A O 1
ATOM 2840 N N . GLU A 1 365 ? -16.218 -16.931 4.476 1.00 92.75 365 GLU A N 1
ATOM 2841 C CA . GLU A 1 365 ? -17.517 -17.610 4.427 1.00 92.75 365 GLU A CA 1
ATOM 2842 C C . GLU A 1 365 ? -18.639 -16.618 4.044 1.00 92.75 365 GLU A C 1
ATOM 2844 O O . GLU A 1 365 ? -19.089 -15.826 4.880 1.00 92.75 365 GLU A O 1
ATOM 2849 N N . PRO A 1 366 ? -19.165 -16.655 2.801 1.00 87.25 366 PRO A N 1
ATOM 2850 C CA . PRO A 1 366 ? -20.225 -15.750 2.343 1.00 87.25 366 PRO A CA 1
ATOM 2851 C C . PRO A 1 366 ? -21.466 -15.701 3.232 1.00 87.25 366 PRO A C 1
ATOM 2853 O O . PRO A 1 366 ? -22.105 -14.657 3.359 1.00 87.25 366 PRO A O 1
ATOM 2856 N N . THR A 1 367 ? -21.819 -16.833 3.844 1.00 85.81 367 THR A N 1
ATOM 2857 C CA . THR A 1 367 ? -22.971 -16.945 4.742 1.00 85.81 367 THR A CA 1
ATOM 2858 C C . THR A 1 367 ? -22.777 -16.153 6.029 1.00 85.81 367 THR A C 1
ATOM 2860 O O . THR A 1 367 ? -23.728 -15.532 6.496 1.00 85.81 367 THR A O 1
ATOM 2863 N N . GLU A 1 368 ? -21.558 -16.124 6.573 1.00 86.25 368 GLU A N 1
ATOM 2864 C CA . GLU A 1 368 ? -21.228 -15.351 7.777 1.00 86.25 368 GLU A CA 1
ATOM 2865 C C . GLU A 1 368 ? -21.234 -13.847 7.473 1.00 86.25 368 GLU A C 1
ATOM 2867 O O . GLU A 1 368 ? -21.831 -13.056 8.209 1.00 86.25 368 GLU A O 1
ATOM 2872 N N . LEU A 1 369 ? -20.662 -13.446 6.330 1.00 85.25 369 LEU A N 1
ATOM 2873 C CA . LEU A 1 369 ? -20.721 -12.058 5.862 1.00 85.25 369 LEU A CA 1
ATOM 2874 C C . LEU A 1 369 ? -22.170 -11.580 5.696 1.00 85.25 369 LEU A C 1
ATOM 2876 O O . LEU A 1 369 ? -22.530 -10.523 6.219 1.00 85.25 369 LEU A O 1
ATOM 2880 N N . ALA A 1 370 ? -23.014 -12.366 5.024 1.00 81.75 370 ALA A N 1
ATOM 2881 C CA . ALA A 1 370 ? -24.423 -12.032 4.820 1.00 81.75 370 ALA A CA 1
ATOM 2882 C C . ALA A 1 370 ? -25.217 -11.978 6.140 1.00 81.75 370 ALA A C 1
ATOM 2884 O O . ALA A 1 370 ? -26.059 -11.099 6.321 1.00 81.75 370 ALA A O 1
ATOM 2885 N N . ALA A 1 371 ? -24.939 -12.875 7.091 1.00 79.75 371 ALA A N 1
ATOM 2886 C CA . ALA A 1 371 ? -25.601 -12.867 8.395 1.00 79.75 371 ALA A CA 1
ATOM 2887 C C . ALA A 1 371 ? -25.255 -11.612 9.220 1.00 79.75 371 ALA A C 1
ATOM 2889 O O . ALA A 1 371 ? -26.121 -11.072 9.913 1.00 79.75 371 ALA A O 1
ATOM 2890 N N . SER A 1 372 ? -24.020 -11.108 9.108 1.00 80.25 372 SER A N 1
ATOM 2891 C CA . SER A 1 372 ? -23.537 -9.961 9.893 1.00 80.25 372 SER A CA 1
ATOM 2892 C C . SER A 1 372 ? -24.283 -8.646 9.617 1.00 80.25 372 SER A C 1
ATOM 2894 O O . SER A 1 372 ? -24.400 -7.805 10.507 1.00 80.25 372 SER A O 1
ATOM 2896 N N . ILE A 1 373 ? -24.832 -8.474 8.410 1.00 76.06 373 ILE A N 1
ATOM 2897 C CA . ILE A 1 373 ? -25.584 -7.272 8.006 1.00 76.06 373 ILE A CA 1
ATOM 2898 C C . ILE A 1 373 ? -27.085 -7.354 8.321 1.00 76.06 373 ILE A C 1
ATOM 2900 O O . ILE A 1 373 ? -27.776 -6.341 8.248 1.00 76.06 373 ILE A O 1
ATOM 2904 N N . ALA A 1 374 ? -27.594 -8.537 8.681 1.00 59.53 374 ALA A N 1
ATOM 2905 C CA . ALA A 1 374 ? -28.998 -8.749 9.041 1.00 59.53 374 ALA A CA 1
ATOM 2906 C C . ALA A 1 374 ? -29.294 -8.476 10.532 1.00 59.53 374 ALA A C 1
ATOM 2908 O O . ALA A 1 374 ? -30.459 -8.386 10.927 1.00 59.53 374 ALA A O 1
ATOM 2909 N N . GLY A 1 375 ? -28.255 -8.359 11.366 1.00 50.09 375 GLY A N 1
ATOM 2910 C CA . GLY A 1 375 ? -28.365 -8.041 12.791 1.00 50.09 375 GLY A CA 1
ATOM 2911 C C . GLY A 1 375 ? -28.531 -6.539 13.079 1.00 50.09 375 GLY A C 1
ATOM 2912 O O . GLY A 1 375 ? -28.280 -5.703 12.209 1.00 50.09 375 GLY A O 1
ATOM 2913 N N . PRO A 1 376 ? -28.949 -6.155 14.303 1.00 42.91 376 PRO A N 1
ATOM 2914 C CA . PRO A 1 376 ? -28.922 -4.755 14.725 1.00 42.91 376 PRO A CA 1
ATOM 2915 C C . PRO A 1 376 ? -27.488 -4.196 14.636 1.00 42.91 376 PRO A C 1
ATOM 2917 O O . PRO A 1 376 ? -26.540 -4.941 14.896 1.00 42.91 376 PRO A O 1
ATOM 2920 N N . PRO A 1 377 ? -27.302 -2.908 14.277 1.00 53.16 377 PRO A N 1
ATOM 2921 C CA . PRO A 1 377 ? -25.972 -2.323 14.127 1.00 53.16 377 PRO A CA 1
ATOM 2922 C C . PRO A 1 377 ? -25.153 -2.510 15.410 1.00 53.16 377 PRO A C 1
ATOM 2924 O O . PRO A 1 377 ? -25.606 -2.162 16.498 1.00 53.16 377 PRO A O 1
ATOM 2927 N N . THR A 1 378 ? -23.942 -3.053 15.274 1.00 50.22 378 THR A N 1
ATOM 2928 C CA . THR A 1 378 ? -23.045 -3.396 16.394 1.00 50.22 378 THR A CA 1
ATOM 2929 C C . THR A 1 378 ? -22.483 -2.173 17.120 1.00 50.22 378 THR A C 1
ATOM 2931 O O . THR A 1 378 ? -21.931 -2.297 18.210 1.00 50.22 378 THR A O 1
ATOM 2934 N N . ARG A 1 379 ? -22.631 -0.974 16.543 1.00 58.16 379 ARG A N 1
ATOM 2935 C CA . ARG A 1 379 ? -22.197 0.297 17.131 1.00 58.16 379 ARG A CA 1
ATOM 2936 C C . ARG A 1 379 ? -23.315 1.318 17.041 1.00 58.16 379 ARG A C 1
ATOM 2938 O O . ARG A 1 379 ? -23.908 1.489 15.975 1.00 58.16 379 ARG A O 1
ATOM 2945 N N . GLU A 1 380 ? -23.586 2.003 18.152 1.00 42.19 380 GLU A N 1
ATOM 2946 C CA . GLU A 1 380 ? -24.573 3.078 18.159 1.00 42.19 380 GLU A CA 1
ATOM 2947 C C . GLU A 1 380 ? -24.198 4.150 17.118 1.00 42.19 380 GLU A C 1
ATOM 2949 O O . GLU A 1 380 ? -23.026 4.558 17.033 1.00 42.19 380 GLU A O 1
ATOM 2954 N N . PRO A 1 381 ? -25.174 4.637 16.325 1.00 38.53 381 PRO A N 1
ATOM 2955 C CA . PRO A 1 381 ? -24.966 5.816 15.495 1.00 38.53 381 PRO A CA 1
ATOM 2956 C C . PRO A 1 381 ? -24.501 6.980 16.377 1.00 38.53 381 PRO A C 1
ATOM 2958 O O . PRO A 1 381 ? -24.743 6.991 17.584 1.00 38.53 381 PRO A O 1
ATOM 2961 N N . LEU A 1 382 ? -23.807 7.962 15.796 1.00 35.81 382 LEU A N 1
ATOM 2962 C CA . LEU A 1 382 ? -23.522 9.216 16.494 1.00 35.81 382 LEU A CA 1
ATOM 2963 C C . LEU A 1 382 ? -24.862 9.845 16.907 1.00 35.81 382 LEU A C 1
ATOM 2965 O O . LEU A 1 382 ? -25.506 10.542 16.129 1.00 35.81 382 LEU A O 1
ATOM 2969 N N . GLY A 1 383 ? -25.310 9.571 18.132 1.00 28.50 383 GLY A N 1
ATOM 2970 C CA . GLY A 1 383 ? -26.249 10.436 18.813 1.00 28.50 383 GLY A CA 1
ATOM 2971 C C . GLY A 1 383 ? -25.534 11.767 18.933 1.00 28.50 383 GLY A C 1
ATOM 2972 O O . GLY A 1 383 ? -24.459 11.817 19.530 1.00 28.50 383 GLY A O 1
ATOM 2973 N N . TYR A 1 384 ? -26.075 12.808 18.303 1.00 28.64 384 TYR A N 1
ATOM 2974 C CA . TYR A 1 384 ? -25.604 14.171 18.496 1.00 28.64 384 TYR A CA 1
ATOM 2975 C C . TYR A 1 384 ? -25.638 14.458 19.998 1.00 28.64 384 TYR A C 1
ATOM 2977 O O . TYR A 1 384 ? -26.684 14.773 20.568 1.00 28.64 384 TYR A O 1
ATOM 2985 N N . ALA A 1 385 ? -24.497 14.291 20.661 1.00 29.22 385 ALA A N 1
ATOM 2986 C CA . ALA A 1 385 ? -24.292 14.880 21.959 1.00 29.22 385 ALA A CA 1
ATOM 2987 C C . ALA A 1 385 ? -24.360 16.388 21.721 1.00 29.22 385 ALA A C 1
ATOM 2989 O O . ALA A 1 385 ? -23.657 16.923 20.864 1.00 29.22 385 ALA A O 1
ATOM 2990 N N . SER A 1 386 ? -25.293 17.018 22.432 1.00 26.33 386 SER A N 1
ATOM 2991 C CA . SER A 1 386 ? -25.494 18.461 22.549 1.00 26.33 386 SER A CA 1
ATOM 2992 C C . SER A 1 386 ? -24.168 19.233 22.462 1.00 26.33 386 SER A C 1
ATOM 2994 O O . SER A 1 386 ? -23.167 18.720 22.974 1.00 26.33 386 SER A O 1
ATOM 2996 N N . PRO A 1 387 ? -24.143 20.451 21.875 1.00 28.75 387 PRO A N 1
ATOM 2997 C CA . PRO A 1 387 ? -22.929 21.259 21.771 1.00 28.75 387 PRO A CA 1
ATOM 2998 C C . PRO A 1 387 ? -22.138 21.225 23.078 1.00 28.75 387 PRO A C 1
ATOM 3000 O O . PRO A 1 387 ? -22.707 21.408 24.160 1.00 28.75 387 PRO A O 1
ATOM 3003 N N . LEU A 1 388 ? -20.839 20.926 22.949 1.00 28.67 388 LEU A N 1
ATOM 3004 C CA . LEU A 1 388 ? -19.878 20.896 24.048 1.00 28.67 388 LEU A CA 1
ATOM 3005 C C . LEU A 1 388 ? -20.113 22.116 24.954 1.00 28.67 388 LEU A C 1
ATOM 3007 O O . LEU A 1 388 ? -20.239 23.227 24.429 1.00 28.67 388 LEU A O 1
ATOM 3011 N N . PRO A 1 389 ? -20.183 21.952 26.287 1.00 24.12 389 PRO A N 1
ATOM 3012 C CA . PRO A 1 389 ? -20.395 23.079 27.177 1.00 24.12 389 PRO A CA 1
ATOM 3013 C C . PRO A 1 389 ? -19.255 24.078 26.983 1.00 24.12 389 PRO A C 1
ATOM 3015 O O . PRO A 1 389 ? -18.086 23.775 27.227 1.00 24.12 389 PRO A O 1
ATOM 3018 N N . VAL A 1 390 ? -19.610 25.275 26.518 1.00 28.27 390 VAL A N 1
ATOM 3019 C CA . VAL A 1 390 ? -18.712 26.423 26.470 1.00 28.27 390 VAL A CA 1
ATOM 3020 C C . VAL A 1 390 ? -18.359 26.748 27.915 1.00 28.27 390 VAL A C 1
ATOM 3022 O O . VAL A 1 390 ? -19.180 27.268 28.669 1.00 28.27 390 VAL A O 1
ATOM 3025 N N . GLY A 1 391 ? -17.142 26.402 28.323 1.00 24.75 391 GLY A N 1
ATOM 3026 C CA . GLY A 1 391 ? -16.573 26.890 29.567 1.00 24.75 391 GLY A CA 1
ATOM 3027 C C . GLY A 1 391 ? -16.370 28.394 29.449 1.00 24.75 391 GLY A C 1
ATOM 3028 O O . GLY A 1 391 ? -15.307 28.846 29.036 1.00 24.75 391 GLY A O 1
ATOM 3029 N N . THR A 1 392 ? -17.383 29.186 29.797 1.00 24.95 392 THR A N 1
ATOM 3030 C CA . THR A 1 392 ? -17.187 30.607 30.070 1.00 24.95 392 THR A CA 1
ATOM 3031 C C . THR A 1 392 ? -16.239 30.701 31.257 1.00 24.95 392 THR A C 1
ATOM 3033 O O . THR A 1 392 ? -16.597 30.319 32.372 1.00 24.95 392 THR A O 1
ATOM 3036 N N . ALA A 1 393 ? -15.020 31.183 31.029 1.00 24.25 393 ALA A N 1
ATOM 3037 C CA . ALA A 1 393 ? -14.083 31.514 32.090 1.00 24.25 393 ALA A CA 1
ATOM 3038 C C . ALA A 1 393 ? -14.611 32.727 32.875 1.00 24.25 393 ALA A C 1
ATOM 3040 O O . ALA A 1 393 ? -14.175 33.862 32.693 1.00 24.25 393 ALA A O 1
ATOM 3041 N N . THR A 1 394 ? -15.583 32.503 33.756 1.00 24.11 394 THR A N 1
ATOM 3042 C CA . THR A 1 394 ? -15.961 33.473 34.778 1.00 24.11 394 THR A CA 1
ATOM 3043 C C . THR A 1 394 ? -14.952 33.384 35.910 1.00 24.11 394 THR A C 1
ATOM 3045 O O . THR A 1 394 ? -14.935 32.436 36.691 1.00 24.11 394 THR A O 1
ATOM 3048 N N . SER A 1 395 ? -14.100 34.402 35.987 1.00 28.11 395 SER A N 1
ATOM 3049 C CA . SER A 1 395 ? -13.317 34.728 37.173 1.00 28.11 395 SER A CA 1
ATOM 3050 C C . SER A 1 395 ? -14.252 34.863 38.377 1.00 28.11 395 SER A C 1
ATOM 3052 O O . SER A 1 395 ? -15.019 35.821 38.470 1.00 28.11 395 SER A O 1
ATOM 3054 N N . THR A 1 396 ? -14.187 33.916 39.310 1.00 24.84 396 THR A N 1
ATOM 3055 C CA . THR A 1 396 ? -14.821 34.049 40.624 1.00 24.84 396 THR A CA 1
ATOM 3056 C C . THR A 1 396 ? -13.799 33.804 41.720 1.00 24.84 396 THR A C 1
ATOM 3058 O O . THR A 1 396 ? -13.363 32.682 41.966 1.00 24.84 396 THR A O 1
ATOM 3061 N N . ARG A 1 397 ? -13.452 34.892 42.413 1.00 24.55 397 ARG A N 1
ATOM 3062 C CA . ARG A 1 397 ? -13.060 34.846 43.821 1.00 24.55 397 ARG A CA 1
ATOM 3063 C C . ARG A 1 397 ? -14.263 34.365 44.637 1.00 24.55 397 ARG A C 1
ATOM 3065 O O . ARG A 1 397 ? -15.330 34.966 44.570 1.00 24.55 397 ARG A O 1
ATOM 3072 N N . GLU A 1 398 ? -14.050 33.314 45.414 1.00 23.61 398 GLU A N 1
ATOM 3073 C CA . GLU A 1 398 ? -14.894 32.881 46.534 1.00 23.61 398 GLU A CA 1
ATOM 3074 C C . GLU A 1 398 ? -15.032 33.993 47.604 1.00 23.61 398 GLU A C 1
ATOM 3076 O O . GLU A 1 398 ? -14.126 34.833 47.705 1.00 23.61 398 GLU A O 1
ATOM 3081 N N . PRO A 1 399 ? -16.118 34.022 48.421 1.00 29.41 399 PRO A N 1
ATOM 3082 C CA . PRO A 1 399 ? -16.309 32.972 49.436 1.00 29.41 399 PRO A CA 1
ATOM 3083 C C . PRO A 1 399 ? -17.751 32.555 49.840 1.00 29.41 399 PRO A C 1
ATOM 3085 O O . PRO A 1 399 ? -18.684 33.349 49.851 1.00 29.41 399 PRO A O 1
ATOM 3088 N N . ALA A 1 400 ? -17.817 31.301 50.313 1.00 23.22 400 ALA A N 1
ATOM 3089 C CA . ALA A 1 400 ? -18.500 30.753 51.503 1.00 23.22 400 ALA A CA 1
ATOM 3090 C C . ALA A 1 400 ? -20.048 30.667 51.656 1.00 23.22 400 ALA A C 1
ATOM 3092 O O . ALA A 1 400 ? -20.748 31.659 51.822 1.00 23.22 400 ALA A O 1
ATOM 3093 N N . ALA A 1 401 ? -20.457 29.404 51.896 1.00 23.47 401 ALA A N 1
ATOM 3094 C CA . ALA A 1 401 ? -21.409 28.878 52.896 1.00 23.47 401 ALA A CA 1
ATOM 3095 C C . ALA A 1 401 ? -22.930 28.781 52.605 1.00 23.47 401 ALA A C 1
ATOM 3097 O O . ALA A 1 401 ? -23.651 29.770 52.625 1.00 23.47 401 ALA A O 1
ATOM 3098 N N . GLY A 1 402 ? -23.424 27.526 52.606 1.00 21.73 402 GLY A N 1
ATOM 3099 C CA . GLY A 1 402 ? -24.585 27.114 53.419 1.00 21.73 402 GLY A CA 1
ATOM 3100 C C . GLY A 1 402 ? -25.858 26.617 52.706 1.00 21.73 402 GLY A C 1
ATOM 3101 O O . GLY A 1 402 ? -26.578 27.406 52.117 1.00 21.73 402 GLY A O 1
ATOM 3102 N N . GLY A 1 403 ? -26.220 25.342 52.936 1.00 21.45 403 GLY A N 1
ATOM 3103 C CA . GLY A 1 403 ? -27.610 24.965 53.269 1.00 21.45 403 GLY A CA 1
ATOM 3104 C C . GLY A 1 403 ? -28.508 24.289 52.213 1.00 21.45 403 GLY A C 1
ATOM 3105 O O . GLY A 1 403 ? -29.180 24.962 51.453 1.00 21.45 403 GLY A O 1
ATOM 3106 N N . ALA A 1 404 ? -28.576 22.952 52.291 1.00 21.78 404 ALA A N 1
ATOM 3107 C CA . ALA A 1 404 ? -29.750 22.051 52.248 1.00 21.78 404 ALA A CA 1
ATOM 3108 C C . ALA A 1 404 ? -31.014 22.347 51.391 1.00 21.78 404 ALA A C 1
ATOM 3110 O O . ALA A 1 404 ? -31.686 23.354 51.582 1.00 21.78 404 ALA A O 1
ATOM 3111 N N . GLY A 1 405 ? -31.479 21.312 50.662 1.00 21.50 405 GLY A N 1
ATOM 3112 C CA . GLY A 1 405 ? -32.916 21.056 50.430 1.00 21.50 405 GLY A CA 1
ATOM 3113 C C . GLY A 1 405 ? -33.288 20.400 49.089 1.00 21.50 405 GLY A C 1
ATOM 3114 O O . GLY A 1 405 ? -33.201 21.038 48.051 1.00 21.50 405 GLY A O 1
ATOM 3115 N N . VAL A 1 406 ? -33.774 19.152 49.130 1.00 23.02 406 VAL A N 1
ATOM 3116 C CA . VAL A 1 406 ? -34.531 18.447 48.061 1.00 23.02 406 VAL A CA 1
ATOM 3117 C C . VAL A 1 406 ? -36.023 18.476 48.457 1.00 23.02 406 VAL A C 1
ATOM 3119 O O . VAL A 1 406 ? -36.288 18.418 49.663 1.00 23.02 406 VAL A O 1
ATOM 3122 N N . PRO A 1 407 ? -36.995 18.640 47.530 1.00 27.95 407 PRO A N 1
ATOM 3123 C CA . PRO A 1 407 ? -37.814 17.505 47.028 1.00 27.95 407 PRO A CA 1
ATOM 3124 C C . PRO A 1 407 ? -38.194 17.621 45.526 1.00 27.95 407 PRO A C 1
ATOM 3126 O O . PRO A 1 407 ? -38.378 18.714 45.007 1.00 27.95 407 PRO A O 1
ATOM 3129 N N . ASP A 1 408 ? -38.108 16.548 44.732 1.00 23.73 408 ASP A N 1
ATOM 3130 C CA . ASP A 1 408 ? -39.163 15.562 44.382 1.00 23.73 408 ASP A CA 1
ATOM 3131 C C . ASP A 1 408 ? -40.428 16.143 43.708 1.00 23.73 408 ASP A C 1
ATOM 3133 O O . ASP A 1 408 ? -41.199 16.860 44.342 1.00 23.73 408 ASP A O 1
ATOM 3137 N N . THR A 1 409 ? -40.684 15.782 42.439 1.00 24.95 409 THR A N 1
ATOM 3138 C CA . THR A 1 409 ? -41.984 15.234 41.989 1.00 24.95 409 THR A CA 1
ATOM 3139 C C . THR A 1 409 ? -41.950 14.686 40.555 1.00 24.95 409 THR A C 1
ATOM 3141 O O . THR A 1 409 ? -41.177 15.095 39.695 1.00 24.95 409 THR A O 1
ATOM 3144 N N . ARG A 1 410 ? -42.815 13.691 40.356 1.00 22.92 410 ARG A N 1
ATOM 3145 C CA . ARG A 1 410 ? -42.911 12.700 39.281 1.00 22.92 410 ARG A CA 1
ATOM 3146 C C . ARG A 1 410 ? -43.751 13.131 38.064 1.00 22.92 410 ARG A C 1
ATOM 3148 O O . ARG A 1 410 ? -44.756 13.804 38.232 1.00 22.92 410 ARG A O 1
ATOM 3155 N N . LEU A 1 411 ? -43.393 12.513 36.928 1.00 26.84 411 LEU A N 1
ATOM 3156 C CA . LEU A 1 411 ? -44.214 11.939 35.839 1.00 26.84 411 LEU A CA 1
ATOM 3157 C C . LEU A 1 411 ? -45.175 12.833 35.027 1.00 26.84 411 LEU A C 1
ATOM 3159 O O . LEU A 1 411 ? -46.172 13.339 35.529 1.00 26.84 411 LEU A O 1
ATOM 3163 N N . GLY A 1 412 ? -44.949 12.825 33.710 1.00 22.47 412 GLY A N 1
ATOM 3164 C CA . GLY A 1 412 ? -45.937 13.090 32.665 1.00 22.47 412 GLY A CA 1
ATOM 3165 C C . GLY A 1 412 ? -45.415 12.563 31.328 1.00 22.47 412 GLY A C 1
ATOM 3166 O O . GLY A 1 412 ? -44.385 13.021 30.841 1.00 22.47 412 GLY A O 1
ATOM 3167 N N . ASP A 1 413 ? -46.085 11.550 30.793 1.00 27.89 413 ASP A N 1
ATOM 3168 C CA . ASP A 1 413 ? -45.899 10.980 29.465 1.00 27.89 413 ASP A CA 1
ATOM 3169 C C . ASP A 1 413 ? -46.413 11.935 28.374 1.00 27.89 413 ASP A C 1
ATOM 3171 O O . ASP A 1 413 ? -47.390 12.659 28.545 1.00 27.89 413 ASP A O 1
ATOM 3175 N N . GLY A 1 414 ? -45.747 11.957 27.221 1.00 23.48 414 GLY A N 1
ATOM 3176 C CA . GLY A 1 414 ? -46.170 12.798 26.106 1.00 23.48 414 GLY A CA 1
ATOM 3177 C C . GLY A 1 414 ? -45.275 12.618 24.892 1.00 23.48 414 GLY A C 1
ATOM 3178 O O . GLY A 1 414 ? -44.121 13.025 24.891 1.00 23.48 414 GLY A O 1
ATOM 3179 N N . SER A 1 415 ? -45.827 11.971 23.870 1.00 26.06 415 SER A N 1
ATOM 3180 C CA . SER A 1 415 ? -45.293 11.759 22.521 1.00 26.06 415 SER A CA 1
ATOM 3181 C C . SER A 1 415 ? -44.266 12.797 22.037 1.00 26.06 415 SER A C 1
ATOM 3183 O O . SER A 1 415 ? -44.595 13.972 21.855 1.00 26.06 415 SER A O 1
ATOM 3185 N N . ALA A 1 416 ? -43.053 12.334 21.723 1.00 26.00 416 ALA A N 1
ATOM 3186 C CA . ALA A 1 416 ? -42.007 13.132 21.093 1.00 26.00 416 ALA A CA 1
ATOM 3187 C C . ALA A 1 416 ? -42.372 13.471 19.636 1.00 26.00 416 ALA A C 1
ATOM 3189 O O . ALA A 1 416 ? -42.022 12.763 18.692 1.00 26.00 416 ALA A O 1
ATOM 3190 N N . THR A 1 417 ? -43.067 14.591 19.453 1.00 24.69 417 THR A N 1
ATOM 3191 C CA . THR A 1 417 ? -43.003 15.350 18.202 1.00 24.69 417 THR A CA 1
ATOM 3192 C C . THR A 1 417 ? -41.630 16.015 18.179 1.00 24.69 417 THR A C 1
ATOM 3194 O O . THR A 1 417 ? -41.319 16.786 19.085 1.00 24.69 417 THR A O 1
ATOM 3197 N N . ARG A 1 418 ? -40.780 15.688 17.194 1.00 30.34 418 ARG A N 1
ATOM 3198 C CA . ARG A 1 418 ? -39.484 16.361 17.011 1.00 30.34 418 ARG A CA 1
ATOM 3199 C C . ARG A 1 418 ? -39.750 17.848 16.775 1.00 30.34 418 ARG A C 1
ATOM 3201 O O . ARG A 1 418 ? -40.211 18.231 15.704 1.00 30.34 418 ARG A O 1
ATOM 3208 N N . LEU A 1 419 ? -39.493 18.667 17.787 1.00 28.47 419 LEU A N 1
ATOM 3209 C CA . LEU A 1 419 ? -39.444 20.115 17.654 1.00 28.47 419 LEU A CA 1
ATOM 3210 C C . LEU A 1 419 ? -38.182 20.448 16.857 1.00 28.47 419 LEU A C 1
ATOM 3212 O O . LEU A 1 419 ? -37.074 20.327 17.372 1.00 28.47 419 LEU A O 1
ATOM 3216 N N . ALA A 1 420 ? -38.356 20.822 15.589 1.00 34.28 420 ALA A N 1
ATOM 3217 C CA . ALA A 1 420 ? -37.326 21.531 14.846 1.00 34.28 420 ALA A CA 1
ATOM 3218 C C . ALA A 1 420 ? -37.025 22.827 15.610 1.00 34.28 420 ALA A C 1
ATOM 3220 O O . ALA A 1 420 ? -37.927 23.634 15.850 1.00 34.28 420 ALA A O 1
ATOM 3221 N N . THR A 1 421 ? -35.782 23.002 16.048 1.00 42.47 421 THR A N 1
ATOM 3222 C CA . THR A 1 421 ? -35.311 24.265 16.609 1.00 42.47 421 THR A CA 1
ATOM 3223 C C . THR A 1 421 ? -35.434 25.329 15.521 1.00 42.47 421 THR A C 1
ATOM 3225 O O . THR A 1 421 ? -34.849 25.202 14.449 1.00 42.47 421 THR A O 1
ATOM 3228 N N . ALA A 1 422 ? -36.262 26.348 15.750 1.00 46.03 422 ALA A N 1
ATOM 3229 C CA . ALA A 1 422 ? -36.436 27.430 14.790 1.00 46.03 422 ALA A CA 1
ATOM 3230 C C . ALA A 1 422 ? -35.130 28.240 14.698 1.00 46.03 422 ALA A C 1
ATOM 3232 O O . ALA A 1 422 ? -34.721 28.845 15.689 1.00 46.03 422 ALA A O 1
ATOM 3233 N N . SER A 1 423 ? -34.477 28.237 13.529 1.00 52.69 423 SER A N 1
ATOM 3234 C CA . SER A 1 423 ? -33.333 29.112 13.240 1.00 52.69 423 SER A CA 1
ATOM 3235 C C . SER A 1 423 ? -33.765 30.583 13.333 1.00 52.69 423 SER A C 1
ATOM 3237 O O . SER A 1 423 ? -34.882 30.938 12.944 1.00 52.69 423 SER A O 1
ATOM 3239 N N . THR A 1 424 ? -32.896 31.453 13.858 1.00 70.88 424 THR A N 1
ATOM 3240 C CA . THR A 1 424 ? -33.129 32.906 13.839 1.00 70.88 424 THR A CA 1
ATOM 3241 C C . THR A 1 424 ? -33.146 33.417 12.389 1.00 70.88 424 THR A C 1
ATOM 3243 O O . THR A 1 424 ? -32.545 32.783 11.520 1.00 70.88 424 THR A O 1
ATOM 3246 N N . PRO A 1 425 ? -33.801 34.557 12.087 1.00 70.62 425 PRO A N 1
ATOM 3247 C CA . PRO A 1 425 ? -33.797 35.121 10.734 1.00 70.62 425 PRO A CA 1
ATOM 3248 C C . PRO A 1 425 ? -32.381 35.337 10.171 1.00 70.62 425 PRO A C 1
ATOM 3250 O O . PRO A 1 425 ? -32.123 34.966 9.031 1.00 70.62 425 PRO A O 1
ATOM 3253 N N . ALA A 1 426 ? -31.447 35.823 10.998 1.00 68.56 426 ALA A N 1
ATOM 3254 C CA . ALA A 1 426 ? -30.041 35.998 10.625 1.00 68.56 426 ALA A CA 1
ATOM 3255 C C . ALA A 1 426 ? -29.328 34.661 10.340 1.00 68.56 426 ALA A C 1
ATOM 3257 O O . ALA A 1 426 ? -28.605 34.540 9.353 1.00 68.56 426 ALA A O 1
ATOM 3258 N N . ALA A 1 427 ? -29.582 33.622 11.147 1.00 72.31 427 ALA A N 1
ATOM 3259 C CA . ALA A 1 427 ? -29.043 32.289 10.883 1.00 72.31 427 ALA A CA 1
ATOM 3260 C C . ALA A 1 427 ? -29.623 31.686 9.593 1.00 72.31 427 ALA A C 1
ATOM 3262 O O . ALA A 1 427 ? -28.894 31.038 8.855 1.00 72.31 427 ALA A O 1
ATOM 3263 N N . ALA A 1 428 ? -30.897 31.930 9.271 1.00 77.88 428 ALA A N 1
ATOM 3264 C CA . ALA A 1 428 ? -31.511 31.444 8.033 1.00 77.88 428 ALA A CA 1
ATOM 3265 C C . ALA A 1 428 ? -30.937 32.122 6.770 1.00 77.88 428 ALA A C 1
ATOM 3267 O O . ALA A 1 428 ? -30.770 31.466 5.741 1.00 77.88 428 ALA A O 1
ATOM 3268 N N . GLU A 1 429 ? -30.604 33.414 6.842 1.00 80.75 429 GLU A N 1
ATOM 3269 C CA . GLU A 1 429 ? -29.910 34.126 5.757 1.00 80.75 429 GLU A CA 1
ATOM 3270 C C . GLU A 1 429 ? -28.472 33.616 5.581 1.00 80.75 429 GLU A C 1
ATOM 3272 O O . GLU A 1 429 ? -28.043 33.349 4.455 1.00 80.75 429 GLU A O 1
ATOM 3277 N N . MET A 1 430 ? -27.755 33.383 6.685 1.00 86.06 430 MET A N 1
ATOM 3278 C CA . MET A 1 430 ? -26.414 32.794 6.660 1.00 86.06 430 MET A CA 1
ATOM 3279 C C . MET A 1 430 ? -26.429 31.345 6.137 1.00 86.06 430 MET A C 1
ATOM 3281 O O . MET A 1 430 ? -25.579 30.983 5.323 1.00 86.06 430 MET A O 1
ATOM 3285 N N . GLU A 1 431 ? -27.427 30.532 6.513 1.00 90.94 431 GLU A N 1
ATOM 3286 C CA . GLU A 1 431 ? -27.636 29.175 5.979 1.00 90.94 431 GLU A CA 1
ATOM 3287 C C . GLU A 1 431 ? -27.744 29.200 4.441 1.00 90.94 431 GLU A C 1
ATOM 3289 O O . GLU A 1 431 ? -27.144 28.362 3.765 1.00 90.94 431 GLU A O 1
ATOM 3294 N N . ALA A 1 432 ? -28.446 30.182 3.863 1.00 85.88 432 ALA A N 1
ATOM 3295 C CA . ALA A 1 432 ? -28.590 30.303 2.412 1.00 85.88 432 ALA A CA 1
ATOM 3296 C C . ALA A 1 432 ? -27.263 30.634 1.705 1.00 85.88 432 ALA A C 1
ATOM 3298 O O . ALA A 1 432 ? -26.956 30.041 0.667 1.00 85.88 432 ALA A O 1
ATOM 3299 N N . VAL A 1 433 ? -26.458 31.544 2.266 1.00 86.62 433 VAL A N 1
ATOM 3300 C CA . VAL A 1 433 ? -25.147 31.911 1.697 1.00 86.62 433 VAL A CA 1
ATOM 3301 C C . VAL A 1 433 ? -24.170 30.739 1.775 1.00 86.62 433 VAL A C 1
ATOM 3303 O O . VAL A 1 433 ? -23.538 30.394 0.774 1.00 86.62 433 VAL A O 1
ATOM 3306 N N . LEU A 1 434 ? -24.079 30.093 2.939 1.00 89.19 434 LEU A N 1
ATOM 3307 C CA . LEU A 1 434 ? -23.192 28.953 3.172 1.00 89.19 434 LEU A CA 1
ATOM 3308 C C . LEU A 1 434 ? -23.578 27.735 2.318 1.00 89.19 434 LEU A C 1
ATOM 3310 O O . LEU A 1 434 ? -22.703 27.105 1.725 1.00 89.19 434 LEU A O 1
ATOM 3314 N N . SER A 1 435 ? -24.877 27.439 2.183 1.00 88.69 435 SER A N 1
ATOM 3315 C CA . SER A 1 435 ? -25.365 26.375 1.293 1.00 88.69 435 SER A CA 1
ATOM 3316 C C . SER A 1 435 ? -24.987 26.642 -0.169 1.00 88.69 435 SER A C 1
ATOM 3318 O O . SER A 1 435 ? -24.585 25.716 -0.874 1.00 88.69 435 SER A O 1
ATOM 3320 N N . GLY A 1 436 ? -25.032 27.905 -0.613 1.00 83.31 436 GLY A N 1
ATOM 3321 C CA . GLY A 1 436 ? -24.573 28.309 -1.945 1.00 83.31 436 GLY A CA 1
ATOM 3322 C C . GLY A 1 436 ? -23.077 28.062 -2.161 1.00 83.31 436 GLY A C 1
ATOM 3323 O O . GLY A 1 436 ? -22.702 27.442 -3.152 1.00 83.31 436 GLY A O 1
ATOM 3324 N N . VAL A 1 437 ? -22.231 28.466 -1.206 1.00 85.19 437 VAL A N 1
ATOM 3325 C CA . VAL A 1 437 ? -20.776 28.209 -1.257 1.00 85.19 437 VAL A CA 1
ATOM 3326 C C . VAL A 1 437 ? -20.480 26.711 -1.340 1.00 85.19 437 VAL A C 1
ATOM 3328 O O . VAL A 1 437 ? -19.673 26.278 -2.159 1.00 85.19 437 VAL A O 1
ATOM 3331 N N . TRP A 1 438 ? -21.144 25.895 -0.520 1.00 87.19 438 TRP A N 1
ATOM 3332 C CA . TRP A 1 438 ? -20.911 24.449 -0.510 1.00 87.19 438 TRP A CA 1
ATOM 3333 C C . TRP A 1 438 ? -21.394 23.780 -1.794 1.00 87.19 438 TRP A C 1
ATOM 3335 O O . TRP A 1 438 ? -20.681 22.943 -2.335 1.00 87.19 438 TRP A O 1
ATOM 3345 N N . SER A 1 439 ? -22.554 24.187 -2.311 1.00 78.06 439 SER A N 1
ATOM 3346 C CA . SER A 1 439 ? -23.101 23.680 -3.577 1.00 78.06 439 SER A CA 1
ATOM 3347 C C . SER A 1 439 ? -22.148 23.945 -4.749 1.00 78.06 439 SER A C 1
ATOM 3349 O O . SER A 1 439 ? -21.884 23.049 -5.547 1.00 78.06 439 SER A O 1
ATOM 3351 N N . GLU A 1 440 ? -21.562 25.146 -4.814 1.00 78.44 440 GLU A N 1
ATOM 3352 C CA . GLU A 1 440 ? -20.584 25.510 -5.847 1.00 78.44 440 GLU A CA 1
ATOM 3353 C C . GLU A 1 440 ? -19.267 24.734 -5.721 1.00 78.44 440 GLU A C 1
ATOM 3355 O O . GLU A 1 440 ? -18.722 24.275 -6.721 1.00 78.44 440 GLU A O 1
ATOM 3360 N N . LEU A 1 441 ? -18.750 24.575 -4.501 1.00 78.50 441 LEU A N 1
ATOM 3361 C CA . LEU A 1 441 ? -17.475 23.893 -4.262 1.00 78.50 441 LEU A CA 1
ATOM 3362 C C . LEU A 1 441 ? -17.547 22.378 -4.446 1.00 78.50 441 LEU A C 1
ATOM 3364 O O . LEU A 1 441 ? -16.539 21.763 -4.790 1.00 78.50 441 LEU A O 1
ATOM 3368 N N . LEU A 1 442 ? -18.707 21.787 -4.176 1.00 75.50 442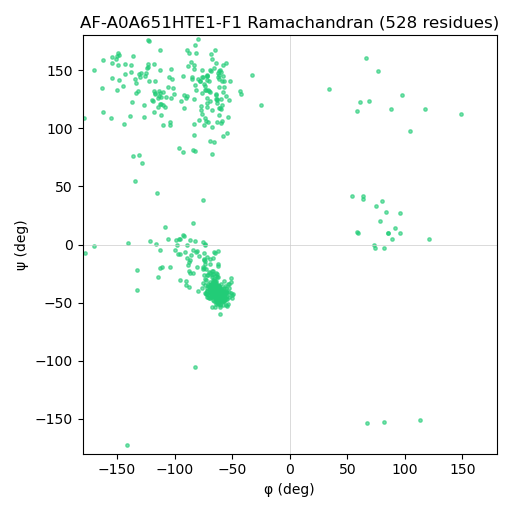 LEU A N 1
ATOM 3369 C CA . LEU A 1 442 ? -18.935 20.345 -4.246 1.00 75.50 442 LEU A CA 1
ATOM 3370 C C . LEU A 1 442 ? -19.584 19.912 -5.565 1.00 75.50 442 LEU A C 1
ATOM 3372 O O . LEU A 1 442 ? -19.817 18.721 -5.749 1.00 75.50 442 LEU A O 1
ATOM 3376 N N . GLU A 1 443 ? -19.868 20.860 -6.464 1.00 78.25 443 GLU A N 1
ATOM 3377 C CA . GLU A 1 443 ? -20.546 20.633 -7.747 1.00 78.25 443 GLU A CA 1
ATOM 3378 C C . GLU A 1 443 ? -21.900 19.907 -7.580 1.00 78.25 443 GLU A C 1
ATOM 3380 O O . GLU A 1 443 ? -22.252 19.008 -8.343 1.00 78.25 443 GLU A O 1
ATOM 3385 N N . GLN A 1 444 ? -22.677 20.298 -6.561 1.00 78.25 444 GLN A N 1
ATOM 3386 C CA . GLN A 1 444 ? -23.986 19.713 -6.242 1.00 78.25 444 GLN A CA 1
ATOM 3387 C C . GLN A 1 444 ? -25.111 20.744 -6.377 1.00 78.25 444 GLN A C 1
ATOM 3389 O O . GLN A 1 444 ? -24.969 21.885 -5.952 1.00 78.25 444 GLN A O 1
ATOM 3394 N N . ASP A 1 445 ? -26.268 20.325 -6.902 1.00 64.69 445 ASP A N 1
ATOM 3395 C CA . ASP A 1 445 ? -27.428 21.213 -7.105 1.00 64.69 445 ASP A CA 1
ATOM 3396 C C . ASP A 1 445 ? -28.026 21.740 -5.790 1.00 64.69 445 ASP A C 1
ATOM 3398 O O . ASP A 1 445 ? -28.567 22.848 -5.737 1.00 64.69 445 ASP A O 1
ATOM 3402 N N . ARG A 1 446 ? -27.995 20.918 -4.733 1.00 71.75 446 ARG A N 1
ATOM 3403 C CA . ARG A 1 446 ? -28.506 21.251 -3.400 1.00 71.75 446 ARG A CA 1
ATOM 3404 C C . ARG A 1 446 ? -27.738 20.512 -2.319 1.00 71.75 446 ARG A C 1
ATOM 3406 O O . ARG A 1 446 ? -27.624 19.292 -2.369 1.00 71.75 446 ARG A O 1
ATOM 3413 N N . VAL A 1 447 ? -27.349 21.252 -1.288 1.00 78.62 447 VAL A N 1
ATOM 3414 C CA . VAL A 1 447 ? -26.736 20.715 -0.074 1.00 78.62 447 VAL A CA 1
ATOM 3415 C C . VAL A 1 447 ? -27.728 20.782 1.087 1.00 78.62 447 VAL A C 1
ATOM 3417 O O . VAL A 1 447 ? -28.291 21.843 1.364 1.00 78.62 447 VAL A O 1
ATOM 3420 N N . ASP A 1 448 ? -27.955 19.652 1.763 1.00 78.88 448 ASP A N 1
ATOM 3421 C CA . ASP A 1 448 ? -28.757 19.610 2.990 1.00 78.88 448 ASP A CA 1
ATOM 3422 C C . ASP A 1 448 ? -28.013 20.314 4.132 1.00 78.88 448 ASP A C 1
ATOM 3424 O O . ASP A 1 448 ? -26.836 20.055 4.385 1.00 78.88 448 ASP A O 1
ATOM 3428 N N . VAL A 1 449 ? -28.714 21.211 4.828 1.00 80.06 449 VAL A N 1
ATOM 3429 C CA . VAL A 1 449 ? -28.120 22.109 5.821 1.00 80.06 449 VAL A CA 1
ATOM 3430 C C . VAL A 1 449 ? -27.631 21.395 7.080 1.00 80.06 449 VAL A C 1
ATOM 3432 O O . VAL A 1 449 ? -26.842 21.962 7.835 1.00 80.06 449 VAL A O 1
ATOM 3435 N N . GLU A 1 450 ? -28.087 20.160 7.292 1.00 77.38 450 GLU A N 1
ATOM 3436 C CA . GLU A 1 450 ? -27.660 19.280 8.385 1.00 77.38 450 GLU A CA 1
ATOM 3437 C C . GLU A 1 450 ? -26.582 18.276 7.964 1.00 77.38 450 GLU A C 1
ATOM 3439 O O . GLU A 1 450 ? -26.030 17.577 8.813 1.00 77.38 450 GLU A O 1
ATOM 3444 N N . THR A 1 451 ? -26.261 18.184 6.670 1.00 60.47 451 THR A N 1
ATOM 3445 C CA . THR A 1 451 ? -25.252 17.236 6.193 1.00 60.47 451 THR A CA 1
ATOM 3446 C C . THR A 1 451 ? -23.853 17.812 6.375 1.00 60.47 451 THR A C 1
ATOM 3448 O O . THR A 1 451 ? -23.599 18.993 6.136 1.00 60.47 451 THR A O 1
ATOM 3451 N N . ASN A 1 452 ? -22.935 16.965 6.833 1.00 73.62 452 ASN A N 1
ATOM 3452 C CA . ASN A 1 452 ? -21.567 17.357 7.122 1.00 73.62 452 ASN A CA 1
ATOM 3453 C C . ASN A 1 452 ? -20.792 17.671 5.830 1.00 73.62 452 ASN A C 1
ATOM 3455 O O . ASN A 1 452 ? -20.761 16.857 4.907 1.00 73.62 452 ASN A O 1
ATOM 3459 N N . PHE A 1 453 ? -20.092 18.804 5.795 1.00 72.44 453 PHE A N 1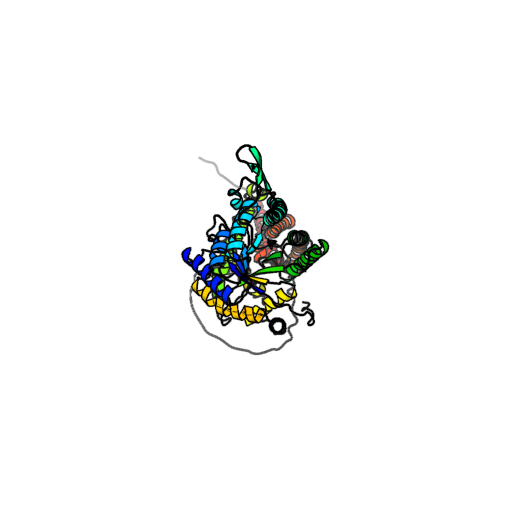
ATOM 3460 C CA . PHE A 1 453 ? -19.277 19.260 4.667 1.00 72.44 453 PHE A CA 1
ATOM 3461 C C . PHE A 1 453 ? -18.323 18.178 4.135 1.00 72.44 453 PHE A C 1
ATOM 3463 O O . PHE A 1 453 ? -18.223 17.952 2.931 1.00 72.44 453 PHE A O 1
ATOM 3470 N N . PHE A 1 454 ? -17.670 17.438 5.031 1.00 64.50 454 PHE A N 1
ATOM 3471 C CA . PHE A 1 454 ? -16.721 16.377 4.685 1.00 64.50 454 PHE A CA 1
ATOM 3472 C C . PHE A 1 454 ? -17.400 15.055 4.303 1.00 64.50 454 PHE A C 1
ATOM 3474 O O . PHE A 1 454 ? -16.783 14.195 3.678 1.00 64.50 454 PHE A O 1
ATOM 3481 N N . GLU A 1 455 ? -18.667 14.847 4.669 1.00 54.53 455 GLU A N 1
ATOM 3482 C CA . GLU A 1 455 ? -19.455 13.712 4.161 1.00 54.53 455 GLU A CA 1
ATOM 3483 C C . GLU A 1 455 ? -19.864 13.913 2.708 1.00 54.53 455 GLU A C 1
ATOM 3485 O O . GLU A 1 455 ? -19.918 12.946 1.951 1.00 54.53 455 GLU A O 1
ATOM 3490 N N . LEU A 1 456 ? -20.032 15.168 2.294 1.00 68.31 456 LEU A N 1
ATOM 3491 C CA . LEU A 1 456 ? -20.307 15.527 0.906 1.00 68.31 456 LEU A CA 1
ATOM 3492 C C . LEU A 1 456 ? -19.081 15.393 -0.011 1.00 68.31 456 LEU A C 1
ATOM 3494 O O . LEU A 1 456 ? -19.184 15.650 -1.205 1.00 68.31 456 LEU A O 1
ATOM 3498 N N . GLY A 1 457 ? -17.931 14.968 0.523 1.00 51.25 457 GLY A N 1
ATOM 3499 C CA . GLY A 1 457 ? -16.694 14.790 -0.239 1.00 51.25 457 GLY A CA 1
ATOM 3500 C C . GLY A 1 457 ? -15.737 15.979 -0.171 1.00 51.25 457 GLY A C 1
ATOM 3501 O O . GLY A 1 457 ? -14.736 15.984 -0.890 1.00 51.25 457 GLY A O 1
ATOM 3502 N N . ALA A 1 458 ? -15.988 16.966 0.700 1.00 58.69 458 ALA A N 1
ATOM 3503 C CA . ALA A 1 458 ? -15.028 18.039 0.917 1.00 58.69 458 ALA A CA 1
ATOM 3504 C C . ALA A 1 458 ? -13.696 17.501 1.463 1.00 58.69 458 ALA A C 1
ATOM 3506 O O . ALA A 1 458 ? -13.653 16.704 2.399 1.00 58.69 458 ALA A O 1
ATOM 3507 N N . HIS A 1 459 ? -12.593 17.992 0.904 1.00 56.62 459 HIS A N 1
ATOM 3508 C CA . HIS A 1 459 ? -11.226 17.711 1.346 1.00 56.62 459 HIS A CA 1
ATOM 3509 C C . HIS A 1 459 ? -10.486 19.013 1.674 1.00 56.62 459 HIS A C 1
ATOM 3511 O O . HIS A 1 459 ? -11.000 20.102 1.430 1.00 56.62 459 HIS A O 1
ATOM 3517 N N . SER A 1 460 ? -9.249 18.934 2.172 1.00 52.06 460 SER A N 1
ATOM 3518 C CA . SER A 1 460 ? -8.513 20.095 2.700 1.00 52.06 460 SER A CA 1
ATOM 3519 C C . SER A 1 460 ? -8.436 21.287 1.734 1.00 52.06 460 SER A C 1
ATOM 3521 O O . SER A 1 460 ? -8.645 22.418 2.153 1.00 52.06 460 SER A O 1
ATOM 3523 N N . LEU A 1 461 ? -8.226 21.058 0.429 1.00 56.97 461 LEU A N 1
ATOM 3524 C CA . LEU A 1 461 ? -8.256 22.141 -0.568 1.00 56.97 461 LEU A CA 1
ATOM 3525 C C . LEU A 1 461 ? -9.647 22.794 -0.720 1.00 56.97 461 LEU A C 1
ATOM 3527 O O . LEU A 1 461 ? -9.726 24.008 -0.882 1.00 56.97 461 LEU A O 1
ATOM 3531 N N . LEU A 1 462 ? -10.737 22.021 -0.644 1.00 67.94 462 LEU A N 1
ATOM 3532 C CA . LEU A 1 462 ? -12.101 22.561 -0.665 1.00 67.94 462 LEU A CA 1
ATOM 3533 C C . LEU A 1 462 ? -12.431 23.297 0.634 1.00 67.94 462 LEU A C 1
ATOM 3535 O O . LEU A 1 462 ? -13.102 24.315 0.581 1.00 67.94 462 LEU A O 1
ATOM 3539 N N . ALA A 1 463 ? -11.912 22.841 1.777 1.00 68.94 463 ALA A N 1
ATOM 3540 C CA . ALA A 1 463 ? -12.056 23.539 3.053 1.00 68.94 463 ALA A CA 1
ATOM 3541 C C . ALA A 1 463 ? -11.372 24.914 3.041 1.00 68.94 463 ALA A C 1
ATOM 3543 O O . ALA A 1 463 ? -11.966 25.897 3.473 1.00 68.94 463 ALA A O 1
ATOM 3544 N N . VAL A 1 464 ? -10.168 25.012 2.468 1.00 65.25 464 VAL A N 1
ATOM 3545 C CA . VAL A 1 464 ? -9.480 26.303 2.299 1.00 65.25 464 VAL A CA 1
ATOM 3546 C C . VAL A 1 464 ? -10.252 27.222 1.345 1.00 65.25 464 VAL A C 1
ATOM 3548 O O . VAL A 1 464 ? -10.463 28.390 1.660 1.00 65.25 464 VAL A O 1
ATOM 3551 N N . ARG A 1 465 ? -10.742 26.696 0.213 1.00 64.69 465 ARG A N 1
ATOM 3552 C CA . ARG A 1 465 ? -11.581 27.474 -0.719 1.00 64.69 465 ARG A CA 1
ATOM 3553 C C . ARG A 1 465 ? -12.910 27.905 -0.096 1.00 64.69 465 ARG A C 1
ATOM 3555 O O . ARG A 1 465 ? -13.372 29.004 -0.373 1.00 64.69 465 ARG A O 1
ATOM 3562 N N . ALA A 1 466 ? -13.514 27.065 0.743 1.00 79.06 466 ALA A N 1
ATOM 3563 C CA . ALA A 1 466 ? -14.735 27.393 1.471 1.00 79.06 466 ALA A CA 1
ATOM 3564 C C . ALA A 1 466 ? -14.500 28.561 2.423 1.00 79.06 466 ALA A C 1
ATOM 3566 O O . ALA A 1 466 ? -15.255 29.523 2.379 1.00 79.06 466 ALA A O 1
ATOM 3567 N N . VAL A 1 467 ? -13.429 28.523 3.215 1.00 78.62 467 VAL A N 1
ATOM 3568 C CA . VAL A 1 467 ? -13.040 29.635 4.093 1.00 78.62 467 VAL A CA 1
ATOM 3569 C C . VAL A 1 467 ? -12.885 30.944 3.313 1.00 78.62 467 VAL A C 1
ATOM 3571 O O . VAL A 1 467 ? -13.441 31.969 3.709 1.00 78.62 467 VAL A O 1
ATOM 3574 N N . GLU A 1 468 ? -12.185 30.913 2.178 1.00 73.88 468 GLU A N 1
ATOM 3575 C CA . GLU A 1 468 ? -11.990 32.092 1.331 1.00 73.88 468 GLU A CA 1
ATOM 3576 C C . GLU A 1 468 ? -13.316 32.630 0.773 1.00 73.88 468 GLU A C 1
ATOM 3578 O O . GLU A 1 468 ? -13.616 33.812 0.942 1.00 73.88 468 GLU A O 1
ATOM 3583 N N . GLN A 1 469 ? -14.143 31.766 0.178 1.00 78.56 469 GLN A N 1
ATOM 3584 C CA . GLN A 1 469 ? -15.429 32.171 -0.397 1.00 78.56 469 GLN A CA 1
ATOM 3585 C C . GLN A 1 469 ? -16.426 32.651 0.659 1.00 78.56 469 GLN A C 1
ATOM 3587 O O . GLN A 1 469 ? -17.207 33.565 0.388 1.00 78.56 469 GLN A O 1
ATOM 3592 N N . ILE A 1 470 ? -16.411 32.065 1.860 1.00 85.50 470 ILE A N 1
ATOM 3593 C CA . ILE A 1 470 ? -17.235 32.539 2.974 1.00 85.50 470 ILE A CA 1
ATOM 3594 C C . ILE A 1 470 ? -16.786 33.948 3.351 1.00 85.50 470 ILE A C 1
ATOM 3596 O O . ILE A 1 470 ? -17.614 34.855 3.336 1.00 85.50 470 ILE A O 1
ATOM 3600 N N . ARG A 1 471 ? -15.485 34.169 3.569 1.00 79.94 471 ARG A N 1
ATOM 3601 C CA . ARG A 1 471 ? -14.940 35.496 3.887 1.00 79.94 471 ARG A CA 1
ATOM 3602 C C . ARG A 1 471 ? -15.294 36.541 2.829 1.00 79.94 471 ARG A C 1
ATOM 3604 O O . ARG A 1 471 ? -15.687 37.649 3.177 1.00 79.94 471 ARG A O 1
ATOM 3611 N N . GLU A 1 472 ? -15.185 36.205 1.546 1.00 75.69 472 GLU A N 1
ATOM 3612 C CA . GLU A 1 472 ? -15.525 37.118 0.446 1.00 75.69 472 GLU A CA 1
ATOM 3613 C C . GLU A 1 472 ? -17.013 37.486 0.399 1.00 75.69 472 GLU A C 1
ATOM 3615 O O . GLU A 1 472 ? -17.354 38.625 0.078 1.00 75.69 472 GLU A O 1
ATOM 3620 N N . ARG A 1 473 ? -17.903 36.535 0.705 1.00 85.00 473 ARG A N 1
ATOM 3621 C CA . ARG A 1 473 ? -19.358 36.719 0.576 1.00 85.00 473 ARG A CA 1
ATOM 3622 C C . ARG A 1 473 ? -20.019 37.271 1.830 1.00 85.00 473 ARG A C 1
ATOM 3624 O O . ARG A 1 473 ? -21.026 37.964 1.713 1.00 85.00 473 ARG A O 1
ATOM 3631 N N . THR A 1 474 ? -19.490 36.953 3.007 1.00 82.81 474 THR A N 1
ATOM 3632 C CA . THR A 1 474 ? -20.101 37.309 4.298 1.00 82.81 474 THR A CA 1
ATOM 3633 C C . THR A 1 474 ? -19.291 38.348 5.064 1.00 82.81 474 THR A C 1
ATOM 3635 O O . THR A 1 474 ? -19.832 39.005 5.946 1.00 82.81 474 THR A O 1
ATOM 3638 N N . GLY A 1 475 ? -18.006 38.522 4.742 1.00 74.56 475 GLY A N 1
ATOM 3639 C CA . GLY A 1 475 ? -17.087 39.350 5.520 1.00 74.56 475 GLY A CA 1
ATOM 3640 C C . GLY A 1 475 ? -16.641 38.713 6.840 1.00 74.56 475 GLY A C 1
ATOM 3641 O O . GLY A 1 475 ? -15.807 39.299 7.526 1.00 74.56 475 GLY A O 1
ATOM 3642 N N . HIS A 1 476 ? -17.149 37.527 7.195 1.00 78.94 476 HIS A N 1
ATOM 3643 C CA . HIS A 1 476 ? -16.739 36.816 8.402 1.00 78.94 476 HIS A CA 1
ATOM 3644 C C . HIS A 1 476 ? -15.440 36.051 8.176 1.00 78.94 476 HIS A C 1
ATOM 3646 O O . HIS A 1 476 ? -15.281 35.324 7.193 1.00 78.94 476 HIS A O 1
ATOM 3652 N N . THR A 1 477 ? -14.516 36.187 9.121 1.00 71.75 477 THR A N 1
ATOM 3653 C CA . THR A 1 477 ? -13.320 35.351 9.168 1.00 71.75 477 THR A CA 1
ATOM 3654 C C . THR A 1 477 ? -13.717 33.989 9.719 1.00 71.75 477 THR A C 1
ATOM 3656 O O . THR A 1 477 ? -14.164 33.892 10.856 1.00 71.75 477 THR A O 1
ATOM 3659 N N . VAL A 1 478 ? -13.576 32.954 8.897 1.00 72.56 478 VAL A N 1
ATOM 3660 C CA . VAL A 1 478 ? -13.826 31.561 9.275 1.00 72.56 478 VAL A CA 1
ATOM 3661 C C . VAL A 1 478 ? -12.501 30.833 9.206 1.00 72.56 478 VAL A C 1
ATOM 3663 O O . VAL A 1 478 ? -11.841 30.871 8.173 1.00 72.56 478 VAL A O 1
ATOM 3666 N N . GLU A 1 479 ? -12.097 30.165 10.274 1.00 66.88 479 GLU A N 1
ATOM 3667 C CA . GLU A 1 479 ? -10.919 29.309 10.239 1.00 66.88 479 GLU A CA 1
ATOM 3668 C C . GLU A 1 479 ? -11.302 27.935 9.681 1.00 66.88 479 GLU A C 1
ATOM 3670 O O . GLU A 1 479 ? -12.431 27.462 9.822 1.00 66.88 479 GLU A O 1
ATOM 3675 N N . VAL A 1 480 ? -10.346 27.216 9.086 1.00 60.72 480 VAL A N 1
ATOM 3676 C CA . VAL A 1 480 ? -10.606 25.847 8.597 1.00 60.72 480 VAL A CA 1
ATOM 3677 C C . VAL A 1 480 ? -11.113 24.943 9.729 1.00 60.72 480 VAL A C 1
ATOM 3679 O O . VAL A 1 480 ? -11.934 24.062 9.492 1.00 60.72 480 VAL A O 1
ATOM 3682 N N . VAL A 1 481 ? -10.678 25.184 10.970 1.00 53.47 481 VAL A N 1
ATOM 3683 C CA . VAL A 1 481 ? -11.155 24.464 12.162 1.00 53.47 481 VAL A CA 1
ATOM 3684 C C . VAL A 1 481 ? -12.631 24.700 12.448 1.00 53.47 481 VAL A C 1
ATOM 3686 O O . VAL A 1 481 ? -13.293 23.779 12.928 1.00 53.47 481 VAL A O 1
ATOM 3689 N N . ASP A 1 482 ? -13.178 25.865 12.117 1.00 62.72 482 ASP A N 1
ATOM 3690 C CA . ASP A 1 482 ? -14.601 26.133 12.324 1.00 62.72 482 ASP A CA 1
ATOM 3691 C C . ASP A 1 482 ? -15.456 25.239 11.428 1.00 62.72 482 ASP A C 1
ATOM 3693 O O . ASP A 1 482 ? -16.503 24.771 11.863 1.00 62.72 482 ASP A O 1
ATOM 3697 N N . LEU A 1 483 ? -14.958 24.868 10.242 1.00 72.06 483 LEU A N 1
ATOM 3698 C CA . LEU A 1 483 ? -15.599 23.862 9.388 1.00 72.06 483 LEU A CA 1
ATOM 3699 C C . LEU A 1 483 ? -15.577 22.456 10.005 1.00 72.06 483 LEU A C 1
ATOM 3701 O O . LEU A 1 483 ? -16.402 21.630 9.642 1.00 72.06 483 LEU A O 1
ATOM 3705 N N . PHE A 1 484 ? -14.662 22.152 10.930 1.00 61.69 484 PHE A N 1
ATOM 3706 C CA . PHE A 1 484 ? -14.663 20.884 11.676 1.00 61.69 484 PHE A CA 1
ATOM 3707 C C . PHE A 1 484 ? -15.518 20.957 12.941 1.00 61.69 484 PHE A C 1
ATOM 3709 O O . PHE A 1 484 ? -16.174 19.979 13.300 1.00 61.69 484 PHE A O 1
ATOM 3716 N N . ARG A 1 485 ? -15.513 22.107 13.619 1.00 55.38 485 ARG A N 1
ATOM 3717 C CA . ARG A 1 485 ? -16.277 22.349 14.848 1.00 55.38 485 ARG A CA 1
ATOM 3718 C C . ARG A 1 485 ? -17.770 22.515 14.572 1.00 55.38 485 ARG A C 1
ATOM 3720 O O . ARG A 1 485 ? -18.593 22.065 15.367 1.00 55.38 485 ARG A O 1
ATOM 3727 N N . PHE A 1 486 ? -18.095 23.114 13.433 1.00 78.44 486 PHE A N 1
ATOM 3728 C CA . PHE A 1 486 ? -19.439 23.388 12.948 1.00 78.44 486 PHE A CA 1
ATOM 3729 C C . PHE A 1 486 ? -19.579 22.853 11.519 1.00 78.44 486 PHE A C 1
ATOM 3731 O O . PHE A 1 486 ? -19.632 23.610 10.550 1.00 78.44 486 PHE A O 1
ATOM 3738 N N . PRO A 1 487 ? -19.595 21.522 11.353 1.00 76.38 487 PRO A N 1
ATOM 3739 C CA . PRO A 1 487 ? -19.390 20.920 10.050 1.00 76.38 487 PRO A CA 1
ATOM 3740 C C . PRO A 1 487 ? -20.639 20.873 9.178 1.00 76.38 487 PRO A C 1
ATOM 3742 O O . PRO A 1 487 ? -20.575 20.325 8.085 1.00 76.38 487 PRO A O 1
ATOM 3745 N N . THR A 1 488 ? -21.768 21.415 9.631 1.00 82.88 488 THR A N 1
ATOM 3746 C CA . THR A 1 488 ? -23.010 21.534 8.851 1.00 82.88 488 THR A CA 1
ATOM 3747 C C . THR A 1 488 ? -23.311 23.003 8.572 1.00 82.88 488 THR A C 1
ATOM 3749 O O . THR A 1 488 ? -22.982 23.860 9.398 1.00 82.88 488 THR A O 1
ATOM 3752 N N . VAL A 1 489 ? -23.971 23.298 7.447 1.00 87.81 489 VAL A N 1
ATOM 3753 C CA . VAL A 1 489 ? -24.381 24.667 7.081 1.00 87.81 489 VAL A CA 1
ATOM 3754 C C . VAL A 1 489 ? -25.117 25.333 8.239 1.00 87.81 489 VAL A C 1
ATOM 3756 O O . VAL A 1 489 ? -24.827 26.477 8.571 1.00 87.81 489 VAL A O 1
ATOM 3759 N N . ARG A 1 490 ? -26.023 24.599 8.896 1.00 81.81 490 ARG A N 1
ATOM 3760 C CA . ARG A 1 490 ? -26.777 25.095 10.049 1.00 81.81 490 ARG A CA 1
ATOM 3761 C C . ARG A 1 490 ? -25.885 25.411 11.241 1.00 81.81 490 ARG A C 1
ATOM 3763 O O . ARG A 1 490 ? -26.004 26.489 11.814 1.00 81.81 490 ARG A O 1
ATOM 3770 N N . SER A 1 491 ? -25.004 24.490 11.625 1.00 75.31 491 SER A N 1
ATOM 3771 C CA . SER A 1 491 ? -24.128 24.701 12.783 1.00 75.31 491 SER A CA 1
ATOM 3772 C C . SER A 1 491 ? -23.169 25.876 12.566 1.00 75.31 491 SER A C 1
ATOM 3774 O O . SER A 1 491 ? -22.955 26.664 13.485 1.00 75.31 491 SER A O 1
ATOM 3776 N N . LEU A 1 492 ? -22.650 26.037 11.344 1.00 84.56 492 LEU A N 1
ATOM 3777 C CA . LEU A 1 492 ? -21.751 27.133 10.997 1.00 84.56 492 LEU A CA 1
ATOM 3778 C C . LEU A 1 492 ? -22.510 28.458 10.899 1.00 84.56 492 LEU A C 1
ATOM 3780 O O . LEU A 1 492 ? -22.059 29.461 11.439 1.00 84.56 492 LEU A O 1
ATOM 3784 N N . ALA A 1 493 ? -23.702 28.458 10.297 1.00 86.81 493 ALA A N 1
ATOM 3785 C CA . ALA A 1 493 ? -24.563 29.635 10.239 1.00 86.81 493 ALA A CA 1
ATOM 3786 C C . ALA A 1 493 ? -24.932 30.150 11.633 1.00 86.81 493 ALA A C 1
ATOM 3788 O O . ALA A 1 493 ? -24.904 31.353 11.872 1.00 86.81 493 ALA A O 1
ATOM 3789 N N . GLN A 1 494 ? -25.252 29.245 12.560 1.00 83.00 494 GLN A N 1
ATOM 3790 C CA . GLN A 1 494 ? -25.555 29.595 13.948 1.00 83.00 494 GLN A CA 1
ATOM 3791 C C . GLN A 1 494 ? -24.336 30.156 14.681 1.00 83.00 494 GLN A C 1
ATOM 3793 O O . GLN A 1 494 ? -24.482 31.098 15.455 1.00 83.00 494 GLN A O 1
ATOM 3798 N N . HIS A 1 495 ? -23.148 29.602 14.431 1.00 84.25 495 HIS A N 1
ATOM 3799 C CA . HIS A 1 495 ? -21.912 30.121 15.004 1.00 84.25 495 HIS A CA 1
ATOM 3800 C C . HIS A 1 495 ? -21.626 31.550 14.526 1.00 84.25 495 HIS A C 1
ATOM 3802 O O . HIS A 1 495 ? -21.414 32.431 15.354 1.00 84.25 495 HIS A O 1
ATOM 3808 N N . LEU A 1 496 ? -21.706 31.788 13.215 1.00 83.75 496 LEU A N 1
ATOM 3809 C CA . LEU A 1 496 ? -21.410 33.091 12.614 1.00 83.75 496 LEU A CA 1
ATOM 3810 C C . LEU A 1 496 ? -22.479 34.145 12.930 1.00 83.75 496 LEU A C 1
ATOM 3812 O O . LEU A 1 496 ? -22.154 35.305 13.165 1.00 83.75 496 LEU A O 1
ATOM 3816 N N . ALA A 1 497 ? -23.753 33.747 13.007 1.00 77.69 497 ALA A N 1
ATOM 3817 C CA . ALA A 1 497 ? -24.832 34.644 13.414 1.00 77.69 497 ALA A CA 1
ATOM 3818 C C . ALA A 1 497 ? -24.724 35.072 14.890 1.00 77.69 497 ALA A C 1
ATOM 3820 O O . ALA A 1 497 ? -25.206 36.144 15.240 1.00 77.69 497 ALA A O 1
ATOM 3821 N N . GLY A 1 498 ? -24.087 34.265 15.748 1.00 62.50 498 GLY A N 1
ATOM 3822 C CA . GLY A 1 498 ? -23.858 34.597 17.158 1.00 62.50 498 GLY A CA 1
ATOM 3823 C C . GLY A 1 498 ? -22.764 35.645 17.399 1.00 62.50 498 GLY A C 1
ATOM 3824 O O . GLY A 1 498 ? -22.833 36.356 18.399 1.00 62.50 498 GLY A O 1
ATOM 3825 N N . ASP A 1 499 ? -21.792 35.776 16.489 1.00 51.28 499 ASP A N 1
ATOM 3826 C CA . ASP A 1 499 ? -20.738 36.803 16.565 1.00 51.28 499 ASP A CA 1
ATOM 3827 C C . ASP A 1 499 ? -21.192 38.161 15.988 1.00 51.28 499 ASP A C 1
ATOM 3829 O O . ASP A 1 499 ? -20.704 39.212 16.412 1.00 51.28 499 ASP A O 1
ATOM 3833 N N . GLY A 1 500 ? -22.183 38.165 15.086 1.00 43.69 500 GLY A N 1
ATOM 3834 C CA . GLY A 1 500 ? -22.740 39.386 14.487 1.00 43.69 500 GLY A CA 1
ATOM 3835 C C . GLY A 1 500 ? -23.435 40.320 15.488 1.00 43.69 500 GLY A C 1
ATOM 3836 O O . GLY A 1 500 ? -23.248 41.537 15.418 1.00 43.69 500 GLY A O 1
ATOM 3837 N N . ASP A 1 501 ? -24.158 39.766 16.470 1.00 39.88 501 ASP A N 1
ATOM 3838 C CA . ASP A 1 501 ? -24.857 40.554 17.499 1.00 39.88 501 ASP A CA 1
ATOM 3839 C C . ASP A 1 501 ? -23.865 41.302 18.421 1.00 39.88 501 ASP A C 1
ATOM 3841 O O . ASP A 1 501 ? -24.116 42.436 18.836 1.00 39.88 501 ASP A O 1
ATOM 3845 N N . ALA A 1 502 ? -22.694 40.716 18.701 1.00 37.78 502 ALA A N 1
ATOM 3846 C CA . ALA A 1 502 ? -21.674 41.319 19.564 1.00 37.78 502 ALA A CA 1
ATOM 3847 C C . ALA A 1 502 ? -20.901 42.464 18.876 1.00 37.78 502 ALA A C 1
ATOM 3849 O O . ALA A 1 502 ? -20.517 43.444 19.529 1.00 37.78 502 ALA A O 1
ATOM 3850 N N . GLU A 1 503 ? -20.682 42.371 17.560 1.00 36.06 503 GLU A N 1
ATOM 3851 C CA . GLU A 1 503 ? -20.036 43.430 16.776 1.00 36.06 503 GLU A CA 1
ATOM 3852 C C . GLU A 1 503 ? -20.981 44.610 16.487 1.00 36.06 503 GLU A C 1
ATOM 3854 O O . GLU A 1 503 ? -20.547 45.770 16.563 1.00 36.06 503 GLU A O 1
ATOM 3859 N N . GLU A 1 504 ? -22.272 44.360 16.231 1.00 38.19 504 GLU A N 1
ATOM 3860 C CA . GLU A 1 504 ? -23.276 45.421 16.047 1.00 38.19 504 GLU A CA 1
ATOM 3861 C C . GLU A 1 504 ? -23.546 46.200 17.343 1.00 38.19 504 GLU A C 1
ATOM 3863 O O . GLU A 1 504 ? -23.509 47.438 17.321 1.00 38.19 504 GLU A O 1
ATOM 3868 N N . GLU A 1 505 ? -23.698 45.522 18.489 1.00 40.84 505 GLU A N 1
ATOM 3869 C CA . GLU A 1 505 ? -23.848 46.184 19.796 1.00 40.84 505 GLU A CA 1
ATOM 3870 C C . GLU A 1 505 ? -22.611 47.031 20.152 1.00 40.84 505 GLU A C 1
ATOM 3872 O O . GLU A 1 505 ? -22.731 48.170 20.626 1.00 40.84 505 GLU A O 1
ATOM 3877 N N . GLY A 1 506 ? -21.405 46.531 19.855 1.00 37.69 506 GLY A N 1
ATOM 3878 C CA . GLY A 1 506 ? -20.150 47.260 20.058 1.00 37.69 506 GLY A CA 1
ATOM 3879 C C . GLY A 1 506 ? -20.023 48.509 19.175 1.00 37.69 506 GLY A C 1
ATOM 3880 O O . GLY A 1 506 ? -19.570 49.569 19.634 1.00 37.69 506 GLY A O 1
ATOM 3881 N N . MET A 1 507 ? -20.464 48.425 17.917 1.00 38.41 507 MET A N 1
ATOM 3882 C CA . MET A 1 507 ? -20.461 49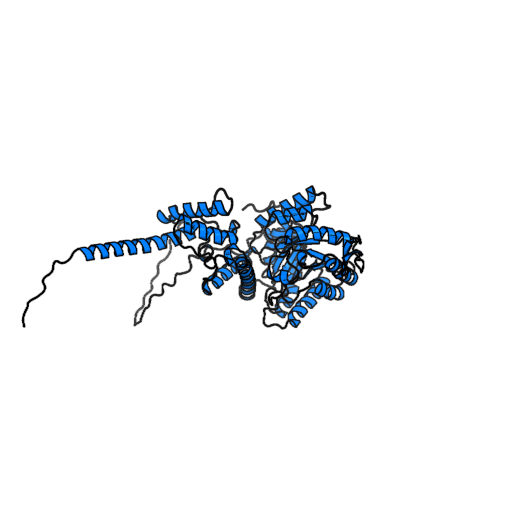.540 16.966 1.00 38.41 507 MET A CA 1
ATOM 3883 C C . MET A 1 507 ? -21.525 50.595 17.323 1.00 38.41 507 MET A C 1
ATOM 3885 O O . MET A 1 507 ? -21.274 51.803 17.200 1.00 38.41 507 MET A O 1
ATOM 3889 N N . GLU A 1 508 ? -22.694 50.175 17.808 1.00 38.41 508 GLU A N 1
ATOM 3890 C CA . GLU A 1 508 ? -23.776 51.064 18.237 1.00 38.41 508 GLU A CA 1
ATOM 3891 C C . GLU A 1 508 ? -23.439 51.785 19.553 1.00 38.41 508 GLU A C 1
ATOM 3893 O O . GLU A 1 508 ? -23.606 53.010 19.653 1.00 38.41 508 GLU A O 1
ATOM 3898 N N . GLU A 1 509 ? -22.809 51.099 20.513 1.00 42.12 509 GLU A N 1
ATOM 3899 C CA . GLU A 1 509 ? -22.240 51.737 21.704 1.0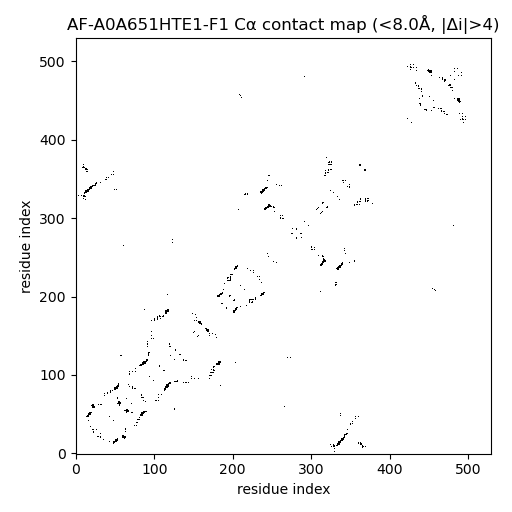0 42.12 509 GLU A CA 1
ATOM 3900 C C . GLU A 1 509 ? -21.119 52.729 21.358 1.00 42.12 509 GLU A C 1
ATOM 3902 O O . GLU A 1 509 ? -21.042 53.817 21.948 1.00 42.12 509 GLU A O 1
ATOM 3907 N N . ALA A 1 510 ? -20.249 52.402 20.398 1.00 42.31 510 ALA A N 1
ATOM 3908 C CA . ALA A 1 510 ? -19.188 53.299 19.944 1.00 42.31 510 ALA A CA 1
ATOM 3909 C C . ALA A 1 510 ? -19.755 54.561 19.265 1.00 42.31 510 ALA A C 1
ATOM 3911 O O . ALA A 1 510 ? -19.297 55.680 19.547 1.00 42.31 510 ALA A O 1
ATOM 3912 N N . ARG A 1 511 ? -20.808 54.421 18.447 1.00 49.66 511 ARG A N 1
ATOM 3913 C CA . ARG A 1 511 ? -21.547 55.545 17.839 1.00 49.66 511 ARG A CA 1
ATOM 3914 C C . ARG A 1 511 ? -22.266 56.392 18.894 1.00 49.66 511 ARG A C 1
ATOM 3916 O O . ARG A 1 511 ? -22.172 57.625 18.853 1.00 49.66 511 ARG A O 1
ATOM 3923 N N . ALA A 1 512 ? -22.885 55.771 19.898 1.00 48.56 512 ALA A N 1
ATOM 3924 C CA . ALA A 1 512 ? -23.525 56.467 21.015 1.00 48.56 512 ALA A CA 1
ATOM 3925 C C . ALA A 1 512 ? -22.513 57.239 21.888 1.00 48.56 512 ALA A C 1
ATOM 3927 O O . ALA A 1 512 ? -22.778 58.374 22.310 1.00 48.56 512 ALA A O 1
ATOM 3928 N N . ARG A 1 513 ? -21.315 56.683 22.120 1.00 51.59 513 ARG A N 1
ATOM 3929 C CA . ARG A 1 513 ? -20.209 57.360 22.830 1.00 51.59 513 ARG A CA 1
ATOM 3930 C C . ARG A 1 513 ? -19.642 58.535 22.025 1.00 51.59 513 ARG A C 1
ATOM 3932 O O . ARG A 1 513 ? -19.330 59.576 22.611 1.00 51.59 513 ARG A O 1
ATOM 3939 N N . ALA A 1 514 ? -19.553 58.417 20.699 1.00 45.09 514 ALA A N 1
ATOM 3940 C CA . ALA A 1 514 ? -19.102 59.497 19.818 1.00 45.09 514 ALA A CA 1
ATOM 3941 C C . ALA A 1 514 ? -20.098 60.674 19.763 1.00 45.09 514 ALA A C 1
ATOM 3943 O O . ALA A 1 514 ? -19.679 61.835 19.795 1.00 45.09 514 ALA A O 1
ATOM 3944 N N . ALA A 1 515 ? -21.407 60.397 19.776 1.00 47.50 515 ALA A N 1
ATOM 3945 C CA . ALA A 1 515 ? -22.452 61.423 19.822 1.00 47.50 515 ALA A CA 1
ATOM 3946 C C . ALA A 1 515 ? -22.444 62.217 21.145 1.00 47.50 515 ALA A C 1
ATOM 3948 O O . ALA A 1 515 ? -22.566 63.443 21.137 1.00 47.50 515 ALA A O 1
ATOM 3949 N N . ARG A 1 516 ? -22.196 61.551 22.284 1.00 54.31 516 ARG A N 1
ATOM 3950 C CA . ARG A 1 516 ? -22.093 62.202 23.608 1.00 54.31 516 ARG A CA 1
ATOM 3951 C C . ARG A 1 516 ? -20.872 63.119 23.741 1.00 54.31 516 ARG A C 1
ATOM 3953 O O . ARG A 1 516 ? -20.928 64.108 24.469 1.00 54.31 516 ARG A O 1
ATOM 3960 N N . ARG A 1 517 ? -19.783 62.842 23.012 1.00 52.19 517 ARG A N 1
ATOM 3961 C CA . ARG A 1 517 ? -18.557 63.667 23.014 1.00 52.19 517 ARG A CA 1
ATOM 3962 C C . ARG A 1 517 ? -18.677 64.972 22.220 1.00 52.19 517 ARG A C 1
ATOM 3964 O O . ARG A 1 517 ? -17.901 65.887 22.469 1.00 52.19 517 ARG A O 1
ATOM 3971 N N . ARG A 1 518 ? -19.649 65.101 21.308 1.00 51.16 518 ARG A N 1
ATOM 3972 C CA . ARG A 1 518 ? -19.882 66.335 20.527 1.00 51.16 518 ARG A CA 1
ATOM 3973 C C . ARG A 1 518 ? -20.845 67.334 21.201 1.00 51.16 518 ARG A C 1
ATOM 3975 O O . ARG A 1 518 ? -21.073 68.403 20.648 1.00 51.16 518 ARG A O 1
ATOM 3982 N N . GLY A 1 519 ? -21.380 67.020 22.390 1.00 44.78 519 GLY A N 1
ATOM 3983 C CA . GLY A 1 519 ? -22.481 67.760 23.033 1.00 44.78 519 GLY A CA 1
ATOM 3984 C C . GLY A 1 519 ? -22.163 68.679 24.230 1.00 44.78 519 GLY A C 1
ATOM 3985 O O . GLY A 1 519 ? -23.095 69.228 24.808 1.00 44.78 519 GLY A O 1
ATOM 3986 N N . GLY A 1 520 ? -20.908 68.892 24.644 1.00 35.59 520 GLY A N 1
ATOM 3987 C CA . GLY A 1 520 ? -20.589 69.864 25.714 1.00 35.59 520 GLY A CA 1
ATOM 3988 C C . GLY A 1 520 ? -19.105 70.238 25.722 1.00 35.59 520 GLY A C 1
ATOM 3989 O O . GLY A 1 520 ? -18.272 69.353 25.599 1.00 35.59 520 GLY A O 1
ATOM 3990 N N . ARG A 1 521 ? -18.658 71.497 25.833 1.00 39.28 521 ARG A N 1
ATOM 3991 C CA . ARG A 1 521 ? -19.199 72.766 26.373 1.00 39.28 521 ARG A CA 1
ATOM 3992 C C . ARG A 1 521 ? -18.516 73.965 25.660 1.00 39.28 521 ARG A C 1
ATOM 3994 O O . ARG A 1 521 ? -17.397 73.778 25.184 1.00 39.28 521 ARG A O 1
ATOM 4001 N N . PRO A 1 522 ? -19.067 75.200 25.672 1.00 39.44 522 PRO A N 1
ATOM 4002 C CA . PRO A 1 522 ? -18.307 76.416 25.376 1.00 39.44 522 PRO A CA 1
ATOM 4003 C C . PRO A 1 522 ? -17.541 76.928 26.611 1.00 39.44 522 PRO A C 1
ATOM 4005 O O . PRO A 1 522 ? -17.929 76.684 27.755 1.00 39.44 522 PRO A O 1
ATOM 4008 N N . GLY A 1 523 ? -16.419 77.599 26.344 1.00 34.66 523 GLY A N 1
ATOM 4009 C CA . GLY A 1 523 ? -15.329 77.852 27.283 1.00 34.66 523 GLY A CA 1
ATOM 4010 C C . GLY A 1 523 ? -15.431 79.099 28.163 1.00 34.66 523 GLY A C 1
ATOM 4011 O O . GLY A 1 523 ? -16.191 80.029 27.907 1.00 34.66 523 GLY A O 1
ATOM 4012 N N . ALA A 1 524 ? -14.581 79.097 29.191 1.00 31.78 524 ALA A N 1
ATOM 4013 C CA . ALA A 1 524 ? -14.187 80.256 29.981 1.00 31.78 524 ALA A CA 1
ATOM 4014 C C . ALA A 1 524 ? -12.810 79.979 30.615 1.00 31.78 524 ALA A C 1
ATOM 4016 O O . ALA A 1 524 ? -12.693 79.158 31.519 1.00 31.78 524 ALA A O 1
ATOM 4017 N N . ASP A 1 525 ? -11.779 80.662 30.128 1.00 37.88 525 ASP A N 1
ATOM 4018 C CA . ASP A 1 525 ? -10.425 80.751 30.691 1.00 37.88 525 ASP A CA 1
ATOM 4019 C C . ASP A 1 525 ? -9.876 82.101 30.175 1.00 37.88 525 ASP A C 1
ATOM 4021 O O . ASP A 1 525 ? -10.207 82.506 29.065 1.00 37.88 525 ASP A O 1
ATOM 4025 N N . ARG A 1 526 ? -9.086 82.919 30.867 1.00 38.09 526 ARG A N 1
ATOM 4026 C CA . ARG A 1 526 ? -8.603 82.958 32.245 1.00 38.09 526 ARG A CA 1
ATOM 4027 C C . ARG A 1 526 ? -8.105 84.389 32.488 1.00 38.09 526 ARG A C 1
ATOM 4029 O O . ARG A 1 526 ? -7.790 85.126 31.556 1.00 38.09 526 ARG A O 1
ATOM 4036 N N . ARG A 1 527 ? -8.038 84.776 33.760 1.00 35.12 527 ARG A N 1
ATOM 4037 C CA . ARG A 1 527 ? -7.514 86.056 34.260 1.00 35.12 527 ARG A CA 1
ATOM 4038 C C . ARG A 1 527 ? -6.027 86.267 33.945 1.00 35.12 527 ARG A C 1
ATOM 4040 O O . ARG A 1 527 ? -5.234 85.337 34.013 1.00 35.12 527 ARG A O 1
ATOM 4047 N N . ALA A 1 528 ? -5.680 87.537 33.730 1.00 38.84 528 ALA A N 1
ATOM 4048 C CA . ALA A 1 528 ? -4.326 88.082 33.687 1.00 38.84 528 ALA A CA 1
ATOM 4049 C C . ALA A 1 528 ? -3.820 88.545 35.072 1.00 38.84 528 ALA A C 1
ATOM 4051 O O . ALA A 1 528 ? -4.629 88.825 35.963 1.00 38.84 528 ALA A O 1
ATOM 4052 N N . ARG A 1 529 ? -2.497 88.799 35.116 1.00 39.94 529 ARG A N 1
ATOM 4053 C CA . ARG A 1 529 ? -1.647 89.473 36.132 1.00 39.94 529 ARG A CA 1
ATOM 4054 C C . ARG A 1 529 ? -0.933 88.487 37.075 1.00 39.94 529 ARG A C 1
ATOM 4056 O O . ARG A 1 529 ? -1.586 87.633 37.653 1.00 39.94 529 ARG A O 1
ATOM 4063 N N . ARG A 1 530 ? 0.384 88.575 37.279 1.00 40.25 530 ARG A N 1
ATOM 4064 C CA . ARG A 1 530 ? 1.307 89.720 37.191 1.00 40.25 530 ARG A CA 1
ATOM 4065 C C . ARG A 1 530 ? 2.731 89.241 36.943 1.00 40.25 530 ARG A C 1
ATOM 4067 O O . ARG A 1 530 ? 3.016 88.106 37.378 1.00 40.25 530 ARG A O 1
#

Radius of gyration: 29.26 Å; Cα contacts (8 Å, |Δi|>4): 770; chains: 1; bounding box: 76×110×82 Å

Solvent-accessible surface area (backbone atoms only — not comparable to full-atom values): 29522 Å² total; per-residue (Å²): 139,78,78,76,67,92,81,64,80,52,52,51,30,42,38,24,45,23,44,52,40,38,48,60,69,89,54,56,70,65,49,48,53,47,43,54,54,52,50,47,41,48,37,33,77,71,68,33,56,34,39,31,33,22,47,32,70,101,37,62,77,20,40,76,21,65,52,29,56,64,55,42,42,55,48,24,76,60,43,83,72,39,30,41,28,31,58,26,42,44,45,60,61,52,59,50,62,56,55,40,23,50,48,15,46,30,13,52,62,35,74,47,34,53,36,45,19,33,28,41,68,86,63,72,78,63,40,74,72,38,98,63,60,73,89,51,12,62,60,45,29,56,56,42,54,55,50,34,53,40,39,52,63,53,44,68,48,76,48,70,47,101,85,70,48,84,43,77,47,65,60,59,56,70,44,66,46,73,67,76,55,40,25,36,56,32,81,87,55,58,65,50,31,32,48,24,11,56,68,65,30,23,39,35,34,54,46,79,96,47,55,70,70,61,47,32,54,36,45,51,47,15,42,48,28,19,52,75,60,65,44,81,81,66,70,52,32,32,36,42,31,50,34,52,30,34,94,48,58,80,64,39,66,71,66,47,47,61,30,47,33,51,46,52,48,53,52,51,51,52,51,48,54,50,53,49,69,36,66,75,34,60,78,32,72,86,72,50,88,82,75,71,50,73,66,54,53,52,50,53,36,48,53,51,41,58,51,37,60,74,76,48,39,39,60,14,17,42,78,71,30,32,40,58,53,31,57,42,23,71,50,63,36,44,29,38,25,32,30,48,40,62,33,63,59,56,70,61,46,60,60,23,46,62,36,42,51,52,31,40,59,44,39,51,33,33,68,55,26,56,51,45,66,74,51,80,76,90,62,82,72,87,70,81,71,70,83,76,82,78,79,74,86,72,90,72,84,82,84,86,86,86,84,90,87,87,83,90,90,82,90,83,88,75,84,86,70,83,76,75,79,79,71,51,75,65,24,52,55,37,26,53,54,47,32,49,54,50,16,65,75,62,76,40,99,73,57,64,47,80,48,41,51,60,78,72,66,50,45,74,72,53,42,52,50,45,30,53,53,44,28,75,74,69,70,48,90,53,56,64,64,48,51,66,78,24,32,17,34,48,51,37,16,48,54,56,45,61,53,49,59,58,54,51,53,52,50,50,52,51,52,54,54,54,56,62,66,76,71,72,81,89,87,89,85,80,87,85,88,133

Foldseek 3Di:
DDDDDLPQQFAQAAEAAEELLAPFAPDDSVLSLVLLLLLLLLCQVLPHAAYEQEADDDDNRSHSPVDLLVVLQVSLQRHAHHAYEYPAALQVLDDLLVVLQSVLSSLVSNVRRYAHEYELDQFPVSCVSDDDCNVVSVVSRLVSVVVNFCLLQFHWDWDQDPVRDTDTDHHDDHGNDNGHAYEYEDEQDLVSLLSCLLSVHAYEYEPVLHALVSVLVSLVNNQVSVVVNPHPDRHAYEYEAAAFEDQFQPCQLVQCLVLQLVLVLVVVVSVLVSVCPDPVCVVPVVLHPPPDDPVLSSLLSNLSSVCCVQHTHHIGALLLNLQNLLSNSSSPHRYYHHHQPSHHRSVSSSVRSVRVSVSSVLSSDSVSSSVSNVDDNPDDDPPPDPQDPDPPPDDDDDDDDDDDDDDDDDDDDDDDPPPDDDDDPQLVVQLVQLQVLLCVLLVHPGDDQPDFSSNSSDDPVSLSSSQVSCCVPPVDRDDSSLCVSQRGSNSSSVVRSVVVVVVVVVVVVVVVVVVVVVPDDDDDDDDDDD

Sequence (530 aa):
MTFPDPDMSMKPLDLGIFFFASSEGGDDARDGYRLILEAARFADRRGFASLWMPERHFHAFGGLSPNPALLAATLATHTERISLRSGSVVVPLHHPARIVEEWSVVDQLSGGRVELGVAAGWFPDDFVLVDGGYEERKDTLVERIHEIRALWRGEPLRAVNGMGDEVSVRTVPRPVQAEIPIWLTAAMSPDSFRQAGTLGTHILTHLLFQGIDQLAERIQEYRAAWREAGHPGEGQVSVMVHTHVTDHDEGIRELVRGPMKQYLGSSVSLAHRYLQSLPIFRDNPELTVEGLSPEAVDTALEYSFERYFRTSGLFGAPESCLPLLARLSSIGVDEVGCLVDFGLPVDQVLAALEPLDRLRKLAAEPTELAASIAGPPTREPLGYASPLPVGTATSTREPAAGGAGVPDTRLGDGSATRLATASTPAAAEMEAVLSGVWSELLEQDRVDVETNFFELGAHSLLAVRAVEQIRERTGHTVEVVDLFRFPTVRSLAQHLAGDGDAEEEGMEEARARAARRRGGRPGADRRARR